Protein AF-A0A352SXF2-F1 (afdb_monomer)

Radius of gyration: 48.54 Å; Cα contacts (8 Å, |Δi|>4): 524; chains: 1; bounding box: 116×68×156 Å

Solvent-accessible surface area (backbone atoms only — not comparable to full-atom values): 29179 Å² total; per-residue (Å²): 134,82,90,84,85,91,86,83,92,72,89,80,88,73,87,83,85,85,90,85,81,84,90,82,83,92,83,89,79,81,90,88,77,80,80,84,78,94,83,81,92,79,73,88,71,74,83,72,77,58,69,39,80,35,42,57,67,54,44,23,53,52,17,61,78,56,34,67,68,57,56,54,47,53,50,51,40,52,51,31,47,52,48,26,52,50,28,47,50,53,24,49,54,39,41,51,51,52,49,53,53,52,53,51,53,50,53,48,51,54,50,52,50,53,50,52,56,52,50,52,52,52,52,53,34,52,53,35,45,75,72,44,21,30,65,44,75,43,74,47,81,38,93,96,79,46,75,45,78,42,50,56,74,38,46,46,50,62,53,36,41,74,72,68,38,56,68,87,52,23,59,61,49,39,53,53,52,53,50,53,54,48,52,58,50,46,56,53,48,52,54,48,53,53,51,49,52,53,48,54,55,48,50,55,50,48,52,55,52,52,51,54,48,50,52,52,36,41,55,50,32,51,59,49,21,64,74,66,79,42,81,68,89,56,73,52,55,47,66,57,46,23,50,52,47,27,50,49,27,45,40,51,31,51,45,48,53,53,43,49,60,52,50,52,38,53,51,35,51,51,32,38,48,32,43,52,50,22,53,47,28,44,52,50,24,52,50,30,46,51,49,24,57,52,26,45,56,47,19,52,52,30,40,54,32,30,77,70,70,75,43,56,69,64,51,23,49,52,24,42,54,51,22,55,51,28,50,54,50,24,56,54,28,48,52,50,22,54,52,28,47,50,53,28,28,58,63,28,64,44,65,86,83,54,47,74,45,80,72,72,78,75,61,82,70,79,77,93,77,57,69,68,59,34,48,57,34,23,73,66,54,29,61,70,52,48,49,42,51,40,50,34,52,50,28,49,50,51,39,50,57,40,63,71,41,73,83,46,53,72,40,61,65,48,57,49,48,32,50,50,52,30,50,49,38,54,50,50,44,54,50,49,49,50,53,49,50,52,52,32,50,53,29,42,53,49,22,52,53,29,34,55,52,35,68,71,42,74,57,52,51,62,55,30,51,50,49,32,51,51,33,45,51,23,33,60,62,43,66,43,85,81,42,64,62,37,62,72,67,73,40,63,90,61,46,36,46,66,67,55,34,51,52,32,48,53,49,31,54,49,43,51,50,48,48,53,48,35,27,48,48,24,52,50,26,48,52,48,26,36,56,58,9,39,55,67,84,79,125

Nearest PDB structures (foldseek):
  5bun-assembly1_B  TM=7.421E-01  e=6.789E-09  Salmonella enterica subsp. enterica serovar Typhi
  2wmz-assembly1_B  TM=7.246E-01  e=8.096E-09  Escherichia coli K-12
  7ng9-assembly1_A  TM=7.380E-01  e=1.239E-07  Klebsiella quasipneumoniae
  6zre-assembly2_B  TM=7.040E-01  e=5.068E-07  Pseudomonas aeruginosa PAO1
  7akz-assembly1_A  TM=6.656E-01  e=1.762E-07  Pseudomonas aeruginosa PAO1

Secondary structure (DSSP, 8-state):
---------------------------------PPPPP-------------EEE-HHHHHHHHHHT-HHHHHHHHHHHHHHHHHHHHHHHHHHHHHHHHHHHHHHHHHHHHHHHHHHHHHHHHHHHHHHHTTB-SS-EEEEETTTEEEEEPTTSBHHHHHHHTT--HHHHHHHHHHHHHHHHHHHHHHHHHHHHHHHHHHHHHHHHHHHHHHHHHHHHHHHHHHHHHTT--S-----HHHHHHHHHHHHHHHHHHHHHHHHHHHHHHHHHHHHHHHHHHHHHHHHHHHHHHHHHHHHHHHHHHHHHHTTSS-HHHHHHHHHHHHHHHHHHHHHHHHHHHHHHHHHHHTT--TT--EEE------SPPP--HHHHHHHHHHH-HHHHHHHHHHHHHHHHHHHHHHSHHHHT-HHHHHHHHHHHHHHHHHHHHHHHHHHHHHHHHHHHHHHHHHHHHHTTTHHHHHHHHHHHHHHHHHHT-STT-HHHHHTT-GGGS--HHHHHHHHHHHHHHHHHHHHHHHHHHHHHHHHHHHTT--S--

Mean predicted aligned error: 12.99 Å

pLDDT: mean 83.12, std 19.88, range [20.14, 98.25]

Sequence (539 aa):
MNIKKTAACVCTAAIILSSVSPAYGEDLPSAPYKLPSETSDKKDETKDTSHMVLTADAAVKFGLEHNKSIELLDNKIRLALVASQNASKNSEDLKDAKKLLNDASNQLFDKGKQLSEGQEQVDNAKDLLSKGIAPMALTVPIPGIGEIPVQPGANILDTLIAAGVPSAMADSVASKVVEEAREQLGLKQDSIDEGRTAIYEAEKTLELKQEQFKEVMKDTSEKVGTKIDFNTVISLDANDAGKLMVTMAGVNLDVTRYAKEIYKNQIAMLIQKNYYDALYAEKIYFLKKTAMERGLKQYDMAKLSYENGMKAKDDMLLGKMYYDGTVIALNLAEANYKNALYELKKNMNLDMNTEITLTDSMQRDVTAESLEEGLKSGLTNRIEIQQILGQLTIYQLNEELLNSRAEYRNNSRALTEARLLKKGAEIELERTKTNLKSEISQSYETMVAAGKMLESSGELINNAEEVVRIARLKYEQGFGAENALLKQLNLQESSGTMAELIAAQEKLAEVEAQVAQIRYSYTMARIKYKNDSGILINK

Foldseek 3Di:
DDDDDDDDDDDDPDDDDDDDDDDDDDDDDDDPDDDDDDDDDDDPPPPPLPAAEDELVRLLVLLLVPPVVLVVLVVVLVVLVVLLVVLLVLLVVLVVLVVVLVVLVVVLVVLVVVLVVLVVLLVVCVVCLVVQFHQAWFWQQDVPLGTQIRHHGDRQLVSCVVSPNPNVVSVVSSVVSSVVSVVVSVVSVVVSVVSVVVSVVSVVVSVVSVVVSQVVLQVLQCVLCVVLVHDPRDRARSNLSSVLSSLLSVLSSVLSVLVSLLVSLVLSLQLSLLLLQLVLLVLLLVLLVVLLVVLVVQLVVQVVCVVVVQDDPVLNVVSVVSNVVSVVSNVVSVVSSLVSVQSSCVSSVHDNSRHYDYDDDQDLADDDDDLVLLLVLLLPRPSQLSNLVSSLVSLVSQLVSLVVDPSSVVPPPSNVSSVVSNVVSVVSSVVVSVVLSVQLVVLVVQLVVLNVVSVVLVCLLVVLVVQLVQLVVLQVVLRDDVPVVCVVVVNPVSRHGSVSNSVSSVSSSVSSSVSSVSSSSNRSSVSSSCSSSNPRPDD

Structure (mmCIF, N/CA/C/O backbone):
data_AF-A0A352SXF2-F1
#
_entry.id   AF-A0A352SXF2-F1
#
loop_
_atom_site.group_PDB
_atom_site.id
_atom_site.type_symbol
_atom_site.label_atom_id
_atom_site.label_alt_id
_atom_site.label_comp_id
_atom_site.label_asym_id
_atom_site.label_entity_id
_atom_site.label_seq_id
_atom_site.pdbx_PDB_ins_code
_atom_site.Cartn_x
_atom_site.Cartn_y
_atom_site.Cartn_z
_atom_site.occupancy
_atom_site.B_iso_or_equiv
_atom_site.auth_seq_id
_atom_site.auth_comp_id
_atom_site.auth_asym_id
_atom_site.auth_atom_id
_atom_site.pdbx_PDB_model_num
ATOM 1 N N . MET A 1 1 ? -20.265 40.956 6.846 1.00 25.48 1 MET A N 1
ATOM 2 C CA . MET A 1 1 ? -21.159 40.554 5.740 1.00 25.48 1 MET A CA 1
ATOM 3 C C . MET A 1 1 ? -20.350 39.640 4.816 1.00 25.48 1 MET A C 1
ATOM 5 O O . MET A 1 1 ? -19.381 40.137 4.270 1.00 25.48 1 MET A O 1
ATOM 9 N N . ASN A 1 2 ? -20.695 38.335 4.773 1.00 24.45 2 ASN A N 1
ATOM 10 C CA . ASN A 1 2 ? -20.171 37.201 3.957 1.00 24.45 2 ASN A CA 1
ATOM 11 C C . ASN A 1 2 ? -18.635 37.007 3.906 1.00 24.45 2 ASN A C 1
ATOM 13 O O . ASN A 1 2 ? -17.952 37.814 3.302 1.00 24.45 2 ASN A O 1
ATOM 17 N N . ILE A 1 3 ? -17.955 35.995 4.470 1.00 25.45 3 ILE A N 1
ATOM 18 C CA . ILE A 1 3 ? -18.198 34.561 4.764 1.00 25.45 3 ILE A CA 1
ATOM 19 C C . ILE A 1 3 ? -18.712 33.748 3.566 1.00 25.45 3 ILE A C 1
ATOM 21 O O . ILE A 1 3 ? -19.920 33.662 3.363 1.00 25.45 3 ILE A O 1
ATOM 25 N N . LYS A 1 4 ? -17.790 33.067 2.858 1.00 26.06 4 LYS A N 1
ATOM 26 C CA . LYS A 1 4 ? -17.835 31.610 2.597 1.00 26.06 4 LYS A CA 1
ATOM 27 C C . LYS A 1 4 ? -16.539 31.079 1.938 1.00 26.06 4 LYS A C 1
ATOM 29 O O . LYS A 1 4 ? -16.287 31.312 0.766 1.00 26.06 4 LYS A O 1
ATOM 34 N N . LYS A 1 5 ? -15.826 30.272 2.739 1.00 24.95 5 LYS A N 1
ATOM 35 C CA . LYS A 1 5 ? -15.188 28.972 2.436 1.00 24.95 5 LYS A CA 1
ATOM 36 C C . LYS A 1 5 ? -13.951 28.901 1.522 1.00 24.95 5 LYS A C 1
ATOM 38 O O . LYS A 1 5 ? -14.024 28.501 0.368 1.00 24.95 5 LYS A O 1
ATOM 43 N N . THR A 1 6 ? -12.800 29.075 2.163 1.00 24.80 6 THR A N 1
ATOM 44 C CA . THR A 1 6 ? -11.560 28.308 1.967 1.00 24.80 6 THR A CA 1
ATOM 45 C C . THR A 1 6 ? -11.594 27.039 2.834 1.00 24.80 6 THR A C 1
ATOM 47 O O . THR A 1 6 ? -11.767 27.158 4.043 1.00 24.80 6 THR A O 1
ATOM 50 N N . ALA A 1 7 ? -11.477 25.851 2.220 1.00 20.14 7 ALA A N 1
ATOM 51 C CA . ALA A 1 7 ? -10.956 24.581 2.772 1.00 20.14 7 ALA A CA 1
ATOM 52 C C . ALA A 1 7 ? -11.472 23.383 1.949 1.00 20.14 7 ALA A C 1
ATOM 54 O O . ALA A 1 7 ? -12.675 23.136 1.948 1.00 20.14 7 ALA A O 1
ATOM 55 N N . ALA A 1 8 ? -10.563 22.654 1.286 1.00 20.72 8 ALA A N 1
ATOM 56 C CA . ALA A 1 8 ? -10.549 21.187 1.135 1.00 20.72 8 ALA A CA 1
ATOM 57 C C . ALA A 1 8 ? -9.532 20.793 0.049 1.00 20.72 8 ALA A C 1
ATOM 59 O O . ALA A 1 8 ? -9.859 20.653 -1.125 1.00 20.72 8 ALA A O 1
ATOM 60 N N . CYS A 1 9 ? -8.282 20.632 0.476 1.00 23.05 9 CYS A N 1
ATOM 61 C CA . CYS A 1 9 ? -7.264 19.878 -0.239 1.00 23.05 9 CYS A CA 1
ATOM 62 C C . CYS A 1 9 ? -7.484 18.406 0.143 1.00 23.05 9 CYS A C 1
ATOM 64 O O . CYS A 1 9 ? -7.232 18.042 1.291 1.00 23.05 9 CYS A O 1
ATOM 66 N N . VAL A 1 10 ? -8.037 17.591 -0.759 1.00 20.50 10 VAL A N 1
ATOM 67 C CA . VAL A 1 10 ? -8.177 16.139 -0.575 1.00 20.50 10 VAL A CA 1
ATOM 68 C C . VAL A 1 10 ? -7.806 15.442 -1.880 1.00 20.50 10 VAL A C 1
ATOM 70 O O . VAL A 1 10 ? -8.466 15.596 -2.902 1.00 20.50 10 VAL A O 1
ATOM 73 N N . CYS A 1 11 ? -6.705 14.705 -1.782 1.00 21.45 11 CYS A N 1
ATOM 74 C CA . CYS A 1 11 ? -6.195 13.623 -2.612 1.00 21.45 11 CYS A CA 1
ATOM 75 C C . CYS A 1 11 ? -7.121 13.096 -3.724 1.00 21.45 11 CYS A C 1
ATOM 77 O O . CYS A 1 11 ? -8.000 12.272 -3.482 1.00 21.45 11 CYS A O 1
ATOM 79 N N . THR A 1 12 ? -6.815 13.448 -4.971 1.00 21.56 12 THR A N 1
ATOM 80 C CA . THR A 1 12 ? -7.230 12.685 -6.155 1.00 21.56 12 THR A CA 1
ATOM 81 C C . THR A 1 12 ? -6.104 11.752 -6.582 1.00 21.56 12 THR A C 1
ATOM 83 O O . THR A 1 12 ? -5.233 12.118 -7.366 1.00 21.56 12 THR A O 1
ATOM 86 N N . ALA A 1 13 ? -6.141 10.522 -6.071 1.00 22.53 13 ALA A N 1
ATOM 87 C CA . ALA A 1 13 ? -5.485 9.389 -6.707 1.00 22.53 13 ALA A CA 1
ATOM 88 C C . ALA A 1 13 ? -6.327 8.978 -7.928 1.00 22.53 13 ALA A C 1
ATOM 90 O O . ALA A 1 13 ? -7.302 8.240 -7.800 1.00 22.53 13 ALA A O 1
ATOM 91 N N . ALA A 1 14 ? -5.974 9.492 -9.106 1.00 23.05 14 ALA A N 1
ATOM 92 C CA . ALA A 1 14 ? -6.518 9.048 -10.385 1.00 23.05 14 ALA A CA 1
ATOM 93 C C . ALA A 1 14 ? -5.433 8.272 -11.140 1.00 23.05 14 ALA A C 1
ATOM 95 O O . ALA A 1 14 ? -4.494 8.838 -11.691 1.00 23.05 14 ALA A O 1
ATOM 96 N N . ILE A 1 15 ? -5.575 6.948 -11.136 1.00 24.84 15 ILE A N 1
ATOM 97 C CA . ILE A 1 15 ? -4.860 6.029 -12.021 1.00 24.84 15 ILE A CA 1
ATOM 98 C C . ILE A 1 15 ? -5.372 6.297 -13.441 1.00 24.84 15 ILE A C 1
ATOM 100 O O . ILE A 1 15 ? -6.496 5.920 -13.767 1.00 24.84 15 ILE A O 1
ATOM 104 N N . ILE A 1 16 ? -4.563 6.942 -14.283 1.00 24.78 16 ILE A N 1
ATOM 105 C CA . ILE A 1 16 ? -4.819 7.030 -15.725 1.00 24.78 16 ILE A CA 1
ATOM 106 C C . ILE A 1 16 ? -4.062 5.886 -16.406 1.00 24.78 16 ILE A C 1
ATOM 108 O O . ILE A 1 16 ? -2.882 5.974 -16.732 1.00 24.78 16 ILE A O 1
ATOM 112 N N . LEU A 1 17 ? -4.782 4.780 -16.585 1.00 24.61 17 LEU A N 1
ATOM 113 C CA . LEU A 1 17 ? -4.554 3.798 -17.639 1.00 24.61 17 LEU A CA 1
ATOM 114 C C . LEU A 1 17 ? -5.271 4.313 -18.891 1.00 24.61 17 LEU A C 1
ATOM 116 O O . LEU A 1 17 ? -6.497 4.357 -18.900 1.00 24.61 17 LEU A O 1
ATOM 120 N N . SER A 1 18 ? -4.537 4.712 -19.930 1.00 24.06 18 SER A N 1
ATOM 121 C CA . SER A 1 18 ? -4.922 4.518 -21.343 1.00 24.06 18 SER A CA 1
ATOM 122 C C . SER A 1 18 ? -3.959 5.237 -22.290 1.00 24.06 18 SER A C 1
ATOM 124 O O . SER A 1 18 ? -3.870 6.458 -22.286 1.00 24.06 18 SER A O 1
ATOM 126 N N . SER A 1 19 ? -3.292 4.461 -23.146 1.00 23.02 19 SER A N 1
ATOM 127 C CA . SER A 1 19 ? -3.159 4.776 -24.577 1.00 23.02 19 SER A CA 1
ATOM 128 C C . SER A 1 19 ? -2.481 3.628 -25.328 1.00 23.02 19 SER A C 1
ATOM 130 O O . SER A 1 19 ? -1.319 3.702 -25.703 1.00 23.02 19 SER A O 1
ATOM 132 N N . VAL A 1 20 ? -3.241 2.562 -25.593 1.00 23.66 20 VAL A N 1
ATOM 133 C CA . VAL A 1 20 ? -3.149 1.859 -26.882 1.00 23.66 20 VAL A CA 1
ATOM 134 C C . VAL A 1 20 ? -4.564 1.422 -27.259 1.00 23.66 20 VAL A C 1
ATOM 136 O O . VAL A 1 20 ? -5.188 0.622 -26.567 1.00 23.66 20 VAL A O 1
ATOM 139 N N . SER A 1 21 ? -5.093 1.961 -28.350 1.00 24.67 21 SER A N 1
ATOM 140 C CA . SER A 1 21 ? -6.219 1.380 -29.082 1.00 24.67 21 SER A CA 1
ATOM 141 C C . SER A 1 21 ? -5.857 1.423 -30.564 1.00 24.67 21 SER A C 1
ATOM 143 O O . SER A 1 21 ? -5.373 2.463 -31.016 1.00 24.67 21 SER A O 1
ATOM 145 N N . PRO A 1 22 ? -6.042 0.331 -31.323 1.00 24.50 22 PRO A N 1
ATOM 146 C CA . PRO A 1 22 ? -5.978 0.376 -32.771 1.00 24.50 22 PRO A CA 1
ATOM 147 C C . PRO A 1 22 ? -7.319 0.857 -33.340 1.00 24.50 22 PRO A C 1
ATOM 149 O O . PRO A 1 22 ? -8.385 0.617 -32.773 1.00 24.50 22 PRO A O 1
ATOM 152 N N . ALA A 1 23 ? -7.235 1.541 -34.475 1.00 23.70 23 ALA A N 1
ATOM 153 C CA . ALA A 1 23 ? -8.362 1.996 -35.271 1.00 23.70 23 ALA A CA 1
ATOM 154 C C . ALA A 1 23 ? -9.169 0.822 -35.853 1.00 23.70 23 ALA A C 1
ATOM 156 O O . ALA A 1 23 ? -8.582 -0.105 -36.405 1.00 23.70 23 ALA A O 1
ATOM 157 N N . TYR A 1 24 ? -10.500 0.919 -35.806 1.00 26.19 24 TYR A N 1
ATOM 158 C CA . TYR A 1 24 ? -11.415 0.363 -36.808 1.00 26.19 24 TYR A CA 1
ATOM 159 C C . TYR A 1 24 ? -12.615 1.309 -36.957 1.00 26.19 24 TYR A C 1
ATOM 161 O O . TYR A 1 24 ? -13.091 1.870 -35.970 1.00 26.19 24 TYR A O 1
ATOM 169 N N . GLY A 1 25 ? -13.010 1.542 -38.210 1.00 23.00 25 GLY A N 1
ATOM 170 C CA . GLY A 1 25 ? -13.948 2.577 -38.640 1.00 23.00 25 GLY A CA 1
ATOM 171 C C . GLY A 1 25 ? -15.437 2.212 -38.603 1.00 23.00 25 GLY A C 1
ATOM 172 O O . GLY A 1 25 ? -15.815 1.058 -38.430 1.00 23.00 25 GLY A O 1
ATOM 173 N N . GLU A 1 26 ? -16.211 3.291 -38.747 1.00 26.50 26 GLU A N 1
ATOM 174 C CA . GLU A 1 26 ? -17.599 3.511 -39.204 1.00 26.50 26 GLU A CA 1
ATOM 175 C C . GLU A 1 26 ? -18.476 2.296 -39.587 1.00 26.50 26 GLU A C 1
ATOM 177 O O . GLU A 1 26 ? -18.184 1.585 -40.541 1.00 26.50 26 GLU A O 1
ATOM 182 N N . ASP A 1 27 ? -19.582 2.076 -38.854 1.00 25.16 27 ASP A N 1
ATOM 183 C CA . ASP A 1 27 ? -20.973 2.430 -39.238 1.00 25.16 27 ASP A CA 1
ATOM 184 C C . ASP A 1 27 ? -22.007 1.841 -38.232 1.00 25.16 27 ASP A C 1
ATOM 186 O O . ASP A 1 27 ? -21.900 0.702 -37.779 1.00 25.16 27 ASP A O 1
ATOM 190 N N . LEU A 1 28 ? -23.011 2.641 -37.844 1.00 33.41 28 LEU A N 1
ATOM 191 C CA . LEU A 1 28 ? -24.118 2.338 -36.899 1.00 33.41 28 LEU A CA 1
ATOM 192 C C . LEU A 1 28 ? -25.136 1.317 -37.479 1.00 33.41 28 LEU A C 1
ATOM 194 O O . LEU A 1 28 ? -25.370 1.354 -38.686 1.00 33.41 28 LEU A O 1
ATOM 198 N N . PRO A 1 29 ? -25.832 0.465 -36.673 1.00 26.75 29 PRO A N 1
ATOM 199 C CA . PRO A 1 29 ? -27.098 0.897 -36.044 1.00 26.75 29 PRO A CA 1
ATOM 200 C C . PRO A 1 29 ? -27.478 0.246 -34.683 1.00 26.75 29 PRO A C 1
ATOM 202 O O . PRO A 1 29 ? -26.960 -0.783 -34.267 1.00 26.75 29 PRO A O 1
ATOM 205 N N . SER A 1 30 ? -28.434 0.905 -34.011 1.00 30.42 30 SER A N 1
ATOM 206 C CA . SER A 1 30 ? -29.264 0.522 -32.845 1.00 30.42 30 SER A CA 1
ATOM 207 C C . SER A 1 30 ? -29.068 -0.857 -32.186 1.00 30.42 30 SER A C 1
ATOM 209 O O . SER A 1 30 ? -29.252 -1.899 -32.812 1.00 30.42 30 SER A O 1
ATOM 211 N N . ALA A 1 31 ? -28.855 -0.828 -30.865 1.00 29.47 31 ALA A N 1
ATOM 212 C CA . ALA A 1 31 ? -28.709 -1.978 -29.972 1.00 29.47 31 ALA A CA 1
ATOM 213 C C . ALA A 1 31 ? -29.785 -3.072 -30.162 1.00 29.47 31 ALA A C 1
ATOM 215 O O . ALA A 1 31 ? -30.968 -2.805 -29.930 1.00 29.47 31 ALA A O 1
ATOM 216 N N . PRO A 1 32 ? -29.389 -4.324 -30.464 1.00 29.91 32 PRO A N 1
ATOM 217 C CA . PRO A 1 32 ? -30.310 -5.443 -30.513 1.00 29.91 32 PRO A CA 1
ATOM 218 C C . PRO A 1 32 ? -29.948 -6.480 -29.444 1.00 29.91 32 PRO A C 1
ATOM 220 O O . PRO A 1 32 ? -29.536 -7.574 -29.794 1.00 29.91 32 PRO A O 1
ATOM 223 N N . TYR A 1 33 ? -30.088 -6.186 -28.146 1.00 25.70 33 TYR A N 1
ATOM 224 C CA . TYR A 1 33 ? -30.100 -7.267 -27.148 1.00 25.70 33 TYR A CA 1
ATOM 225 C C . TYR A 1 33 ? -31.064 -6.996 -25.989 1.00 25.70 33 TYR A C 1
ATOM 227 O O . TYR A 1 33 ? -30.869 -6.107 -25.164 1.00 25.70 33 TYR A O 1
ATOM 235 N N . LYS A 1 34 ? -32.129 -7.807 -25.965 1.00 28.39 34 LYS A N 1
ATOM 236 C CA . LYS A 1 34 ? -33.037 -8.013 -24.833 1.00 28.39 34 LYS A CA 1
ATOM 237 C C . LYS A 1 34 ? -32.323 -8.848 -23.769 1.00 28.39 34 LYS A C 1
ATOM 239 O O . LYS A 1 34 ? -31.640 -9.814 -24.106 1.00 28.39 34 LYS A O 1
ATOM 244 N N . LEU A 1 35 ? -32.526 -8.490 -22.501 1.00 29.38 35 LEU A N 1
ATOM 245 C CA . LEU A 1 35 ? -32.131 -9.306 -21.351 1.00 29.38 35 LEU A CA 1
ATOM 246 C C . LEU A 1 35 ? -32.783 -10.701 -21.450 1.00 29.38 35 LEU A C 1
ATOM 248 O O . LEU A 1 35 ? -33.961 -10.774 -21.819 1.00 29.38 35 LEU A O 1
ATOM 252 N N . PRO A 1 36 ? -32.065 -11.796 -21.138 1.00 28.64 36 PRO A N 1
ATOM 253 C CA . PRO A 1 36 ? -32.649 -13.131 -21.144 1.00 28.64 36 PRO A CA 1
ATOM 254 C C . PRO A 1 36 ? -33.739 -13.252 -20.076 1.00 28.64 36 PRO A C 1
ATOM 256 O O . PRO A 1 36 ? -33.578 -12.773 -18.955 1.00 28.64 36 PRO A O 1
ATOM 259 N N . SER A 1 37 ? -34.840 -13.905 -20.440 1.00 27.77 37 SER A N 1
ATOM 260 C CA . SER A 1 37 ? -35.952 -14.228 -19.552 1.00 27.77 37 SER A CA 1
ATOM 261 C C . SER A 1 37 ? -35.540 -15.225 -18.472 1.00 27.77 37 SER A C 1
ATOM 263 O O . SER A 1 37 ? -34.945 -16.262 -18.772 1.00 27.77 37 SER A O 1
ATOM 265 N N . GLU A 1 38 ? -35.944 -14.940 -17.235 1.00 36.91 38 GLU A N 1
ATOM 266 C CA . GLU A 1 38 ? -36.049 -15.921 -16.159 1.00 36.91 38 GLU A CA 1
ATOM 267 C C . GLU A 1 38 ? -36.889 -17.113 -16.627 1.00 36.91 38 GLU A C 1
ATOM 269 O O . GLU A 1 38 ? -38.048 -16.944 -17.002 1.00 36.91 38 GLU A O 1
ATOM 274 N N . THR A 1 39 ? -36.288 -18.304 -16.654 1.00 28.92 39 THR A N 1
ATOM 275 C CA . THR A 1 39 ? -36.849 -19.590 -16.189 1.00 28.92 39 THR A CA 1
ATOM 276 C C . THR A 1 39 ? -35.963 -20.746 -16.657 1.00 28.92 39 THR A C 1
ATOM 278 O O . THR A 1 39 ? -35.829 -21.020 -17.846 1.00 28.92 39 THR A O 1
ATOM 281 N N . SER A 1 40 ? -35.344 -21.448 -15.710 1.00 24.31 40 SER A N 1
ATOM 282 C CA . SER A 1 40 ? -35.544 -22.893 -15.503 1.00 24.31 40 SER A CA 1
ATOM 283 C C . SER A 1 40 ? -34.533 -23.434 -14.489 1.00 24.31 40 SER A C 1
ATOM 285 O O . SER A 1 40 ? -33.322 -23.428 -14.697 1.00 24.31 40 SER A O 1
ATOM 287 N N . ASP A 1 41 ? -35.094 -23.872 -13.365 1.00 34.34 41 ASP A N 1
ATOM 288 C CA . ASP A 1 41 ? -34.721 -25.051 -12.590 1.00 34.34 41 ASP A CA 1
ATOM 289 C C . ASP A 1 41 ? -33.235 -25.405 -12.475 1.00 34.34 41 ASP A C 1
ATOM 291 O O . ASP A 1 41 ? -32.696 -26.264 -13.177 1.00 34.34 41 ASP A O 1
ATOM 295 N N . LYS A 1 42 ? -32.625 -24.881 -11.411 1.00 31.28 42 LYS A N 1
ATOM 296 C CA . LYS A 1 42 ? -31.692 -25.670 -10.609 1.00 31.28 42 LYS A CA 1
ATOM 297 C C . LYS A 1 42 ? -32.161 -25.668 -9.160 1.00 31.28 42 LYS A C 1
ATOM 299 O O . LYS A 1 42 ? -32.109 -24.646 -8.494 1.00 31.28 42 LYS A O 1
ATOM 304 N N . LYS A 1 43 ? -32.671 -26.845 -8.783 1.00 27.75 43 LYS A N 1
ATOM 305 C CA . LYS A 1 43 ? -32.796 -27.456 -7.455 1.00 27.75 43 LYS A CA 1
ATOM 306 C C . LYS A 1 43 ? -32.534 -26.522 -6.274 1.00 27.75 43 LYS A C 1
ATOM 308 O O . LYS A 1 43 ? -31.409 -26.066 -6.108 1.00 27.75 43 LYS A O 1
ATOM 313 N N . ASP A 1 44 ? -33.557 -26.396 -5.428 1.00 34.88 44 ASP A N 1
ATOM 314 C CA . ASP A 1 44 ? -33.438 -26.128 -3.993 1.00 34.88 44 ASP A CA 1
ATOM 315 C C . ASP A 1 44 ? -32.227 -26.882 -3.418 1.00 34.88 44 ASP A C 1
ATOM 317 O O . ASP A 1 44 ? -32.299 -28.063 -3.066 1.00 34.88 44 ASP A O 1
ATOM 321 N N . GLU A 1 45 ? -31.092 -26.196 -3.344 1.00 33.03 45 GLU A N 1
ATOM 322 C CA . GLU A 1 45 ? -30.121 -26.448 -2.300 1.00 33.03 45 GLU A CA 1
ATOM 323 C C . GLU A 1 45 ? -30.771 -25.895 -1.043 1.00 33.03 45 GLU A C 1
ATOM 325 O O . GLU A 1 45 ? -30.955 -24.688 -0.882 1.00 33.03 45 GLU A O 1
ATOM 330 N N . THR A 1 46 ? -31.215 -26.824 -0.201 1.00 31.78 46 THR A N 1
ATOM 331 C CA . THR A 1 46 ? -31.472 -26.621 1.220 1.00 31.78 46 THR A CA 1
ATOM 332 C C . THR A 1 46 ? -30.690 -25.414 1.726 1.00 31.78 46 THR A C 1
ATOM 334 O O . THR A 1 46 ? -29.460 -25.463 1.762 1.00 31.78 46 THR A O 1
ATOM 337 N N . LYS A 1 47 ? -31.404 -24.337 2.091 1.00 39.22 47 LYS A N 1
ATOM 338 C CA . LYS A 1 47 ? -30.882 -23.271 2.950 1.00 39.22 47 LYS A CA 1
ATOM 339 C C . LYS A 1 47 ? -30.433 -23.938 4.241 1.00 39.22 47 LYS A C 1
ATOM 341 O O . LYS A 1 47 ? -31.200 -24.048 5.193 1.00 39.22 47 LYS A O 1
ATOM 346 N N . ASP A 1 48 ? -29.209 -24.439 4.229 1.00 37.97 48 ASP A N 1
ATOM 347 C CA . ASP A 1 48 ? -28.487 -24.807 5.420 1.00 37.97 48 ASP A CA 1
ATOM 348 C C . ASP A 1 48 ? -28.272 -23.479 6.138 1.00 37.97 48 ASP A C 1
ATOM 350 O O . ASP A 1 48 ? -27.422 -22.667 5.767 1.00 37.97 48 ASP A O 1
ATOM 354 N N . THR A 1 49 ? -29.162 -23.171 7.080 1.00 45.47 49 THR A N 1
ATOM 355 C CA . THR A 1 49 ? -28.968 -22.102 8.055 1.00 45.47 49 THR A CA 1
ATOM 356 C C . THR A 1 49 ? -27.787 -22.525 8.916 1.00 45.47 49 THR A C 1
ATOM 358 O O . THR A 1 49 ? -27.953 -23.008 10.033 1.00 45.47 49 THR A O 1
ATOM 361 N N . SER A 1 50 ? -26.588 -22.419 8.341 1.00 63.00 50 SER A N 1
ATOM 362 C CA . SER A 1 50 ? -25.319 -22.741 8.968 1.00 63.00 50 SER A CA 1
ATOM 363 C C . SER A 1 50 ? -25.109 -21.736 10.089 1.00 63.00 50 SER A C 1
ATOM 365 O O . SER A 1 50 ? -24.577 -20.646 9.879 1.00 63.00 50 SER A O 1
ATOM 367 N N . HIS A 1 51 ? -25.569 -22.094 11.281 1.00 81.06 51 HIS A N 1
ATOM 368 C CA . HIS A 1 51 ? -25.290 -21.360 12.499 1.00 81.06 51 HIS A CA 1
ATOM 369 C C . HIS A 1 51 ? -23.777 -21.373 12.750 1.00 81.06 51 HIS A C 1
ATOM 371 O O . HIS A 1 51 ? -23.180 -22.429 12.977 1.00 81.06 51 HIS A O 1
ATOM 377 N N . MET A 1 52 ? -23.147 -20.202 12.691 1.00 87.88 52 MET A N 1
ATOM 378 C CA . MET A 1 52 ? -21.698 -20.068 12.787 1.00 87.88 52 MET A CA 1
ATOM 379 C C . MET A 1 52 ? -21.294 -19.586 14.181 1.00 87.88 52 MET A C 1
ATOM 381 O O . MET A 1 52 ? -21.722 -18.531 14.646 1.00 87.88 52 MET A O 1
ATOM 385 N N . VAL A 1 53 ? -20.436 -20.352 14.849 1.00 88.94 53 VAL A N 1
ATOM 386 C CA . VAL A 1 53 ? -19.828 -19.962 16.125 1.00 88.94 53 VAL A CA 1
ATOM 387 C C . VAL A 1 53 ? -18.480 -19.311 15.826 1.00 88.94 53 VAL A C 1
ATOM 389 O O . VAL A 1 53 ? -17.632 -19.926 15.181 1.00 88.94 53 VAL A O 1
ATOM 392 N N . LEU A 1 54 ? -18.295 -18.061 16.250 1.00 90.31 54 LEU A N 1
ATOM 393 C CA . LEU A 1 54 ? -17.159 -17.230 15.856 1.00 90.31 54 LEU A CA 1
ATOM 394 C C . LEU A 1 54 ? -16.375 -16.718 17.066 1.00 90.31 54 LEU A C 1
ATOM 396 O O . LEU A 1 54 ? -16.938 -16.123 17.983 1.00 90.31 54 LEU A O 1
ATOM 400 N N . THR A 1 55 ? -15.054 -16.880 16.994 1.00 93.81 55 THR A N 1
ATOM 401 C CA . THR A 1 55 ? -14.078 -16.063 17.726 1.00 93.81 55 THR A CA 1
ATOM 402 C C . THR A 1 55 ? -13.629 -14.884 16.856 1.00 93.81 55 THR A C 1
ATOM 404 O O . THR A 1 55 ? -13.839 -14.886 15.639 1.00 93.81 55 THR A O 1
ATOM 407 N N . ALA A 1 56 ? -12.961 -13.892 17.445 1.00 90.81 56 ALA A N 1
ATOM 408 C CA . ALA A 1 56 ? -12.383 -12.750 16.745 1.00 90.81 56 ALA A CA 1
ATOM 409 C C . ALA A 1 56 ? -11.394 -13.214 15.666 1.00 90.81 56 ALA A C 1
ATOM 411 O O . ALA A 1 56 ? -11.460 -12.753 14.528 1.00 90.81 56 ALA A O 1
ATOM 412 N N . ASP A 1 57 ? -10.534 -14.181 15.994 1.00 90.69 57 ASP A N 1
ATOM 413 C CA . ASP A 1 57 ? -9.547 -14.729 15.061 1.00 90.69 57 ASP A CA 1
ATOM 414 C C . ASP A 1 57 ? -10.216 -15.500 13.915 1.00 90.69 57 ASP A C 1
ATOM 416 O O . ASP A 1 57 ? -9.824 -15.359 12.755 1.00 90.69 57 ASP A O 1
ATOM 420 N N . ALA A 1 58 ? -11.269 -16.275 14.206 1.00 92.06 58 ALA A N 1
ATOM 421 C CA . ALA A 1 58 ? -12.038 -16.975 13.178 1.00 92.06 58 ALA A CA 1
ATOM 422 C C . ALA A 1 58 ? -12.765 -15.992 12.246 1.00 92.06 58 ALA A C 1
ATOM 424 O O . ALA A 1 58 ? -12.763 -16.183 11.028 1.00 92.06 58 ALA A O 1
ATOM 425 N N . ALA A 1 59 ? -13.333 -14.917 12.801 1.00 93.44 59 ALA A N 1
ATOM 426 C CA . ALA A 1 59 ? -13.981 -13.860 12.034 1.00 93.44 59 ALA A CA 1
ATOM 427 C C . ALA A 1 59 ? -12.987 -13.146 11.105 1.00 93.44 59 ALA A C 1
ATOM 429 O O . ALA A 1 59 ? -13.268 -12.962 9.919 1.00 93.44 59 ALA A O 1
ATOM 430 N N . VAL A 1 60 ? -11.804 -12.797 11.622 1.00 93.06 60 VAL A N 1
ATOM 431 C CA . VAL A 1 60 ? -10.711 -12.201 10.841 1.00 93.06 60 VAL A CA 1
ATOM 432 C C . VAL A 1 60 ? -10.273 -13.136 9.722 1.00 93.06 60 VAL A C 1
ATOM 434 O O . VAL A 1 60 ? -10.220 -12.712 8.568 1.00 93.06 60 VAL A O 1
ATOM 437 N N . LYS A 1 61 ? -9.994 -14.405 10.036 1.00 93.19 61 LYS A N 1
ATOM 438 C CA . LYS A 1 61 ? -9.559 -15.394 9.045 1.00 93.19 61 LYS A CA 1
ATOM 439 C C . LYS A 1 61 ? -10.576 -15.524 7.911 1.00 93.19 61 LYS A C 1
ATOM 441 O O . LYS A 1 61 ? -10.213 -15.356 6.749 1.00 93.19 61 LYS A O 1
ATOM 446 N N . PHE A 1 62 ? -11.847 -15.736 8.253 1.00 93.12 62 PHE A N 1
ATOM 447 C CA . PHE A 1 62 ? -12.920 -15.859 7.270 1.00 93.12 62 PHE A CA 1
ATOM 448 C C . PHE A 1 62 ? -13.042 -14.601 6.401 1.00 93.12 62 PHE A C 1
ATOM 450 O O . PHE A 1 62 ? -13.089 -14.692 5.172 1.00 93.12 62 PHE A O 1
ATOM 457 N N . GLY A 1 63 ? -13.060 -13.422 7.029 1.00 92.75 63 GLY A N 1
ATOM 458 C CA . GLY A 1 63 ? -13.234 -12.164 6.313 1.00 92.75 63 GLY A CA 1
ATOM 459 C C . GLY A 1 63 ? -12.050 -11.798 5.419 1.00 92.75 63 GLY A C 1
ATOM 460 O O . GLY A 1 63 ? -12.263 -11.132 4.411 1.00 92.75 63 GLY A O 1
ATOM 461 N N . LEU A 1 64 ? -10.830 -12.254 5.728 1.00 92.44 64 LEU A N 1
ATOM 462 C CA . LEU A 1 64 ? -9.668 -12.116 4.844 1.00 92.44 64 LEU A CA 1
ATOM 463 C C . LEU A 1 64 ? -9.725 -13.068 3.646 1.00 92.44 64 LEU A C 1
ATOM 465 O O . LEU A 1 64 ? -9.418 -12.648 2.533 1.00 92.44 64 LEU A O 1
ATOM 469 N N . GLU A 1 65 ? -10.129 -14.323 3.853 1.00 91.25 65 GLU A N 1
ATOM 470 C CA . GLU A 1 65 ? -10.242 -15.325 2.781 1.00 91.25 65 GLU A CA 1
ATOM 471 C C . GLU A 1 65 ? -11.285 -14.930 1.723 1.00 91.25 65 GLU A C 1
ATOM 473 O O . GLU A 1 65 ? -11.099 -15.204 0.539 1.00 91.25 65 GLU A O 1
ATOM 478 N N . HIS A 1 66 ? -12.340 -14.216 2.127 1.00 90.69 66 HIS A N 1
ATOM 479 C CA . HIS A 1 66 ? -13.456 -13.832 1.258 1.00 90.69 66 HIS A CA 1
ATOM 480 C C . HIS A 1 66 ? -13.468 -12.332 0.908 1.00 90.69 66 HIS A C 1
ATOM 482 O O . HIS A 1 66 ? -14.479 -11.799 0.434 1.00 90.69 66 HIS A O 1
ATOM 488 N N . ASN A 1 67 ? -12.369 -11.600 1.141 1.00 90.44 67 ASN A N 1
ATOM 489 C CA . ASN A 1 67 ? -12.347 -10.162 0.879 1.00 90.44 67 ASN A CA 1
ATOM 490 C C . ASN A 1 67 ? -12.098 -9.816 -0.597 1.00 90.44 67 ASN A C 1
ATOM 492 O O . ASN A 1 67 ? -10.971 -9.893 -1.087 1.00 90.44 67 ASN A O 1
ATOM 496 N N . LYS A 1 68 ? -13.116 -9.281 -1.281 1.00 88.56 68 LYS A N 1
ATOM 497 C CA . LYS A 1 68 ? -12.986 -8.792 -2.669 1.00 88.56 68 LYS A CA 1
ATOM 498 C C . LYS A 1 68 ? -11.958 -7.662 -2.838 1.00 88.56 68 LYS A C 1
ATOM 500 O O . LYS A 1 68 ? -11.400 -7.499 -3.920 1.00 88.56 68 LYS A O 1
ATOM 505 N N . SER A 1 69 ? -11.666 -6.888 -1.788 1.00 87.56 69 SER A N 1
ATOM 506 C CA . SER A 1 69 ? -10.639 -5.836 -1.851 1.00 87.56 69 SER A CA 1
ATOM 507 C C . SER A 1 69 ? -9.225 -6.416 -1.935 1.00 87.56 69 SER A C 1
ATOM 509 O O . SER A 1 69 ? -8.361 -5.815 -2.573 1.00 87.56 69 SER A O 1
ATOM 511 N N . ILE A 1 70 ? -8.989 -7.593 -1.338 1.00 89.88 70 ILE A N 1
ATOM 512 C CA . ILE A 1 70 ? -7.708 -8.309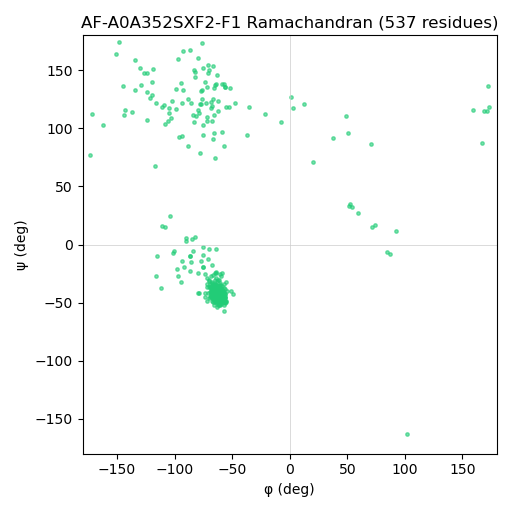 -1.448 1.00 89.88 70 ILE A CA 1
ATOM 513 C C . ILE A 1 70 ? -7.545 -8.863 -2.867 1.00 89.88 70 ILE A C 1
ATOM 515 O O . ILE A 1 70 ? -6.481 -8.701 -3.458 1.00 89.88 70 ILE A O 1
ATOM 519 N N . GLU A 1 71 ? -8.608 -9.421 -3.452 1.00 89.19 71 GLU A N 1
ATOM 520 C CA . GLU A 1 71 ? -8.606 -9.890 -4.845 1.00 89.19 71 GLU A CA 1
ATOM 521 C C . GLU A 1 71 ? -8.328 -8.746 -5.840 1.00 89.19 71 GLU A C 1
ATOM 523 O O . GLU A 1 71 ? -7.503 -8.877 -6.750 1.00 89.19 71 GLU A O 1
ATOM 528 N N . LEU A 1 72 ? -8.948 -7.577 -5.634 1.00 89.25 72 LEU A N 1
ATOM 529 C CA . LEU A 1 72 ? -8.668 -6.377 -6.428 1.00 89.25 72 LEU A CA 1
ATOM 530 C C . LEU A 1 72 ? -7.192 -5.964 -6.334 1.00 89.25 72 LEU A C 1
ATOM 532 O O . LEU A 1 72 ? -6.595 -5.531 -7.323 1.00 89.25 72 LEU A O 1
ATOM 536 N N . LEU A 1 73 ? -6.593 -6.087 -5.151 1.00 89.81 73 LEU A N 1
ATOM 537 C CA . LEU A 1 73 ? -5.190 -5.761 -4.942 1.00 89.81 73 LEU A CA 1
ATOM 538 C C . LEU A 1 73 ? -4.253 -6.788 -5.585 1.00 89.81 73 LEU A C 1
ATOM 540 O O . LEU A 1 73 ? -3.231 -6.399 -6.145 1.00 89.81 73 LEU A O 1
ATOM 544 N N . ASP A 1 74 ? -4.631 -8.065 -5.610 1.00 92.31 74 ASP A N 1
ATOM 545 C CA . ASP A 1 74 ? -3.918 -9.091 -6.373 1.00 92.31 74 ASP A CA 1
ATOM 546 C C . ASP A 1 74 ? -3.918 -8.801 -7.871 1.00 92.31 74 ASP A C 1
ATOM 548 O O . ASP A 1 74 ? -2.883 -8.934 -8.532 1.00 92.31 74 ASP A O 1
ATOM 552 N N . ASN A 1 75 ? -5.038 -8.317 -8.408 1.00 92.88 75 ASN A N 1
ATOM 553 C CA . ASN A 1 75 ? -5.088 -7.833 -9.783 1.00 92.88 75 ASN A CA 1
ATOM 554 C C . ASN A 1 75 ? -4.134 -6.638 -9.994 1.00 92.88 75 ASN A C 1
ATOM 556 O O . ASN A 1 75 ? -3.323 -6.647 -10.920 1.00 92.88 75 ASN A O 1
ATOM 560 N N . LYS A 1 76 ? -4.123 -5.655 -9.082 1.00 91.56 76 LYS A N 1
ATOM 561 C CA . LYS A 1 76 ? -3.174 -4.525 -9.141 1.00 91.56 76 LYS A CA 1
ATOM 562 C C . LYS A 1 76 ? -1.708 -4.969 -9.084 1.00 91.56 76 LYS A C 1
ATOM 564 O O . LYS A 1 76 ? -0.894 -4.418 -9.820 1.00 91.56 76 LYS A O 1
ATOM 569 N N . ILE A 1 77 ? -1.364 -5.976 -8.277 1.00 93.50 77 ILE A N 1
ATOM 570 C CA . ILE A 1 77 ? -0.008 -6.552 -8.240 1.00 93.50 77 ILE A CA 1
ATOM 571 C C . ILE A 1 77 ? 0.341 -7.194 -9.584 1.00 93.50 77 ILE A C 1
ATOM 573 O O . ILE A 1 77 ? 1.444 -6.986 -10.085 1.00 93.50 77 ILE A O 1
ATOM 577 N N . ARG A 1 78 ? -0.585 -7.945 -10.196 1.00 95.12 78 ARG A N 1
ATOM 578 C CA . ARG A 1 78 ? -0.373 -8.532 -11.531 1.00 95.12 78 ARG A CA 1
ATOM 579 C C . ARG A 1 78 ? -0.154 -7.451 -12.589 1.00 95.12 78 ARG A C 1
ATOM 581 O O . ARG A 1 78 ? 0.767 -7.575 -13.389 1.00 95.12 78 ARG A O 1
ATOM 588 N N . LEU A 1 79 ? -0.932 -6.369 -12.558 1.00 93.06 79 LEU A N 1
ATOM 589 C CA . LEU A 1 79 ? -0.736 -5.221 -13.449 1.00 93.06 79 LEU A CA 1
ATOM 590 C C . LEU A 1 79 ? 0.624 -4.543 -13.226 1.00 93.06 79 LEU A C 1
ATOM 592 O O . LEU A 1 79 ? 1.322 -4.246 -14.193 1.00 93.06 79 LEU A O 1
ATOM 596 N N . ALA A 1 80 ? 1.034 -4.340 -11.971 1.00 92.38 80 ALA A N 1
ATOM 597 C CA . ALA A 1 80 ? 2.345 -3.780 -11.644 1.00 92.38 80 ALA A CA 1
ATOM 598 C C . ALA A 1 80 ? 3.497 -4.697 -12.095 1.00 92.38 80 ALA A C 1
ATOM 600 O O . ALA A 1 80 ? 4.522 -4.209 -12.568 1.00 92.38 80 ALA A O 1
ATOM 601 N N . LEU A 1 81 ? 3.315 -6.020 -12.015 1.00 94.62 81 LEU A N 1
ATOM 602 C CA . LEU A 1 81 ? 4.282 -7.002 -12.504 1.00 94.62 81 LEU A CA 1
ATOM 603 C C . LEU A 1 81 ? 4.435 -6.923 -14.026 1.00 94.62 81 LEU A C 1
ATOM 605 O O . LEU A 1 81 ? 5.559 -6.856 -14.514 1.00 94.62 81 LEU A O 1
ATOM 609 N N . VAL A 1 82 ? 3.324 -6.873 -14.766 1.00 94.69 82 VAL A N 1
ATOM 610 C CA . VAL A 1 82 ? 3.345 -6.693 -16.228 1.00 94.69 82 VAL A CA 1
ATOM 611 C C . VAL A 1 82 ? 4.014 -5.367 -16.596 1.00 94.69 82 VAL A C 1
ATOM 613 O O . VAL A 1 82 ? 4.847 -5.327 -17.497 1.00 94.69 82 VAL A O 1
ATOM 616 N N . ALA A 1 83 ? 3.721 -4.283 -15.873 1.00 91.38 83 ALA A N 1
ATOM 617 C CA . ALA A 1 83 ? 4.376 -2.994 -16.088 1.00 91.38 83 ALA A CA 1
ATOM 618 C C . ALA A 1 83 ? 5.896 -3.057 -15.842 1.00 91.38 83 ALA A C 1
ATOM 620 O O . ALA A 1 83 ? 6.660 -2.479 -16.612 1.00 91.38 83 ALA A O 1
ATOM 621 N N . SER A 1 84 ? 6.339 -3.784 -14.811 1.00 92.44 84 SER A N 1
ATOM 622 C CA . SER A 1 84 ? 7.760 -4.018 -14.526 1.00 92.44 84 SER A CA 1
ATOM 623 C C . SER A 1 84 ? 8.444 -4.851 -15.613 1.00 92.44 84 SER A C 1
ATOM 625 O O . SER A 1 84 ? 9.509 -4.462 -16.084 1.00 92.44 84 SER A O 1
ATOM 627 N N . GLN A 1 85 ? 7.808 -5.923 -16.088 1.00 93.44 85 GLN A N 1
ATOM 628 C CA . GLN A 1 85 ? 8.321 -6.735 -17.198 1.00 93.44 85 GLN A CA 1
ATOM 629 C C . GLN A 1 85 ? 8.429 -5.928 -18.496 1.00 93.44 85 GLN A C 1
ATOM 631 O O . GLN A 1 85 ? 9.448 -5.994 -19.181 1.00 93.44 85 GLN A O 1
ATOM 636 N N . ASN A 1 86 ? 7.414 -5.118 -18.806 1.00 91.25 86 ASN A N 1
ATOM 637 C CA . ASN A 1 86 ? 7.437 -4.228 -19.964 1.00 91.25 86 ASN A CA 1
ATOM 638 C C . ASN A 1 86 ? 8.544 -3.173 -19.845 1.00 91.25 86 ASN A C 1
ATOM 640 O O . ASN A 1 86 ? 9.215 -2.892 -20.829 1.00 91.25 86 ASN A O 1
ATOM 644 N N . ALA A 1 87 ? 8.781 -2.616 -18.653 1.00 91.50 87 ALA A N 1
ATOM 645 C CA . ALA A 1 87 ? 9.889 -1.690 -18.425 1.00 91.50 87 ALA A CA 1
ATOM 646 C C . ALA A 1 87 ? 11.256 -2.356 -18.663 1.00 91.50 87 ALA A C 1
ATOM 648 O O . ALA A 1 87 ? 12.119 -1.766 -19.310 1.00 91.50 87 ALA A O 1
ATOM 649 N N . SER A 1 88 ? 11.451 -3.590 -18.190 1.00 92.12 88 SER A N 1
ATOM 650 C CA . SER A 1 88 ? 12.676 -4.355 -18.451 1.00 92.12 88 SER A CA 1
ATOM 651 C C . SER A 1 88 ? 12.874 -4.626 -19.938 1.00 92.12 88 SER A C 1
ATOM 653 O O . SER A 1 88 ? 13.939 -4.323 -20.465 1.00 92.12 88 SER A O 1
ATOM 655 N N . LYS A 1 89 ? 11.834 -5.103 -20.628 1.00 91.88 89 LYS A N 1
ATOM 656 C CA . LYS A 1 89 ? 11.898 -5.365 -22.067 1.00 91.88 89 LYS A CA 1
ATOM 657 C C . LYS A 1 89 ? 12.173 -4.094 -22.871 1.00 91.88 89 LYS A C 1
ATOM 659 O O . LYS A 1 89 ? 13.087 -4.071 -23.680 1.00 91.88 89 LYS A O 1
ATOM 664 N N . ASN A 1 90 ? 11.453 -3.008 -22.595 1.00 88.56 90 ASN A N 1
ATOM 665 C CA . ASN A 1 90 ? 11.686 -1.733 -23.272 1.00 88.56 90 ASN A CA 1
ATOM 666 C C . ASN A 1 90 ? 13.114 -1.212 -23.019 1.00 88.56 90 ASN A C 1
ATOM 668 O O . ASN A 1 90 ? 13.715 -0.613 -23.901 1.00 88.56 90 ASN A O 1
ATOM 672 N N . SER A 1 91 ? 13.677 -1.438 -21.825 1.00 91.75 91 SER A N 1
ATOM 673 C CA . SER A 1 91 ? 15.076 -1.104 -21.521 1.00 91.75 91 SER A CA 1
ATOM 674 C C . SER A 1 91 ? 16.059 -1.901 -22.388 1.00 91.75 91 SER A C 1
ATOM 676 O O . SER A 1 91 ? 17.040 -1.334 -22.862 1.00 91.75 91 SER A O 1
ATOM 678 N N . GLU A 1 92 ? 15.799 -3.187 -22.630 1.00 92.06 92 GLU A N 1
ATOM 679 C CA . GLU A 1 92 ? 16.586 -4.023 -23.550 1.00 92.06 92 GLU A CA 1
ATOM 680 C C . GLU A 1 92 ? 16.432 -3.557 -25.003 1.00 92.06 92 GLU A C 1
ATOM 682 O O . GLU A 1 92 ? 17.436 -3.269 -25.652 1.00 92.06 92 GLU A O 1
ATOM 687 N N . ASP A 1 93 ? 15.198 -3.348 -25.467 1.00 90.12 93 ASP A N 1
ATOM 688 C CA . ASP A 1 93 ? 14.904 -2.893 -26.831 1.00 90.12 93 ASP A CA 1
ATOM 689 C C . ASP A 1 93 ? 15.593 -1.547 -27.144 1.00 90.12 93 ASP A C 1
ATOM 691 O O . ASP A 1 93 ? 16.152 -1.358 -28.227 1.00 90.12 93 ASP A O 1
ATOM 695 N N . LEU A 1 94 ? 15.624 -0.611 -26.184 1.00 89.94 94 LEU A N 1
ATOM 696 C CA . LEU A 1 94 ? 16.332 0.668 -26.330 1.00 89.94 94 LEU A CA 1
ATOM 697 C C . LEU A 1 94 ? 17.853 0.491 -26.445 1.00 89.94 94 LEU A C 1
ATOM 699 O O . LEU A 1 94 ? 18.507 1.200 -27.218 1.00 89.94 94 LEU A O 1
ATOM 703 N N . LYS A 1 95 ? 18.433 -0.442 -25.682 1.00 91.00 95 LYS A N 1
ATOM 704 C CA . LYS A 1 95 ? 19.871 -0.748 -25.735 1.00 91.00 95 LYS A CA 1
ATOM 705 C C . LYS A 1 95 ? 20.254 -1.392 -27.056 1.00 91.00 95 LYS A C 1
ATOM 707 O O . LYS A 1 95 ? 21.248 -0.984 -27.660 1.00 91.00 95 LYS A O 1
ATOM 712 N N . ASP A 1 96 ? 19.453 -2.346 -27.510 1.00 89.94 96 ASP A N 1
ATOM 713 C CA . ASP A 1 96 ? 19.671 -3.051 -28.767 1.00 89.94 96 ASP A CA 1
ATOM 714 C C . ASP A 1 96 ? 19.520 -2.104 -29.957 1.00 89.94 96 ASP A C 1
ATOM 716 O O . ASP A 1 96 ? 20.388 -2.074 -30.829 1.00 89.94 96 ASP A O 1
ATOM 720 N N . ALA A 1 97 ? 18.499 -1.242 -29.953 1.00 90.25 97 ALA A N 1
ATOM 721 C CA . ALA A 1 97 ? 18.330 -0.211 -30.973 1.00 90.25 97 ALA A CA 1
ATOM 722 C C . ALA A 1 97 ? 19.538 0.739 -31.035 1.00 90.25 97 ALA A C 1
ATOM 724 O O . ALA A 1 97 ? 20.064 1.003 -32.119 1.00 90.25 97 ALA A O 1
ATOM 725 N N . LYS A 1 98 ? 20.039 1.202 -29.881 1.00 92.25 98 LYS A N 1
ATOM 726 C CA . LYS A 1 98 ? 21.250 2.033 -29.829 1.00 92.25 98 LYS A CA 1
ATOM 727 C C . LYS A 1 98 ? 22.473 1.296 -30.379 1.00 92.25 98 LYS A C 1
ATOM 729 O O . LYS A 1 98 ? 23.260 1.880 -31.123 1.00 92.25 98 LYS A O 1
ATOM 734 N N . LYS A 1 99 ? 22.648 0.026 -30.010 1.00 91.88 99 LYS A N 1
ATOM 735 C CA . LYS A 1 99 ? 23.760 -0.801 -30.488 1.00 91.88 99 LYS A CA 1
ATOM 736 C C . LYS A 1 99 ? 23.710 -0.966 -32.007 1.00 91.88 99 LYS A C 1
ATOM 738 O O . LYS A 1 99 ? 24.714 -0.719 -32.661 1.00 91.88 99 LYS A O 1
ATOM 743 N N . LEU A 1 100 ? 22.542 -1.287 -32.564 1.00 90.69 100 LEU A N 1
ATOM 744 C CA . LEU A 1 100 ? 22.348 -1.428 -34.008 1.00 90.69 100 LEU A CA 1
ATOM 745 C C . LEU A 1 100 ? 22.677 -0.138 -34.771 1.00 90.69 100 LEU A C 1
ATOM 747 O O . LEU A 1 100 ? 23.300 -0.202 -35.827 1.00 90.69 100 LEU A O 1
ATOM 751 N N . LEU A 1 101 ? 22.306 1.029 -34.234 1.00 92.25 101 LEU A N 1
ATOM 752 C CA . LEU A 1 101 ? 22.667 2.320 -34.833 1.00 92.25 101 LEU A CA 1
ATOM 753 C C . LEU A 1 101 ? 24.181 2.557 -34.833 1.00 92.25 101 LEU A C 1
ATOM 755 O O . LEU A 1 101 ? 24.726 3.019 -35.834 1.00 92.25 101 LEU A O 1
ATOM 759 N N . ASN A 1 102 ? 24.862 2.224 -33.736 1.00 91.94 102 ASN A N 1
ATOM 760 C CA . ASN A 1 102 ? 26.318 2.338 -33.652 1.00 91.94 102 ASN A CA 1
ATOM 761 C C . ASN A 1 102 ? 27.016 1.368 -34.615 1.00 91.94 102 ASN A C 1
ATOM 763 O O . ASN A 1 102 ? 27.937 1.768 -35.324 1.00 91.94 102 ASN A O 1
ATOM 767 N N . ASP A 1 103 ? 26.558 0.116 -34.677 1.00 91.50 103 ASP A N 1
ATOM 768 C CA . ASP A 1 103 ? 27.107 -0.906 -35.571 1.00 91.50 103 ASP A CA 1
ATOM 769 C C . ASP A 1 103 ? 26.928 -0.495 -37.043 1.00 91.50 103 ASP A C 1
ATOM 771 O O . ASP A 1 103 ? 27.875 -0.579 -37.826 1.00 91.50 103 ASP A O 1
ATOM 775 N N . ALA A 1 104 ? 25.755 0.033 -37.412 1.00 90.56 104 ALA A N 1
ATOM 776 C CA . ALA A 1 104 ? 25.496 0.565 -38.751 1.00 90.56 104 ALA A CA 1
ATOM 777 C C . ALA A 1 104 ? 26.395 1.768 -39.085 1.00 90.56 104 ALA A C 1
ATOM 779 O O . ALA A 1 104 ? 26.949 1.839 -40.181 1.00 90.56 104 ALA A O 1
ATOM 780 N N . SER A 1 105 ? 26.586 2.688 -38.133 1.00 93.88 105 SER A N 1
ATOM 781 C CA . SER A 1 105 ? 27.484 3.837 -38.302 1.00 93.88 105 SER A CA 1
ATOM 782 C C . SER A 1 105 ? 28.934 3.404 -38.533 1.00 93.88 105 SER A C 1
ATOM 784 O O . SER A 1 105 ? 29.598 3.945 -39.415 1.00 93.88 105 SER A O 1
ATOM 786 N N . ASN A 1 106 ? 29.421 2.417 -37.777 1.00 92.56 106 ASN A N 1
ATOM 787 C CA . ASN A 1 106 ? 30.781 1.894 -37.923 1.00 92.56 106 ASN A CA 1
ATOM 788 C C . ASN A 1 106 ? 30.968 1.188 -39.272 1.00 92.56 106 ASN A C 1
ATOM 790 O O . ASN A 1 106 ? 31.956 1.425 -39.960 1.00 92.56 106 ASN A O 1
ATOM 794 N N . GLN A 1 107 ? 29.991 0.381 -39.697 1.00 91.75 107 GLN A N 1
ATOM 795 C CA . GLN A 1 107 ? 30.037 -0.281 -41.003 1.00 91.75 107 GLN A CA 1
ATOM 796 C C . GLN A 1 107 ? 30.062 0.715 -42.166 1.00 91.75 107 GLN A C 1
ATOM 798 O O . GLN A 1 107 ? 30.760 0.479 -43.152 1.00 91.75 107 GLN A O 1
ATOM 803 N N . LEU A 1 108 ? 29.312 1.819 -42.074 1.00 92.62 108 LEU A N 1
ATOM 804 C CA . LEU A 1 108 ? 29.354 2.868 -43.094 1.00 92.62 108 LEU A CA 1
ATOM 805 C C . LEU A 1 108 ? 30.699 3.580 -43.125 1.00 92.62 108 LEU A C 1
ATOM 807 O O . LEU A 1 108 ? 31.237 3.794 -44.209 1.00 92.62 108 LEU A O 1
ATOM 811 N N . PHE A 1 109 ? 31.272 3.871 -41.959 1.00 93.00 109 PHE A N 1
ATOM 812 C CA . PHE A 1 109 ? 32.613 4.437 -41.869 1.00 93.00 109 PHE A CA 1
ATOM 813 C C . PHE A 1 109 ? 33.663 3.524 -42.524 1.00 93.00 109 PHE A C 1
ATOM 815 O O . PHE A 1 109 ? 34.444 3.983 -43.360 1.00 93.00 109 PHE A O 1
ATOM 822 N N . ASP A 1 110 ? 33.638 2.224 -42.220 1.00 92.31 110 ASP A N 1
ATOM 823 C CA . ASP A 1 110 ? 34.567 1.244 -42.793 1.00 92.31 110 ASP A CA 1
ATOM 824 C C . ASP A 1 110 ? 34.405 1.117 -44.316 1.00 92.31 110 ASP A C 1
ATOM 826 O O . ASP A 1 110 ? 35.397 1.098 -45.049 1.00 92.31 110 ASP A O 1
ATOM 830 N N . LYS A 1 111 ? 33.162 1.087 -44.816 1.00 92.69 111 LYS A N 1
ATOM 831 C CA . LYS A 1 111 ? 32.881 1.076 -46.261 1.00 92.69 111 LYS A CA 1
ATOM 832 C C . LYS A 1 111 ? 33.337 2.361 -46.948 1.00 92.69 111 LYS A C 1
ATOM 834 O O . LYS A 1 111 ? 33.917 2.290 -48.027 1.00 92.69 111 LYS A O 1
ATOM 839 N N . GLY A 1 112 ? 33.118 3.519 -46.325 1.00 91.44 112 GLY A N 1
ATOM 840 C CA . GLY A 1 112 ? 33.592 4.808 -46.831 1.00 91.44 112 GLY A CA 1
ATOM 841 C C . GLY A 1 112 ? 35.113 4.844 -46.954 1.00 91.44 112 GLY A C 1
ATOM 842 O O . GLY A 1 112 ? 35.645 5.275 -47.977 1.00 91.44 112 GLY A O 1
ATOM 843 N N . LYS A 1 113 ? 35.818 4.297 -45.958 1.00 93.69 113 LYS A N 1
ATOM 844 C CA . LYS A 1 113 ? 37.275 4.153 -45.994 1.00 93.69 113 LYS A CA 1
ATOM 845 C C . LYS A 1 113 ? 37.735 3.255 -47.147 1.00 93.69 113 LYS A C 1
ATOM 847 O O . LYS A 1 113 ? 38.592 3.671 -47.921 1.00 93.69 113 LYS A O 1
ATOM 852 N N . GLN A 1 114 ? 37.136 2.071 -47.303 1.00 91.81 114 GLN A N 1
ATOM 853 C CA . GLN A 1 114 ? 37.452 1.149 -48.405 1.00 91.81 114 GLN A CA 1
ATOM 854 C C . GLN A 1 114 ? 37.225 1.792 -49.778 1.00 91.81 114 GLN A C 1
ATOM 856 O O . GLN A 1 114 ? 38.028 1.612 -50.691 1.00 91.81 114 GLN A O 1
ATOM 861 N N . LEU A 1 115 ? 36.147 2.567 -49.922 1.00 92.50 115 LEU A N 1
ATOM 862 C CA . LEU A 1 115 ? 35.831 3.260 -51.166 1.00 92.50 115 LEU A CA 1
ATOM 863 C C . LEU A 1 115 ? 36.858 4.353 -51.490 1.00 92.50 115 LEU A C 1
ATOM 865 O O . LEU A 1 115 ? 37.273 4.489 -52.638 1.00 92.50 115 LEU A O 1
ATOM 869 N N . SER A 1 116 ? 37.294 5.107 -50.476 1.00 92.12 116 SER A N 1
ATOM 870 C CA . SER A 1 116 ? 38.342 6.121 -50.621 1.00 92.12 116 SER A CA 1
ATOM 871 C C . SER A 1 116 ? 39.681 5.499 -51.026 1.00 92.12 116 SER A C 1
ATOM 873 O O . SER A 1 116 ? 40.335 6.010 -51.931 1.00 92.12 116 SER A O 1
ATOM 875 N N . GLU A 1 117 ? 40.070 4.387 -50.395 1.00 92.88 117 GLU A N 1
ATOM 876 C CA . GLU A 1 117 ? 41.280 3.633 -50.754 1.00 92.88 117 GLU A CA 1
ATOM 877 C C . GLU A 1 117 ? 41.186 3.086 -52.192 1.00 92.88 117 GLU A C 1
ATOM 879 O O . GLU A 1 117 ? 42.149 3.160 -52.954 1.00 92.88 117 GLU A O 1
ATOM 884 N N . GLY A 1 118 ? 40.013 2.585 -52.596 1.00 91.31 118 GLY A N 1
ATOM 885 C CA . GLY A 1 118 ? 39.755 2.132 -53.965 1.00 91.31 118 GLY A CA 1
ATOM 886 C C . GLY A 1 118 ? 39.850 3.256 -55.002 1.00 91.31 118 GLY A C 1
ATOM 887 O O . GLY A 1 118 ? 40.451 3.063 -56.060 1.00 91.31 118 GLY A O 1
ATOM 888 N N . GLN A 1 119 ? 39.313 4.442 -54.696 1.00 92.69 119 GLN A N 1
ATOM 889 C CA . GLN A 1 119 ? 39.407 5.614 -55.572 1.00 92.69 119 GLN A CA 1
ATOM 890 C C . GLN A 1 119 ? 40.859 6.062 -55.754 1.00 92.69 119 GLN A C 1
ATOM 892 O O . GLN A 1 119 ? 41.290 6.272 -56.885 1.00 92.69 119 GLN A O 1
ATOM 897 N N . GLU A 1 120 ? 41.636 6.128 -54.671 1.00 92.56 120 GLU A N 1
ATOM 898 C CA . GLU A 1 120 ? 43.056 6.487 -54.731 1.00 92.56 120 GLU A CA 1
ATOM 899 C C . GLU A 1 120 ? 43.851 5.508 -55.612 1.00 92.56 120 GLU A C 1
ATOM 901 O O . GLU A 1 120 ? 44.694 5.918 -56.412 1.00 92.56 120 GLU A O 1
ATOM 906 N N . GLN A 1 121 ? 43.552 4.207 -55.534 1.00 91.38 121 GLN A N 1
ATOM 907 C CA . GLN A 1 121 ? 44.171 3.201 -56.403 1.00 91.38 121 GLN A CA 1
ATOM 908 C C . GLN A 1 121 ? 43.831 3.416 -57.883 1.00 91.38 121 GLN A C 1
ATOM 910 O O . GLN A 1 121 ? 44.717 3.293 -58.733 1.00 91.38 121 GLN A O 1
ATOM 915 N N . VAL A 1 122 ? 42.574 3.736 -58.206 1.00 91.12 122 VAL A N 1
ATOM 916 C CA . VAL A 1 122 ? 42.154 4.017 -59.588 1.00 91.12 122 VAL A CA 1
ATOM 917 C C . VAL A 1 122 ? 42.787 5.308 -60.107 1.00 91.12 122 VAL A C 1
ATOM 919 O O . VAL A 1 122 ? 43.252 5.332 -61.247 1.00 91.12 122 VAL A O 1
ATOM 922 N N . ASP A 1 123 ? 42.869 6.351 -59.285 1.00 91.75 123 ASP A N 1
ATOM 923 C CA . ASP A 1 123 ? 43.478 7.629 -59.661 1.00 91.75 123 ASP A CA 1
ATOM 924 C C . ASP A 1 123 ? 44.984 7.478 -59.912 1.00 91.75 123 ASP A C 1
ATOM 926 O O . ASP A 1 123 ? 45.487 7.910 -60.953 1.00 91.75 123 ASP A O 1
ATOM 930 N N . ASN A 1 124 ? 45.690 6.762 -59.031 1.00 91.75 124 ASN A N 1
ATOM 931 C CA . ASN A 1 124 ? 47.098 6.413 -59.222 1.00 91.75 124 ASN A CA 1
ATOM 932 C C . ASN A 1 124 ? 47.309 5.575 -60.495 1.00 91.75 124 ASN A C 1
ATOM 934 O O . ASN A 1 124 ? 48.250 5.811 -61.254 1.00 91.75 124 ASN A O 1
ATOM 938 N N . ALA A 1 125 ? 46.419 4.617 -60.772 1.00 90.19 125 ALA A N 1
ATOM 939 C CA . ALA A 1 125 ? 46.487 3.805 -61.983 1.00 90.19 125 ALA A CA 1
ATOM 940 C C . ALA A 1 125 ? 46.258 4.631 -63.263 1.00 90.19 125 ALA A C 1
ATOM 942 O O . ALA A 1 125 ? 46.954 4.423 -64.259 1.00 90.19 125 ALA A O 1
ATOM 943 N N . LYS A 1 126 ? 45.323 5.591 -63.237 1.00 90.19 126 LYS A N 1
ATOM 944 C CA . LYS A 1 126 ? 45.079 6.534 -64.341 1.00 90.19 126 LYS A CA 1
ATOM 945 C C . LYS A 1 126 ? 46.285 7.448 -64.579 1.00 90.19 126 LYS A C 1
ATOM 947 O O . LYS A 1 126 ? 46.658 7.655 -65.735 1.00 90.19 126 LYS A O 1
ATOM 952 N N . ASP A 1 127 ? 46.920 7.950 -63.518 1.00 92.00 127 ASP A N 1
ATOM 953 C CA . ASP A 1 127 ? 48.135 8.771 -63.612 1.00 92.00 127 ASP A CA 1
ATOM 954 C C . ASP A 1 127 ? 49.308 7.990 -64.229 1.00 92.00 127 ASP A C 1
ATOM 956 O O . ASP A 1 127 ? 49.922 8.465 -65.188 1.00 92.00 127 ASP A O 1
ATOM 960 N N . LEU A 1 128 ? 49.572 6.761 -63.766 1.00 90.50 128 LEU A N 1
ATOM 961 C CA . LEU A 1 128 ? 50.603 5.888 -64.348 1.00 90.50 128 LEU A CA 1
ATOM 962 C C . LEU A 1 128 ? 50.355 5.632 -65.838 1.00 90.50 128 LEU A C 1
ATOM 964 O O . LEU A 1 128 ? 51.259 5.800 -66.661 1.00 90.50 128 LEU A O 1
ATOM 968 N N . LEU A 1 129 ? 49.113 5.309 -66.199 1.00 88.12 129 LEU A N 1
ATOM 969 C CA . LEU A 1 129 ? 48.742 5.038 -67.582 1.00 88.12 129 LEU A CA 1
ATOM 970 C C . LEU A 1 129 ? 48.888 6.282 -68.475 1.00 88.12 129 LEU A C 1
ATOM 972 O O . LEU A 1 129 ? 49.303 6.166 -69.627 1.00 88.12 129 LEU A O 1
ATOM 976 N N . SER A 1 130 ? 48.630 7.484 -67.942 1.00 87.12 130 SER A N 1
ATOM 977 C CA . SER A 1 130 ? 48.845 8.755 -68.657 1.00 87.12 130 SER A CA 1
ATOM 978 C C . SER A 1 130 ? 50.319 9.028 -68.990 1.00 87.12 130 SER A C 1
ATOM 980 O O . SER A 1 130 ? 50.614 9.711 -69.969 1.00 87.12 130 SER A O 1
ATOM 982 N N . LYS A 1 131 ? 51.242 8.439 -68.219 1.00 89.56 131 LYS A N 1
ATOM 983 C CA . LYS A 1 131 ? 52.698 8.504 -68.422 1.00 89.56 131 LYS A CA 1
ATOM 984 C C . LYS A 1 131 ? 53.228 7.369 -69.310 1.00 89.56 131 LYS A C 1
ATOM 986 O O . LYS A 1 131 ? 54.439 7.240 -69.465 1.00 89.56 131 LYS A O 1
ATOM 991 N N . GLY A 1 132 ? 52.344 6.540 -69.877 1.00 84.31 132 GLY A N 1
ATOM 992 C CA . GLY A 1 132 ? 52.715 5.371 -70.681 1.00 84.31 132 GLY A CA 1
ATOM 993 C C . GLY A 1 132 ? 53.246 4.196 -69.855 1.00 84.31 132 GLY A C 1
ATOM 994 O O . GLY A 1 132 ? 53.879 3.297 -70.407 1.00 84.31 132 GLY A O 1
ATOM 995 N N . ILE A 1 133 ? 53.013 4.200 -68.540 1.00 88.94 133 ILE A N 1
ATOM 996 C CA . ILE A 1 133 ? 53.450 3.158 -67.611 1.00 88.94 133 ILE A CA 1
ATOM 997 C C . ILE A 1 133 ? 52.278 2.215 -67.338 1.00 88.94 133 ILE A C 1
ATOM 999 O O . ILE A 1 133 ? 51.168 2.666 -67.063 1.00 88.94 133 ILE A O 1
ATOM 1003 N N . ALA A 1 134 ? 52.512 0.904 -67.382 1.00 86.31 134 ALA A N 1
ATOM 1004 C CA . ALA A 1 134 ? 51.479 -0.082 -67.087 1.00 86.31 134 ALA A CA 1
ATOM 1005 C C . ALA A 1 134 ? 51.097 -0.042 -65.590 1.00 86.31 134 ALA A C 1
ATOM 1007 O O . ALA A 1 134 ? 51.945 -0.326 -64.742 1.00 86.31 134 ALA A O 1
ATOM 1008 N N . PRO A 1 135 ? 49.842 0.280 -65.221 1.00 85.38 135 PRO A N 1
ATOM 1009 C CA . PRO A 1 135 ? 49.422 0.335 -63.816 1.00 85.38 135 PRO A CA 1
ATOM 1010 C C . PRO A 1 135 ? 49.180 -1.052 -63.198 1.00 85.38 135 PRO A C 1
ATOM 1012 O O . PRO A 1 135 ? 49.062 -1.187 -61.984 1.00 85.38 135 PRO A O 1
ATOM 1015 N N . MET A 1 136 ? 49.090 -2.088 -64.029 1.00 82.75 136 MET A N 1
ATOM 1016 C CA . MET A 1 136 ? 48.917 -3.485 -63.645 1.00 82.75 136 MET A CA 1
ATOM 1017 C C . MET A 1 136 ? 49.613 -4.381 -64.671 1.00 82.75 136 MET A C 1
ATOM 1019 O O . MET A 1 136 ? 50.119 -3.885 -65.676 1.00 82.75 136 MET A O 1
ATOM 1023 N N . ALA A 1 137 ? 49.656 -5.688 -64.420 1.00 83.56 137 ALA A N 1
ATOM 1024 C CA . ALA A 1 137 ? 50.179 -6.628 -65.400 1.00 83.56 137 ALA A CA 1
ATOM 1025 C C . ALA A 1 137 ? 49.244 -6.645 -66.615 1.00 83.56 137 ALA A C 1
ATOM 1027 O O . ALA A 1 137 ? 48.043 -6.866 -66.465 1.00 83.56 137 ALA A O 1
ATOM 1028 N N . LEU A 1 138 ? 49.797 -6.396 -67.797 1.00 83.44 138 LEU A N 1
ATOM 1029 C CA . LEU A 1 138 ? 49.068 -6.401 -69.061 1.00 83.44 138 LEU A CA 1
ATOM 1030 C C . LEU A 1 138 ? 49.685 -7.459 -69.970 1.00 83.44 138 LEU A C 1
ATOM 1032 O O . LEU A 1 138 ? 50.907 -7.587 -70.030 1.00 83.44 138 LEU A O 1
ATOM 1036 N N . THR A 1 139 ? 48.856 -8.195 -70.699 1.00 80.88 139 THR A N 1
ATOM 1037 C CA . THR A 1 139 ? 49.327 -9.147 -71.707 1.00 80.88 139 THR A CA 1
ATOM 1038 C C . THR A 1 139 ? 48.951 -8.607 -73.071 1.00 80.88 139 THR A C 1
ATOM 1040 O O . THR A 1 139 ? 47.775 -8.416 -73.359 1.00 80.88 139 THR A O 1
ATOM 1043 N N . VAL A 1 140 ? 49.953 -8.330 -73.902 1.00 81.62 140 VAL A N 1
ATOM 1044 C CA . VAL A 1 140 ? 49.758 -7.691 -75.204 1.00 81.62 140 VAL A CA 1
ATOM 1045 C C . VAL A 1 140 ? 49.869 -8.737 -76.311 1.00 81.62 140 VAL A C 1
ATOM 1047 O O . VAL A 1 140 ? 50.976 -9.212 -76.574 1.00 81.62 140 VAL A O 1
ATOM 1050 N N . PRO A 1 141 ? 48.767 -9.117 -76.979 1.00 76.81 141 PRO A N 1
ATOM 1051 C CA . PRO A 1 141 ? 48.820 -10.053 -78.093 1.00 76.81 141 PRO A CA 1
ATOM 1052 C C . PRO A 1 141 ? 49.320 -9.350 -79.359 1.00 76.81 141 PRO A C 1
ATOM 1054 O O . PRO A 1 141 ? 48.696 -8.405 -79.849 1.00 76.81 141 PRO A O 1
ATOM 1057 N N . ILE A 1 142 ? 50.431 -9.828 -79.927 1.00 77.62 142 ILE A N 1
ATOM 1058 C CA . ILE A 1 142 ? 50.994 -9.281 -81.167 1.00 77.62 142 ILE A CA 1
ATOM 1059 C C . ILE A 1 142 ? 50.962 -10.320 -82.289 1.00 77.62 142 ILE A C 1
ATOM 1061 O O . ILE A 1 142 ? 51.584 -11.384 -82.167 1.00 77.62 142 ILE A O 1
ATOM 1065 N N . PRO A 1 143 ? 50.289 -10.018 -83.418 1.00 71.06 143 PRO A N 1
ATOM 1066 C CA . PRO A 1 143 ? 50.244 -10.906 -84.573 1.00 71.06 143 PRO A CA 1
ATOM 1067 C C . PRO A 1 143 ? 51.652 -11.281 -85.061 1.00 71.06 143 PRO A C 1
ATOM 1069 O O . PRO A 1 143 ? 52.427 -10.419 -85.463 1.00 71.06 143 PRO A O 1
ATOM 1072 N N . GLY A 1 144 ? 51.982 -12.575 -85.026 1.00 69.38 144 GLY A N 1
ATOM 1073 C CA . GLY A 1 144 ? 53.267 -13.113 -85.494 1.00 69.38 144 GLY A CA 1
ATOM 1074 C C . GLY A 1 144 ? 54.418 -13.121 -84.476 1.00 69.38 144 GLY A C 1
ATOM 1075 O O . GLY A 1 144 ? 55.442 -13.729 -84.772 1.00 69.38 144 GLY A O 1
ATOM 1076 N N . ILE A 1 145 ? 54.258 -12.508 -83.293 1.00 68.12 145 ILE A N 1
ATOM 1077 C CA . ILE A 1 145 ? 55.281 -12.461 -82.222 1.00 68.12 145 ILE A CA 1
ATOM 1078 C C . ILE A 1 145 ? 54.810 -13.198 -80.950 1.00 68.12 145 ILE A C 1
ATOM 1080 O O . ILE A 1 145 ? 55.632 -13.763 -80.233 1.00 68.12 145 ILE A O 1
ATOM 1084 N N . GLY A 1 146 ? 53.496 -13.279 -80.711 1.00 77.94 146 GLY A N 1
ATOM 1085 C CA . GLY A 1 146 ? 52.911 -13.931 -79.533 1.00 77.94 146 GLY A CA 1
ATOM 1086 C C . GLY A 1 146 ? 52.456 -12.928 -78.470 1.00 77.94 146 GLY A C 1
ATOM 1087 O O . GLY A 1 146 ? 52.261 -11.749 -78.763 1.00 77.94 146 GLY A O 1
ATOM 1088 N N . GLU A 1 147 ? 52.241 -13.401 -77.245 1.00 83.62 147 GLU A N 1
ATOM 1089 C CA . GLU A 1 147 ? 51.825 -12.575 -76.107 1.00 83.62 147 GLU A CA 1
ATOM 1090 C C . GLU A 1 147 ? 53.040 -11.992 -75.377 1.00 83.62 147 GLU A C 1
ATOM 1092 O O . GLU A 1 147 ? 53.924 -12.730 -74.939 1.00 83.62 147 GLU A O 1
ATOM 1097 N N . ILE A 1 148 ? 53.077 -10.668 -75.221 1.00 82.06 148 ILE A N 1
ATOM 1098 C CA . ILE A 1 148 ? 54.146 -9.967 -74.503 1.00 82.06 148 ILE A CA 1
ATOM 1099 C C . ILE A 1 148 ? 53.613 -9.516 -73.140 1.00 82.06 148 ILE A C 1
ATOM 1101 O O . ILE A 1 148 ? 52.694 -8.694 -73.093 1.00 82.06 148 ILE A O 1
ATOM 1105 N N . PRO A 1 149 ? 54.173 -10.014 -72.024 1.00 83.88 149 PRO A N 1
ATOM 1106 C CA . PRO A 1 149 ? 53.793 -9.557 -70.697 1.00 83.88 149 PRO A CA 1
ATOM 1107 C C . PRO A 1 149 ? 54.458 -8.212 -70.384 1.00 83.88 149 PRO A C 1
ATOM 1109 O O . PRO A 1 149 ? 55.684 -8.104 -70.336 1.00 83.88 149 PRO A O 1
ATOM 1112 N N . VAL A 1 150 ? 53.652 -7.192 -70.107 1.00 83.56 150 VAL A N 1
ATOM 1113 C CA . VAL A 1 150 ? 54.097 -5.906 -69.565 1.00 83.56 150 VAL A CA 1
ATOM 1114 C C . VAL A 1 150 ? 53.845 -5.919 -68.062 1.00 83.56 150 VAL A C 1
ATOM 1116 O O . VAL A 1 150 ? 52.709 -6.040 -67.605 1.00 83.56 150 VAL A O 1
ATOM 1119 N N . GLN A 1 151 ? 54.921 -5.839 -67.283 1.00 84.31 151 GLN A N 1
ATOM 1120 C CA . GLN A 1 151 ? 54.837 -5.860 -65.825 1.00 84.31 151 GLN A CA 1
ATOM 1121 C C . GLN A 1 151 ? 54.327 -4.515 -65.279 1.00 84.31 151 GLN A C 1
ATOM 1123 O O . GLN A 1 151 ? 54.584 -3.476 -65.897 1.00 84.31 151 GLN A O 1
ATOM 1128 N N . PRO A 1 152 ? 53.664 -4.500 -64.107 1.00 85.69 152 PRO A N 1
ATOM 1129 C CA . PRO A 1 152 ? 53.305 -3.255 -63.435 1.00 85.69 152 PRO A CA 1
ATOM 1130 C C . PRO A 1 152 ? 54.530 -2.341 -63.272 1.00 85.69 152 PRO A C 1
ATOM 1132 O O . PRO A 1 152 ? 55.599 -2.796 -62.866 1.00 85.69 152 PRO A O 1
ATOM 1135 N N . GLY A 1 153 ? 54.385 -1.054 -63.578 1.00 83.31 153 GLY A N 1
ATOM 1136 C CA . GLY A 1 153 ? 55.456 -0.059 -63.473 1.00 83.31 153 GLY A CA 1
ATOM 1137 C C . GLY A 1 153 ? 56.400 0.025 -64.680 1.00 83.31 153 GLY A C 1
ATOM 1138 O O . GLY A 1 153 ? 57.221 0.939 -64.727 1.00 83.31 153 GLY A O 1
ATOM 1139 N N . ALA A 1 154 ? 56.285 -0.865 -65.672 1.00 87.38 154 ALA A N 1
ATOM 1140 C CA . ALA A 1 154 ? 57.081 -0.795 -66.896 1.00 87.38 154 ALA A CA 1
ATOM 1141 C C . ALA A 1 154 ? 56.486 0.198 -67.909 1.00 87.38 154 ALA A C 1
ATOM 1143 O O . ALA A 1 154 ? 55.264 0.302 -68.046 1.00 87.38 154 ALA A O 1
ATOM 1144 N N . ASN A 1 155 ? 57.343 0.905 -68.654 1.00 90.75 155 ASN A N 1
ATOM 1145 C CA . ASN A 1 155 ? 56.901 1.695 -69.801 1.00 90.75 155 ASN A CA 1
ATOM 1146 C C . ASN A 1 155 ? 56.424 0.740 -70.906 1.00 90.75 155 ASN A C 1
ATOM 1148 O O . ASN A 1 155 ? 57.163 -0.150 -71.336 1.00 90.75 155 ASN A O 1
ATOM 1152 N N . ILE A 1 156 ? 55.172 0.903 -71.330 1.00 86.88 156 ILE A N 1
ATOM 1153 C CA . ILE A 1 156 ? 54.499 -0.001 -72.267 1.00 86.88 156 ILE A CA 1
ATOM 1154 C C . ILE A 1 156 ? 55.228 0.011 -73.613 1.00 86.88 156 ILE A C 1
ATOM 1156 O O . ILE A 1 156 ? 55.531 -1.049 -74.153 1.00 86.88 156 ILE A O 1
ATOM 1160 N N . LEU A 1 157 ? 55.567 1.193 -74.129 1.00 86.62 157 LEU A N 1
ATOM 1161 C CA . LEU A 1 157 ? 56.232 1.341 -75.420 1.00 86.62 157 LEU A CA 1
ATOM 1162 C C . LEU A 1 157 ? 57.646 0.748 -75.394 1.00 86.62 157 LEU A C 1
ATOM 1164 O O . LEU A 1 157 ? 57.995 -0.041 -76.273 1.00 86.62 157 LEU A O 1
ATOM 1168 N N . ASP A 1 158 ? 58.427 1.061 -74.358 1.00 87.06 158 ASP A N 1
ATOM 1169 C CA . ASP A 1 158 ? 59.796 0.554 -74.217 1.00 87.06 158 ASP A CA 1
ATOM 1170 C C . ASP A 1 158 ? 59.819 -0.974 -74.085 1.00 87.06 158 ASP A C 1
ATOM 1172 O O . ASP A 1 158 ? 60.676 -1.638 -74.668 1.00 87.06 158 ASP A O 1
ATOM 1176 N N . THR A 1 159 ? 58.846 -1.548 -73.369 1.00 85.31 159 THR A N 1
ATOM 1177 C CA . THR A 1 159 ? 58.717 -3.005 -73.203 1.00 85.31 159 THR A CA 1
ATOM 1178 C C . THR A 1 159 ? 58.395 -3.690 -74.532 1.00 85.31 159 THR A C 1
ATOM 1180 O O . THR A 1 159 ? 58.964 -4.736 -74.842 1.00 85.31 159 THR A O 1
ATOM 1183 N N . LEU A 1 160 ? 57.529 -3.086 -75.351 1.00 84.12 160 LEU A N 1
ATOM 1184 C CA . LEU A 1 160 ? 57.193 -3.596 -76.681 1.00 84.12 160 LEU A CA 1
ATOM 1185 C C . LEU A 1 160 ? 58.390 -3.523 -77.640 1.00 84.12 160 LEU A C 1
ATOM 1187 O O . LEU A 1 160 ? 58.677 -4.494 -78.341 1.00 84.12 160 LEU A O 1
ATOM 1191 N N . ILE A 1 161 ? 59.129 -2.411 -77.636 1.00 84.56 161 ILE A N 1
ATOM 1192 C CA . ILE A 1 161 ? 60.340 -2.249 -78.454 1.00 84.56 161 ILE A CA 1
ATOM 1193 C C . ILE A 1 161 ? 61.423 -3.251 -78.020 1.00 84.56 161 ILE A C 1
ATOM 1195 O O . ILE A 1 161 ? 62.021 -3.917 -78.867 1.00 84.56 161 ILE A O 1
ATOM 1199 N N . ALA A 1 162 ? 61.644 -3.415 -76.710 1.00 84.31 162 ALA A N 1
ATOM 1200 C CA . ALA A 1 162 ? 62.621 -4.358 -76.158 1.00 84.31 162 ALA A CA 1
ATOM 1201 C C . ALA A 1 162 ? 62.288 -5.827 -76.472 1.00 84.31 162 ALA A C 1
ATOM 1203 O O . ALA A 1 162 ? 63.191 -6.651 -76.614 1.00 84.31 162 ALA A O 1
ATOM 1204 N N . ALA A 1 163 ? 61.004 -6.150 -76.631 1.00 82.00 163 ALA A N 1
ATOM 1205 C CA . ALA A 1 163 ? 60.523 -7.470 -77.024 1.00 82.00 163 ALA A CA 1
ATOM 1206 C C . ALA A 1 163 ? 60.564 -7.725 -78.550 1.00 82.00 163 ALA A C 1
ATOM 1208 O O . ALA A 1 163 ? 60.097 -8.765 -79.014 1.00 82.00 163 ALA A O 1
ATOM 1209 N N . GLY A 1 164 ? 61.147 -6.811 -79.337 1.00 79.25 164 GLY A N 1
ATOM 1210 C CA . GLY A 1 164 ? 61.394 -6.998 -80.771 1.00 79.25 164 GLY A CA 1
ATOM 1211 C C . GLY A 1 164 ? 60.288 -6.481 -81.695 1.00 79.25 164 GLY A C 1
ATOM 1212 O O . GLY A 1 164 ? 60.315 -6.773 -82.892 1.00 79.25 164 GLY A O 1
ATOM 1213 N N . VAL A 1 165 ? 59.328 -5.706 -81.178 1.00 82.19 165 VAL A N 1
ATOM 1214 C CA . VAL A 1 165 ? 58.281 -5.074 -81.992 1.00 82.19 165 VAL A CA 1
ATOM 1215 C C . VAL A 1 165 ? 58.875 -3.871 -82.738 1.00 82.19 165 VAL A C 1
ATOM 1217 O O . VAL A 1 165 ? 59.425 -2.973 -82.097 1.00 82.19 165 VAL A O 1
ATOM 1220 N N . PRO A 1 166 ? 58.765 -3.791 -84.080 1.00 84.38 166 PRO A N 1
ATOM 1221 C CA . PRO A 1 166 ? 59.239 -2.630 -84.830 1.00 84.38 166 PRO A CA 1
ATOM 1222 C C . PRO A 1 166 ? 58.590 -1.336 -84.324 1.00 84.38 166 PRO A C 1
ATOM 1224 O O . PRO A 1 166 ? 57.375 -1.292 -84.151 1.00 84.38 166 PRO A O 1
ATOM 1227 N N . SER A 1 167 ? 59.375 -0.270 -84.141 1.00 76.50 167 SER A N 1
ATOM 1228 C CA . SER A 1 167 ? 58.919 1.000 -83.541 1.00 76.50 167 SER A CA 1
ATOM 1229 C C . SER A 1 167 ? 57.642 1.569 -84.184 1.00 76.50 167 SER A C 1
ATOM 1231 O O . SER A 1 167 ? 56.728 1.956 -83.465 1.00 76.50 167 SER A O 1
ATOM 1233 N N . ALA A 1 168 ? 57.505 1.496 -85.515 1.00 76.75 168 ALA A N 1
ATOM 1234 C CA . ALA A 1 168 ? 56.303 1.947 -86.230 1.00 76.75 168 ALA A CA 1
ATOM 1235 C C . ALA A 1 168 ? 55.024 1.144 -85.895 1.00 76.75 168 ALA A C 1
ATOM 1237 O O . ALA A 1 168 ? 53.914 1.637 -86.078 1.00 76.75 168 ALA A O 1
ATOM 1238 N N . MET A 1 169 ? 55.168 -0.100 -85.426 1.00 79.44 169 MET A N 1
ATOM 1239 C CA . MET A 1 169 ? 54.068 -0.959 -84.978 1.00 79.44 169 MET A CA 1
ATOM 1240 C C . MET A 1 169 ? 53.860 -0.863 -83.458 1.00 79.44 169 MET A C 1
ATOM 1242 O O . MET A 1 169 ? 52.721 -0.932 -82.999 1.00 79.44 169 MET A O 1
ATOM 1246 N N . ALA A 1 170 ? 54.934 -0.653 -82.690 1.00 79.75 170 ALA A N 1
ATOM 1247 C CA . ALA A 1 170 ? 54.902 -0.551 -81.233 1.00 79.75 170 ALA A CA 1
ATOM 1248 C C . ALA A 1 170 ? 54.018 0.610 -80.743 1.00 79.75 170 ALA A C 1
ATOM 1250 O O . ALA A 1 170 ? 53.231 0.401 -79.827 1.00 79.75 170 ALA A O 1
ATOM 1251 N N . ASP A 1 171 ? 54.044 1.774 -81.402 1.00 79.94 171 ASP A N 1
ATOM 1252 C CA . ASP A 1 171 ? 53.186 2.920 -81.046 1.00 79.94 171 ASP A CA 1
ATOM 1253 C C . ASP A 1 171 ? 51.687 2.618 -81.218 1.00 79.94 171 ASP A C 1
ATOM 1255 O O . ASP A 1 171 ? 50.858 2.929 -80.354 1.00 79.94 171 ASP A O 1
ATOM 1259 N N . SER A 1 172 ? 51.319 1.966 -82.327 1.00 80.56 172 SER A N 1
ATOM 1260 C CA . SER A 1 172 ? 49.924 1.600 -82.602 1.00 80.56 172 SER A CA 1
ATOM 1261 C C . SER A 1 172 ? 49.417 0.518 -81.647 1.00 80.56 172 SER A C 1
ATOM 1263 O O . SER A 1 172 ? 48.251 0.555 -81.251 1.00 80.56 172 SER A O 1
ATOM 1265 N N . VAL A 1 173 ? 50.275 -0.436 -81.280 1.00 81.75 173 VAL A N 1
ATOM 1266 C CA . VAL A 1 173 ? 49.939 -1.511 -80.339 1.00 81.75 173 VAL A CA 1
ATOM 1267 C C . VAL A 1 173 ? 49.869 -0.973 -78.908 1.00 81.75 173 VAL A C 1
ATOM 1269 O O . VAL A 1 173 ? 48.882 -1.236 -78.226 1.00 81.75 173 VAL A O 1
ATOM 1272 N N . ALA A 1 174 ? 50.832 -0.151 -78.478 1.00 82.44 174 ALA A N 1
ATOM 1273 C CA . ALA A 1 174 ? 50.816 0.517 -77.176 1.00 82.44 174 ALA A CA 1
ATOM 1274 C C . ALA A 1 174 ? 49.539 1.343 -76.987 1.00 82.44 174 ALA A C 1
ATOM 1276 O O . ALA A 1 174 ? 48.908 1.263 -75.938 1.00 82.44 174 ALA A O 1
ATOM 1277 N N . SER A 1 175 ? 49.108 2.066 -78.025 1.00 82.75 175 SER A N 1
ATOM 1278 C CA . SER A 1 175 ? 47.866 2.847 -77.988 1.00 82.75 175 SER A CA 1
ATOM 1279 C C . SER A 1 175 ? 46.634 1.972 -77.730 1.00 82.75 175 SER A C 1
ATOM 1281 O O . SER A 1 175 ? 45.807 2.320 -76.896 1.00 82.75 175 SER A O 1
ATOM 1283 N N . LYS A 1 176 ? 46.520 0.807 -78.384 1.00 83.38 176 LYS A N 1
ATOM 1284 C CA . LYS A 1 176 ? 45.397 -0.126 -78.161 1.00 83.38 176 LYS A CA 1
ATOM 1285 C C . LYS A 1 176 ? 45.405 -0.734 -76.759 1.00 83.38 176 LYS A C 1
ATOM 1287 O O . LYS A 1 176 ? 44.354 -0.850 -76.146 1.00 83.38 176 LYS A O 1
ATOM 1292 N N . VAL A 1 177 ? 46.585 -1.078 -76.248 1.00 82.69 177 VAL A N 1
ATOM 1293 C CA . VAL A 1 177 ? 46.765 -1.626 -74.893 1.00 82.69 177 VAL A CA 1
ATOM 1294 C C . VAL A 1 177 ? 46.427 -0.586 -73.828 1.00 82.69 177 VAL A C 1
ATOM 1296 O O . VAL A 1 177 ? 45.811 -0.909 -72.816 1.00 82.69 177 VAL A O 1
ATOM 1299 N N . VAL A 1 178 ? 46.800 0.674 -74.059 1.00 85.00 178 VAL A N 1
ATOM 1300 C CA . VAL A 1 178 ? 46.415 1.793 -73.194 1.00 85.00 178 VAL A CA 1
ATOM 1301 C C . VAL A 1 178 ? 44.898 1.986 -73.194 1.00 85.00 178 VAL A C 1
ATOM 1303 O O . VAL A 1 178 ? 44.331 2.193 -72.126 1.00 85.00 178 VAL A O 1
ATOM 1306 N N . GLU A 1 179 ? 44.230 1.881 -74.345 1.00 84.00 179 GLU A N 1
ATOM 1307 C CA . GLU A 1 179 ? 42.764 1.957 -74.420 1.00 84.00 179 GLU A CA 1
ATOM 1308 C C . GLU A 1 179 ? 42.072 0.793 -73.692 1.00 84.00 179 GLU A C 1
ATOM 1310 O O . GLU A 1 179 ? 41.151 1.025 -72.914 1.00 84.00 179 GLU A O 1
ATOM 1315 N N . GLU A 1 180 ? 42.557 -0.441 -73.836 1.00 83.88 180 GLU A N 1
ATOM 1316 C CA . GLU A 1 180 ? 42.008 -1.600 -73.115 1.00 83.88 180 GLU A CA 1
ATOM 1317 C C . GLU A 1 180 ? 42.215 -1.484 -71.591 1.00 83.88 180 GLU A C 1
ATOM 1319 O O . GLU A 1 180 ? 41.305 -1.739 -70.798 1.00 83.88 180 GLU A O 1
ATOM 1324 N N . ALA A 1 181 ? 43.387 -1.012 -71.154 1.00 84.19 181 ALA A N 1
ATOM 1325 C CA . ALA A 1 181 ? 43.649 -0.727 -69.744 1.00 84.19 181 ALA A CA 1
ATOM 1326 C C . ALA A 1 181 ? 42.772 0.423 -69.207 1.00 84.19 181 ALA A C 1
ATOM 1328 O O . ALA A 1 181 ? 42.354 0.385 -68.046 1.00 84.19 181 ALA A O 1
ATOM 1329 N N . ARG A 1 182 ? 42.456 1.432 -70.035 1.00 87.44 182 ARG A N 1
ATOM 1330 C CA . ARG A 1 182 ? 41.497 2.498 -69.691 1.00 87.44 182 ARG A CA 1
ATOM 1331 C C . ARG A 1 182 ? 40.091 1.947 -69.508 1.00 87.44 182 ARG A C 1
ATOM 1333 O O . ARG A 1 182 ? 39.438 2.339 -68.547 1.00 87.44 182 ARG A O 1
ATOM 1340 N N . GLU A 1 183 ? 39.647 1.041 -70.371 1.00 87.06 183 GLU A N 1
ATOM 1341 C CA . GLU A 1 183 ? 38.327 0.410 -70.270 1.00 87.06 183 GLU A CA 1
ATOM 1342 C C . GLU A 1 183 ? 38.194 -0.397 -68.968 1.00 87.06 183 GLU A C 1
ATOM 1344 O O . GLU A 1 183 ? 37.230 -0.221 -68.223 1.00 87.06 183 GLU A O 1
ATOM 1349 N N . GLN A 1 184 ? 39.215 -1.183 -68.604 1.00 85.81 184 GLN A N 1
ATOM 1350 C CA . GLN A 1 184 ? 39.234 -1.919 -67.331 1.00 85.81 184 GLN A CA 1
ATOM 1351 C C . GLN A 1 184 ? 39.243 -0.999 -66.099 1.00 85.81 184 GLN A C 1
ATOM 1353 O O . GLN A 1 184 ? 38.610 -1.307 -65.085 1.00 85.81 184 GLN A O 1
ATOM 1358 N N . LEU A 1 185 ? 39.949 0.136 -66.159 1.00 88.06 185 LEU A N 1
ATOM 1359 C CA . LEU A 1 185 ? 39.892 1.157 -65.107 1.00 88.06 185 LEU A CA 1
ATOM 1360 C C . LEU A 1 185 ? 38.544 1.889 -65.080 1.00 88.06 185 LEU A C 1
ATOM 1362 O O . LEU A 1 185 ? 38.114 2.292 -64.002 1.00 88.06 185 LEU A O 1
ATOM 1366 N N . GLY A 1 186 ? 37.875 2.029 -66.228 1.00 88.81 186 GLY A N 1
ATOM 1367 C CA . GLY A 1 186 ? 36.506 2.529 -66.350 1.00 88.81 186 GLY A CA 1
ATOM 1368 C C . GLY A 1 186 ? 35.521 1.646 -65.592 1.00 88.81 186 GLY A C 1
ATOM 1369 O O . GLY A 1 186 ? 34.838 2.138 -64.706 1.00 88.81 186 GLY A O 1
ATOM 1370 N N . LEU A 1 187 ? 35.565 0.328 -65.803 1.00 88.25 187 LEU A N 1
ATOM 1371 C CA . LEU A 1 187 ? 34.724 -0.626 -65.065 1.00 88.25 187 LEU A CA 1
ATOM 1372 C C . LEU A 1 187 ? 34.966 -0.587 -63.545 1.00 88.25 187 LEU A C 1
ATOM 1374 O O . LEU A 1 187 ? 34.032 -0.695 -62.751 1.00 88.25 187 LEU A O 1
ATOM 1378 N N . LYS A 1 188 ? 36.225 -0.421 -63.113 1.00 89.19 188 LYS A N 1
ATOM 1379 C CA . LYS A 1 188 ? 36.546 -0.234 -61.686 1.00 89.19 188 LYS A CA 1
ATOM 1380 C C . LYS A 1 188 ? 36.024 1.098 -61.147 1.00 89.19 188 LYS A C 1
ATOM 1382 O O . LYS A 1 188 ? 35.570 1.135 -60.008 1.00 89.19 188 LYS A O 1
ATOM 1387 N N . GLN A 1 189 ? 36.085 2.167 -61.942 1.00 91.81 189 GLN A N 1
ATOM 1388 C CA . GLN A 1 189 ? 35.504 3.461 -61.586 1.00 91.81 189 GLN A CA 1
ATOM 1389 C C . GLN A 1 189 ? 33.981 3.360 -61.456 1.00 91.81 189 GLN A C 1
ATOM 1391 O O . GLN A 1 189 ? 33.450 3.816 -60.451 1.00 91.81 189 GLN A O 1
ATOM 1396 N N . ASP A 1 190 ? 33.304 2.696 -62.393 1.00 91.06 190 ASP A N 1
ATOM 1397 C CA . ASP A 1 190 ? 31.854 2.484 -62.348 1.00 91.06 190 ASP A CA 1
ATOM 1398 C C . ASP A 1 190 ? 31.453 1.723 -61.073 1.00 91.06 190 ASP A C 1
ATOM 1400 O O . ASP A 1 190 ? 30.536 2.129 -60.365 1.00 91.06 190 ASP A O 1
ATOM 1404 N N . SER A 1 191 ? 32.205 0.680 -60.700 1.00 90.94 191 SER A N 1
ATOM 1405 C CA . SER A 1 191 ? 31.980 -0.056 -59.447 1.00 90.94 191 SER A CA 1
ATOM 1406 C C . SER A 1 191 ? 32.191 0.806 -58.190 1.00 90.94 191 SER A C 1
ATOM 1408 O O . SER A 1 191 ? 31.469 0.648 -57.201 1.00 90.94 191 SER A O 1
ATOM 1410 N N . ILE A 1 192 ? 33.153 1.736 -58.210 1.00 91.50 192 ILE A N 1
ATOM 1411 C CA . ILE A 1 192 ? 33.361 2.711 -57.127 1.00 91.50 192 ILE A CA 1
ATOM 1412 C C . ILE A 1 192 ? 32.207 3.718 -57.073 1.00 91.50 192 ILE A C 1
ATOM 1414 O O . ILE A 1 192 ? 31.742 4.059 -55.985 1.00 91.50 192 ILE A O 1
ATOM 1418 N N . ASP A 1 193 ? 31.721 4.181 -58.220 1.00 90.38 193 ASP A N 1
ATOM 1419 C CA . ASP A 1 193 ? 30.621 5.139 -58.297 1.00 90.38 193 ASP A CA 1
ATOM 1420 C C . ASP A 1 193 ? 29.299 4.501 -57.830 1.00 90.38 193 ASP A C 1
ATOM 1422 O O . ASP A 1 193 ? 28.568 5.103 -57.039 1.00 90.38 193 ASP A O 1
ATOM 1426 N N . GLU A 1 194 ? 29.039 3.241 -58.196 1.00 90.94 194 GLU A N 1
ATOM 1427 C CA . GLU A 1 194 ? 27.944 2.431 -57.644 1.00 90.94 194 GLU A CA 1
ATOM 1428 C C . GLU A 1 194 ? 28.062 2.278 -56.120 1.00 90.94 194 GLU A C 1
ATOM 1430 O O . GLU A 1 194 ? 27.093 2.501 -55.385 1.00 90.94 194 GLU A O 1
ATOM 1435 N N . GLY A 1 195 ? 29.262 1.956 -55.623 1.00 90.75 195 GLY A N 1
ATOM 1436 C CA . GLY A 1 195 ? 29.538 1.867 -54.190 1.00 90.75 195 GLY A CA 1
ATOM 1437 C C . GLY A 1 195 ? 29.294 3.190 -53.457 1.00 90.75 195 GLY A C 1
ATOM 1438 O O . GLY A 1 195 ? 28.751 3.191 -52.349 1.00 90.75 195 GLY A O 1
ATOM 1439 N N . ARG A 1 196 ? 29.628 4.326 -54.083 1.00 92.12 196 ARG A N 1
ATOM 1440 C CA . ARG A 1 196 ? 29.389 5.670 -53.537 1.00 92.12 196 ARG A CA 1
ATOM 1441 C C . ARG A 1 196 ? 27.898 5.964 -53.411 1.00 92.12 196 ARG A C 1
ATOM 1443 O O . ARG A 1 196 ? 27.468 6.447 -52.364 1.00 92.12 196 ARG A O 1
ATOM 1450 N N . THR A 1 197 ? 27.109 5.637 -54.434 1.00 91.50 197 THR A N 1
ATOM 1451 C CA . THR A 1 197 ? 25.646 5.786 -54.387 1.00 91.50 197 THR A CA 1
ATOM 1452 C C . THR A 1 197 ? 25.038 4.909 -53.289 1.00 91.50 197 THR A C 1
ATOM 1454 O O . THR A 1 197 ? 24.220 5.394 -52.510 1.00 91.50 197 THR A O 1
ATOM 1457 N N . ALA A 1 198 ? 25.486 3.657 -53.144 1.00 90.06 198 ALA A N 1
ATOM 1458 C CA . ALA A 1 198 ? 25.000 2.765 -52.088 1.00 90.06 198 ALA A CA 1
ATOM 1459 C C . ALA A 1 198 ? 25.330 3.273 -50.669 1.00 90.06 198 ALA A C 1
ATOM 1461 O O . ALA A 1 198 ? 24.498 3.165 -49.766 1.00 90.06 198 ALA A O 1
ATOM 1462 N N . ILE A 1 199 ? 26.525 3.843 -50.459 1.00 92.50 199 ILE A N 1
ATOM 1463 C CA . ILE A 1 199 ? 26.892 4.481 -49.182 1.00 92.50 199 ILE A CA 1
ATOM 1464 C C . ILE A 1 199 ? 25.995 5.692 -48.919 1.00 92.50 199 ILE A C 1
ATOM 1466 O O . ILE A 1 199 ? 25.435 5.788 -47.831 1.00 92.50 199 ILE A O 1
ATOM 1470 N N . TYR A 1 200 ? 25.792 6.559 -49.913 1.00 92.00 200 TYR A N 1
ATOM 1471 C CA . TYR A 1 200 ? 24.942 7.744 -49.780 1.00 92.00 200 TYR A CA 1
ATOM 1472 C C . TYR A 1 200 ? 23.496 7.395 -49.377 1.00 92.00 200 TYR A C 1
ATOM 1474 O O . TYR A 1 200 ? 22.917 8.007 -48.475 1.00 92.00 200 TYR A O 1
ATOM 1482 N N . GLU A 1 201 ? 22.900 6.374 -49.998 1.00 90.62 201 GLU A N 1
ATOM 1483 C CA . GLU A 1 201 ? 21.557 5.902 -49.635 1.00 90.62 201 GLU A CA 1
ATOM 1484 C C . GLU A 1 201 ? 21.501 5.321 -48.214 1.00 90.62 201 GLU A C 1
ATOM 1486 O O . GLU A 1 201 ? 20.531 5.534 -47.470 1.00 90.62 201 GLU A O 1
ATOM 1491 N N . ALA A 1 202 ? 22.550 4.604 -47.814 1.00 90.00 202 ALA A N 1
ATOM 1492 C CA . ALA A 1 202 ? 22.648 4.021 -46.487 1.00 90.00 202 ALA A CA 1
ATOM 1493 C C . ALA A 1 202 ? 22.892 5.081 -45.396 1.00 90.00 202 ALA A C 1
ATOM 1495 O O . ALA A 1 202 ? 22.296 4.976 -44.324 1.00 90.00 202 ALA A O 1
ATOM 1496 N N . GLU A 1 203 ? 23.669 6.133 -45.670 1.00 90.56 203 GLU A N 1
ATOM 1497 C CA . GLU A 1 203 ? 23.842 7.298 -44.789 1.00 90.56 203 GLU A CA 1
ATOM 1498 C C . GLU A 1 203 ? 22.514 8.016 -44.549 1.00 90.56 203 GLU A C 1
ATOM 1500 O O . GLU A 1 203 ? 22.125 8.230 -43.400 1.00 90.56 203 GLU A O 1
ATOM 1505 N N . LYS A 1 204 ? 21.755 8.294 -45.617 1.00 92.69 204 LYS A N 1
ATOM 1506 C CA . LYS A 1 204 ? 20.418 8.894 -45.508 1.00 92.69 204 LYS A CA 1
ATOM 1507 C C . LYS A 1 204 ? 19.470 8.027 -44.676 1.0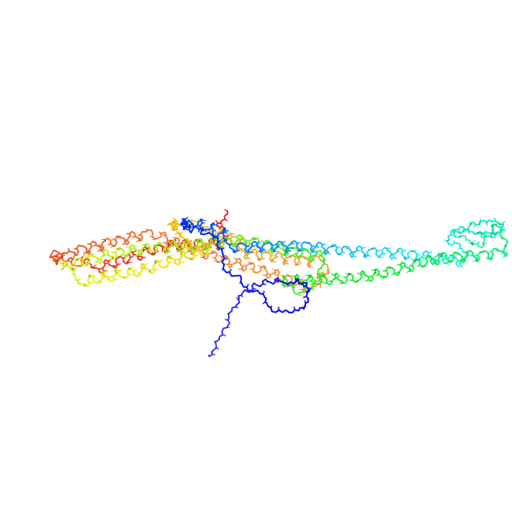0 92.69 204 LYS A C 1
ATOM 1509 O O . LYS A 1 204 ? 18.681 8.531 -43.877 1.00 92.69 204 LYS A O 1
ATOM 1514 N N . THR A 1 205 ? 19.537 6.710 -44.854 1.00 90.31 205 THR A N 1
ATOM 1515 C CA . THR A 1 205 ? 18.733 5.767 -44.066 1.00 90.31 205 THR A CA 1
ATOM 1516 C C . THR A 1 205 ? 19.148 5.771 -42.596 1.00 90.31 205 THR A C 1
ATOM 1518 O O . THR A 1 205 ? 18.281 5.783 -41.720 1.00 90.31 205 THR A O 1
ATOM 1521 N N . LEU A 1 206 ? 20.453 5.792 -42.309 1.00 90.19 206 LEU A N 1
ATOM 1522 C CA . LEU A 1 206 ? 20.974 5.872 -40.948 1.00 90.19 206 LEU A CA 1
ATOM 1523 C C . LEU A 1 206 ? 20.533 7.170 -40.264 1.00 90.19 206 LEU A C 1
ATOM 1525 O O . LEU A 1 206 ? 20.050 7.109 -39.137 1.00 90.19 206 LEU A O 1
ATOM 1529 N N . GLU A 1 207 ? 20.625 8.313 -40.943 1.00 91.44 207 GLU A N 1
ATOM 1530 C CA . GLU A 1 207 ? 20.185 9.613 -40.423 1.00 91.44 207 GLU A CA 1
ATOM 1531 C C . GLU A 1 207 ? 18.696 9.591 -40.043 1.00 91.44 207 GLU A C 1
ATOM 1533 O O . GLU A 1 207 ? 18.327 9.947 -38.922 1.00 91.44 207 GLU A O 1
ATOM 1538 N N . LEU A 1 208 ? 17.836 9.069 -40.928 1.00 91.06 208 LEU A N 1
ATOM 1539 C CA . LEU A 1 208 ? 16.407 8.901 -40.643 1.00 91.06 208 LEU A CA 1
ATOM 1540 C C . LEU A 1 208 ? 16.165 8.015 -39.413 1.00 91.06 208 LEU A C 1
ATOM 1542 O O . LEU A 1 208 ? 15.301 8.317 -38.588 1.00 91.06 208 LEU A O 1
ATOM 1546 N N . LYS A 1 209 ? 16.915 6.917 -39.271 1.00 90.19 209 LYS A N 1
ATOM 1547 C CA . LYS A 1 209 ? 16.792 6.006 -38.124 1.00 90.19 209 LYS A CA 1
ATOM 1548 C C . LYS A 1 209 ? 17.312 6.619 -36.828 1.00 90.19 209 LYS A C 1
ATOM 1550 O O . LYS A 1 209 ? 16.701 6.407 -35.782 1.00 90.19 209 LYS A O 1
ATOM 1555 N N . GLN A 1 210 ? 18.384 7.402 -36.889 1.00 90.12 210 GLN A N 1
ATOM 1556 C CA . GLN A 1 210 ? 18.884 8.164 -35.750 1.00 90.12 210 GLN A CA 1
ATOM 1557 C C . GLN A 1 210 ? 17.857 9.199 -35.286 1.00 90.12 210 GLN A C 1
ATOM 1559 O O . GLN A 1 210 ? 17.637 9.329 -34.085 1.00 90.12 210 GLN A O 1
ATOM 1564 N N . GLU A 1 211 ? 17.186 9.891 -36.207 1.00 89.94 211 GLU A N 1
ATOM 1565 C CA . GLU A 1 211 ? 16.163 10.876 -35.851 1.00 89.94 211 GLU A CA 1
ATOM 1566 C C . GLU A 1 211 ? 14.918 10.222 -35.240 1.00 89.94 211 GLU A C 1
ATOM 1568 O O . GLU A 1 211 ? 14.453 10.635 -34.179 1.00 89.94 211 GLU A O 1
ATOM 1573 N N . GLN A 1 212 ? 14.443 9.118 -35.830 1.00 88.25 212 GLN A N 1
ATOM 1574 C CA . GLN A 1 212 ? 13.369 8.307 -35.244 1.00 88.25 212 GLN A CA 1
ATOM 1575 C C . GLN A 1 212 ? 13.719 7.843 -33.825 1.00 88.25 212 GLN A C 1
ATOM 1577 O O . GLN A 1 212 ? 12.881 7.895 -32.926 1.00 88.25 212 GLN A O 1
ATOM 1582 N N . PHE A 1 213 ? 14.962 7.414 -33.608 1.00 90.75 213 PHE A N 1
ATOM 1583 C CA . PHE A 1 213 ? 15.427 6.992 -32.294 1.00 90.75 213 PHE A CA 1
ATOM 1584 C C . PHE A 1 213 ? 15.477 8.150 -31.288 1.00 90.75 213 PHE A C 1
ATOM 1586 O O . PHE A 1 213 ? 15.047 7.979 -30.149 1.00 90.75 213 PHE A O 1
ATOM 1593 N N . LYS A 1 214 ? 15.933 9.343 -31.694 1.00 88.69 214 LYS A N 1
ATOM 1594 C CA . LYS A 1 214 ? 15.907 10.537 -30.831 1.00 88.69 214 LYS A CA 1
ATOM 1595 C C . LYS A 1 214 ? 14.489 10.908 -30.403 1.00 88.69 214 LYS A C 1
ATOM 1597 O O . LYS A 1 214 ? 14.291 11.208 -29.229 1.00 88.69 214 LYS A O 1
ATOM 1602 N N . GLU A 1 215 ? 13.516 10.855 -31.312 1.00 87.25 215 GLU A N 1
ATOM 1603 C CA . GLU A 1 215 ? 12.110 11.131 -30.986 1.00 87.25 215 GLU A CA 1
ATOM 1604 C C . GLU A 1 215 ? 11.545 10.107 -29.992 1.00 87.25 215 GLU A C 1
ATOM 1606 O O . GLU A 1 215 ? 10.915 10.489 -29.007 1.00 87.25 215 GLU A O 1
ATOM 1611 N N . VAL A 1 216 ? 11.857 8.815 -30.159 1.00 88.00 216 VAL A N 1
ATOM 1612 C CA . VAL A 1 216 ? 11.496 7.777 -29.173 1.00 88.00 216 VAL A CA 1
ATOM 1613 C C . VAL A 1 216 ? 12.133 8.056 -27.808 1.00 88.00 216 VAL A C 1
ATOM 1615 O O . VAL A 1 216 ? 11.469 7.931 -26.776 1.00 88.00 216 VAL A O 1
ATOM 1618 N N . MET A 1 217 ? 13.405 8.464 -27.774 1.00 88.62 217 MET A N 1
ATOM 1619 C CA . MET A 1 217 ? 14.097 8.806 -26.526 1.00 88.62 217 MET A CA 1
ATOM 1620 C C . MET A 1 217 ? 13.513 10.052 -25.856 1.00 88.62 217 MET A C 1
ATOM 1622 O O . MET A 1 217 ? 13.409 10.095 -24.627 1.00 88.62 217 MET A O 1
ATOM 1626 N N . LYS A 1 218 ? 13.090 11.042 -26.643 1.00 86.81 218 LYS A N 1
ATOM 1627 C CA . LYS A 1 218 ? 12.417 12.246 -26.155 1.00 86.81 218 LYS A CA 1
ATOM 1628 C C . LYS A 1 218 ? 11.049 11.916 -25.556 1.00 86.81 218 LYS A C 1
ATOM 1630 O O . LYS A 1 218 ? 10.829 12.242 -24.394 1.00 86.81 218 LYS A O 1
ATOM 1635 N N . ASP A 1 219 ? 10.191 11.200 -26.282 1.00 86.19 219 ASP A N 1
ATOM 1636 C CA . ASP A 1 219 ? 8.881 10.744 -25.786 1.00 86.19 219 ASP A CA 1
ATOM 1637 C C . ASP A 1 219 ? 9.026 9.889 -24.515 1.00 86.19 219 ASP A C 1
ATOM 1639 O O . ASP A 1 219 ? 8.311 10.082 -23.529 1.00 86.19 219 ASP A O 1
ATOM 1643 N N . THR A 1 220 ? 10.017 8.992 -24.487 1.00 85.31 220 THR A N 1
ATOM 1644 C CA . THR A 1 220 ? 10.336 8.197 -23.293 1.00 85.31 220 THR A CA 1
ATOM 1645 C C . THR A 1 220 ? 10.726 9.095 -22.120 1.00 85.31 220 THR A C 1
ATOM 1647 O O . THR A 1 220 ? 10.219 8.916 -21.012 1.00 85.31 220 THR A O 1
ATOM 1650 N N . SER A 1 221 ? 11.594 10.080 -22.353 1.00 82.94 221 SER A N 1
ATOM 1651 C CA . SER A 1 221 ? 12.055 11.006 -21.315 1.00 82.94 221 SER A CA 1
ATOM 1652 C C . SER A 1 221 ? 10.925 11.899 -20.793 1.00 82.94 221 SER A C 1
ATOM 1654 O O . SER A 1 221 ? 10.849 12.129 -19.591 1.00 82.94 221 SER A O 1
ATOM 1656 N N . GLU A 1 222 ? 10.000 12.341 -21.648 1.00 84.06 222 GLU A N 1
ATOM 1657 C CA . GLU A 1 222 ? 8.810 13.112 -21.254 1.00 84.06 222 GLU A CA 1
ATOM 1658 C C . GLU A 1 222 ? 7.830 12.265 -20.423 1.00 84.06 222 GLU A C 1
ATOM 1660 O O . GLU A 1 222 ? 7.358 12.693 -19.364 1.00 84.06 222 GLU A O 1
ATOM 1665 N N . LYS A 1 223 ? 7.565 11.019 -20.838 1.00 85.94 223 LYS A N 1
ATOM 1666 C CA . LYS A 1 223 ? 6.722 10.070 -20.084 1.00 85.94 223 LYS A CA 1
ATOM 1667 C C . LYS A 1 223 ? 7.325 9.681 -18.736 1.00 85.94 223 LYS A C 1
ATOM 1669 O O . LYS A 1 223 ? 6.593 9.443 -17.777 1.00 85.94 223 LYS A O 1
ATOM 1674 N N . VAL A 1 224 ? 8.649 9.576 -18.656 1.00 85.69 224 VAL A N 1
ATOM 1675 C CA . VAL A 1 224 ? 9.356 9.344 -17.392 1.00 85.69 224 VAL A CA 1
ATOM 1676 C C . VAL A 1 224 ? 9.306 10.599 -16.527 1.00 85.69 224 VAL A C 1
ATOM 1678 O O . VAL A 1 224 ? 8.899 10.496 -15.374 1.00 85.69 224 VAL A O 1
ATOM 1681 N N . GLY A 1 225 ? 9.627 11.767 -17.091 1.00 80.75 225 GLY A N 1
ATOM 1682 C CA . GLY A 1 225 ? 9.619 13.058 -16.401 1.00 80.75 225 GLY A CA 1
ATOM 1683 C C . GLY A 1 225 ? 8.271 13.369 -15.757 1.00 80.75 225 GLY A C 1
ATOM 1684 O O . GLY A 1 225 ? 8.204 13.607 -14.555 1.00 80.75 225 GLY A O 1
ATOM 1685 N N . THR A 1 226 ? 7.179 13.227 -16.510 1.00 85.19 226 THR A N 1
ATOM 1686 C CA . THR 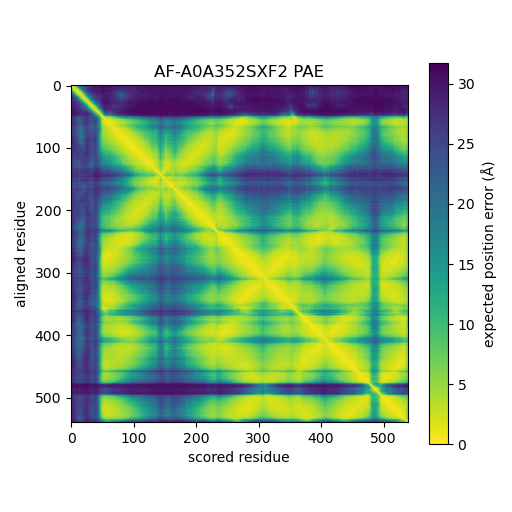A 1 226 ? 5.807 13.404 -15.995 1.00 85.19 226 THR A CA 1
ATOM 1687 C C . THR A 1 226 ? 5.462 12.471 -14.835 1.00 85.19 226 THR A C 1
ATOM 1689 O O . THR A 1 226 ? 4.763 12.876 -13.915 1.00 85.19 226 THR A O 1
ATOM 1692 N N . LYS A 1 227 ? 5.958 11.229 -14.831 1.00 84.88 227 LYS A N 1
ATOM 1693 C CA . LYS A 1 227 ? 5.716 10.270 -13.739 1.00 84.88 227 LYS A CA 1
ATOM 1694 C C . LYS A 1 227 ? 6.526 10.549 -12.472 1.00 84.88 227 LYS A C 1
ATOM 1696 O O . LYS A 1 227 ? 6.184 10.010 -11.423 1.00 84.88 227 LYS A O 1
ATOM 1701 N N . ILE A 1 228 ? 7.608 11.317 -12.572 1.00 85.50 228 ILE A N 1
ATOM 1702 C CA . ILE A 1 228 ? 8.457 11.697 -11.435 1.00 85.50 228 ILE A CA 1
ATOM 1703 C C . ILE A 1 228 ? 8.344 13.194 -11.115 1.00 85.50 228 ILE A C 1
ATOM 1705 O O . ILE A 1 228 ? 9.222 13.732 -10.451 1.00 85.50 228 ILE A O 1
ATOM 1709 N N . ASP A 1 229 ? 7.314 13.879 -11.620 1.00 84.88 229 ASP A N 1
ATOM 1710 C CA . ASP A 1 229 ? 7.122 15.328 -11.464 1.00 84.88 229 ASP A CA 1
ATOM 1711 C C . ASP A 1 229 ? 8.358 16.170 -11.854 1.00 84.88 229 ASP A C 1
ATOM 1713 O O . ASP A 1 229 ? 8.630 17.225 -11.281 1.00 84.88 229 ASP A O 1
ATOM 1717 N N . PHE A 1 230 ? 9.121 15.696 -12.842 1.00 85.06 230 PHE A N 1
ATOM 1718 C CA . PHE A 1 230 ? 10.311 16.349 -13.379 1.00 85.06 230 PHE A CA 1
ATOM 1719 C C . PHE A 1 230 ? 9.992 16.978 -14.735 1.00 85.06 230 PHE A C 1
ATOM 1721 O O . PHE A 1 230 ? 9.716 16.281 -15.713 1.00 85.06 230 PHE A O 1
ATOM 1728 N N . ASN A 1 231 ? 10.024 18.308 -14.788 1.00 81.38 231 ASN A N 1
ATOM 1729 C CA . ASN A 1 231 ? 9.531 19.096 -15.916 1.00 81.38 231 ASN A CA 1
ATOM 1730 C C . ASN A 1 231 ? 10.635 19.526 -16.884 1.00 81.38 231 ASN A C 1
ATOM 1732 O O . ASN A 1 231 ? 10.348 19.856 -18.037 1.00 81.38 231 ASN A O 1
ATOM 1736 N N . THR A 1 232 ? 11.899 19.557 -16.451 1.00 80.31 232 THR A N 1
ATOM 1737 C CA . THR A 1 232 ? 12.998 19.894 -17.357 1.00 80.31 232 THR A CA 1
ATOM 1738 C C . THR A 1 232 ? 13.246 18.744 -18.329 1.00 80.31 232 THR A C 1
ATOM 1740 O O . THR A 1 232 ? 13.788 17.708 -17.960 1.00 80.31 232 THR A O 1
ATOM 1743 N N . VAL A 1 233 ? 12.905 18.939 -19.604 1.00 73.31 233 VAL A N 1
ATOM 1744 C CA . VAL A 1 233 ? 13.149 17.929 -20.642 1.00 73.31 233 VAL A CA 1
ATOM 1745 C C . VAL A 1 233 ? 14.656 17.735 -20.834 1.00 73.31 233 VAL A C 1
ATOM 1747 O O . VAL A 1 233 ? 15.360 18.612 -21.340 1.00 73.31 233 VAL A O 1
ATOM 1750 N N . ILE A 1 234 ? 15.148 16.564 -20.434 1.00 77.12 234 ILE A N 1
ATOM 1751 C CA . ILE A 1 234 ? 16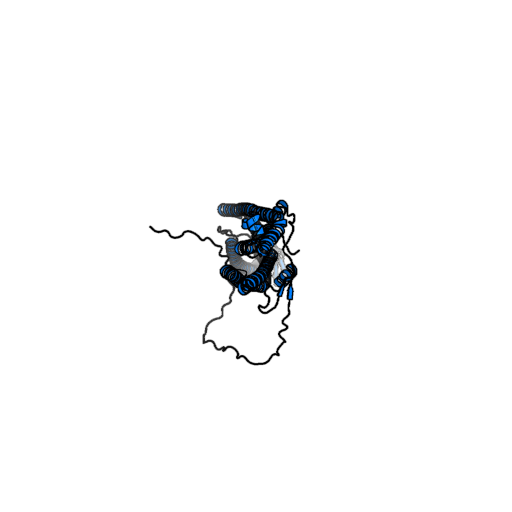.465 16.043 -20.795 1.00 77.12 234 ILE A CA 1
ATOM 1752 C C . ILE A 1 234 ? 16.254 14.720 -21.502 1.00 77.12 234 ILE A C 1
ATOM 1754 O O . ILE A 1 234 ? 15.641 13.817 -20.943 1.00 77.12 234 ILE A O 1
ATOM 1758 N N . SER A 1 235 ? 16.816 14.596 -22.703 1.00 82.25 235 SER A N 1
ATOM 1759 C CA . SER A 1 235 ? 16.920 13.305 -23.374 1.00 82.25 235 SER A CA 1
ATOM 1760 C C . SER A 1 235 ? 18.038 12.501 -22.714 1.00 82.25 235 SER A C 1
ATOM 1762 O O . SER A 1 235 ? 19.224 12.794 -22.893 1.00 82.25 235 SER A O 1
ATOM 1764 N N . LEU A 1 236 ? 17.655 11.540 -21.874 1.00 85.12 236 LEU A N 1
ATOM 1765 C CA . LEU A 1 236 ? 18.597 10.592 -21.286 1.00 85.12 236 LEU A CA 1
ATOM 1766 C C . LEU A 1 236 ? 19.095 9.625 -22.364 1.00 85.12 236 LEU A C 1
ATOM 1768 O O . LEU A 1 236 ? 18.417 9.363 -23.351 1.00 85.12 236 LEU A O 1
ATOM 1772 N N . ASP A 1 237 ? 20.284 9.062 -22.168 1.00 89.88 237 ASP A N 1
ATOM 1773 C CA . ASP A 1 237 ? 20.770 7.968 -23.005 1.00 89.88 237 ASP A CA 1
ATOM 1774 C C . ASP A 1 237 ? 19.912 6.715 -22.792 1.00 89.88 237 ASP A C 1
ATOM 1776 O O . ASP A 1 237 ? 19.381 6.505 -21.702 1.00 89.88 237 ASP A O 1
ATOM 1780 N N . ALA A 1 238 ? 19.841 5.836 -23.794 1.00 88.81 238 ALA A N 1
ATOM 1781 C CA . ALA A 1 238 ? 19.052 4.601 -23.750 1.00 88.81 238 ALA A CA 1
ATOM 1782 C C . ALA A 1 238 ? 19.290 3.761 -22.488 1.00 88.81 238 ALA A C 1
ATOM 1784 O O . ALA A 1 238 ? 18.344 3.281 -21.866 1.00 88.81 238 ALA A O 1
ATOM 1785 N N . ASN A 1 239 ? 20.554 3.629 -22.073 1.00 91.31 239 ASN A N 1
ATOM 1786 C CA . ASN A 1 239 ? 20.917 2.898 -20.860 1.00 91.31 239 ASN A CA 1
ATOM 1787 C C . ASN A 1 239 ? 20.343 3.540 -19.591 1.00 91.31 239 ASN A C 1
ATOM 1789 O O . ASN A 1 239 ? 19.831 2.837 -18.721 1.00 91.31 239 ASN A O 1
ATOM 1793 N N . ASP A 1 240 ? 20.435 4.864 -19.491 1.00 91.88 240 ASP A N 1
ATOM 1794 C CA . ASP A 1 240 ? 20.094 5.618 -18.286 1.00 91.88 240 ASP A CA 1
ATOM 1795 C C . ASP A 1 240 ? 18.574 5.785 -18.171 1.00 91.88 240 ASP A C 1
ATOM 1797 O O . ASP A 1 240 ? 18.005 5.538 -17.106 1.00 91.88 240 ASP A O 1
ATOM 1801 N N . ALA A 1 241 ? 17.901 6.078 -19.290 1.00 89.69 241 ALA A N 1
ATOM 1802 C CA . ALA A 1 241 ? 16.443 6.059 -19.398 1.00 89.69 241 ALA A CA 1
ATOM 1803 C C . ALA A 1 241 ? 15.878 4.674 -19.044 1.00 89.69 241 ALA A C 1
ATOM 1805 O O . ALA A 1 241 ? 14.945 4.559 -18.247 1.00 89.69 241 ALA A O 1
ATOM 1806 N N . GLY A 1 242 ? 16.486 3.614 -19.589 1.00 90.06 242 GLY A N 1
ATOM 1807 C CA . GLY A 1 242 ? 16.117 2.234 -19.299 1.00 90.06 242 GLY A CA 1
ATOM 1808 C C . GLY A 1 242 ? 16.297 1.873 -17.822 1.00 90.06 242 GLY A C 1
ATOM 1809 O O . GLY A 1 242 ? 15.403 1.269 -17.230 1.00 90.06 242 GLY A O 1
ATOM 1810 N N . LYS A 1 243 ? 17.416 2.273 -17.197 1.00 93.81 243 LYS A N 1
ATOM 1811 C CA . LYS A 1 243 ? 17.669 2.063 -15.758 1.00 93.81 243 LYS A CA 1
ATOM 1812 C C . LYS A 1 243 ? 16.606 2.765 -14.908 1.00 93.81 243 LYS A C 1
ATOM 1814 O O . LYS A 1 243 ? 16.015 2.125 -14.042 1.00 93.81 243 LYS A O 1
ATOM 1819 N N . LEU A 1 244 ? 16.321 4.039 -15.186 1.00 92.50 244 LEU A N 1
ATOM 1820 C CA . LEU A 1 244 ? 15.326 4.817 -14.446 1.00 92.50 244 LEU A CA 1
ATOM 1821 C C . LEU A 1 244 ? 13.917 4.218 -14.574 1.00 92.50 244 LEU A C 1
ATOM 1823 O O . LEU A 1 244 ? 13.242 4.017 -13.565 1.00 92.50 244 LEU A O 1
ATOM 1827 N N . MET A 1 245 ? 13.498 3.850 -15.787 1.00 92.19 245 MET A N 1
ATOM 1828 C CA . MET A 1 245 ? 12.188 3.244 -16.040 1.00 92.19 245 MET A CA 1
ATOM 1829 C C . MET A 1 245 ? 12.013 1.902 -15.312 1.00 92.19 245 MET A C 1
ATOM 1831 O O . MET A 1 245 ? 10.966 1.664 -14.704 1.00 92.19 245 MET A O 1
ATOM 1835 N N . VAL A 1 246 ? 13.038 1.040 -15.335 1.00 94.44 246 VAL A N 1
ATOM 1836 C CA . VAL A 1 246 ? 13.032 -0.237 -14.602 1.00 94.44 246 VAL A CA 1
ATOM 1837 C C . VAL A 1 246 ? 12.938 0.001 -13.098 1.00 94.44 246 VAL A C 1
ATOM 1839 O O . VAL A 1 246 ? 12.112 -0.631 -12.439 1.00 94.44 246 VAL A O 1
ATOM 1842 N N . THR A 1 247 ? 13.719 0.937 -12.552 1.00 95.06 247 THR A N 1
ATOM 1843 C CA . THR A 1 247 ? 13.662 1.273 -11.123 1.00 95.06 247 THR A CA 1
ATOM 1844 C C . THR A 1 247 ? 12.287 1.793 -10.719 1.00 95.06 247 THR A C 1
ATOM 1846 O O . THR A 1 247 ? 11.741 1.324 -9.726 1.00 95.06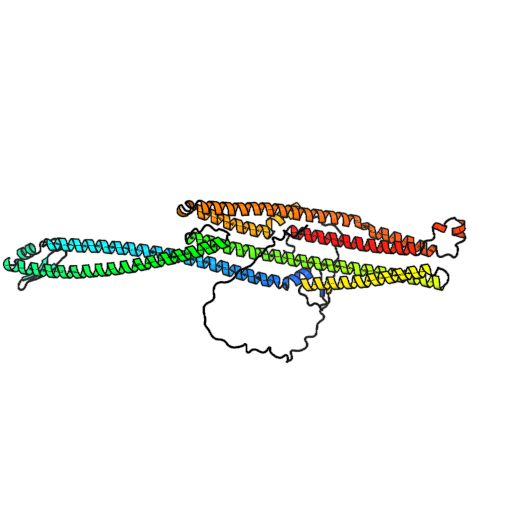 247 THR A O 1
ATOM 1849 N N . MET A 1 248 ? 11.681 2.696 -11.493 1.00 92.25 248 MET A N 1
ATOM 1850 C CA . MET A 1 248 ? 10.340 3.212 -11.196 1.00 92.25 248 MET A CA 1
ATOM 1851 C C . MET A 1 248 ? 9.282 2.108 -11.186 1.00 92.25 248 MET A C 1
ATOM 1853 O O . MET A 1 248 ? 8.448 2.046 -10.282 1.00 92.25 248 MET A O 1
ATOM 1857 N N . ALA A 1 249 ? 9.311 1.221 -12.184 1.00 92.50 249 ALA A N 1
ATOM 1858 C CA . ALA A 1 249 ? 8.356 0.125 -12.263 1.00 92.50 249 ALA A CA 1
ATOM 1859 C C . ALA A 1 249 ? 8.569 -0.905 -11.138 1.00 92.50 249 ALA A C 1
ATOM 1861 O O . ALA A 1 249 ? 7.590 -1.396 -10.575 1.00 92.50 249 ALA A O 1
ATOM 1862 N N . GLY A 1 250 ? 9.828 -1.184 -10.779 1.00 94.12 250 GLY A N 1
ATOM 1863 C CA . GLY A 1 250 ? 10.195 -2.044 -9.652 1.00 94.12 250 GLY A CA 1
ATOM 1864 C C . GLY A 1 250 ? 9.730 -1.479 -8.310 1.00 94.12 250 GLY A C 1
ATOM 1865 O O . GLY A 1 250 ? 9.011 -2.156 -7.583 1.00 94.12 250 GLY A O 1
ATOM 1866 N N . VAL A 1 251 ? 10.026 -0.206 -8.031 1.00 93.25 251 VAL A N 1
ATOM 1867 C CA . VAL A 1 251 ? 9.555 0.494 -6.824 1.00 93.25 251 VAL A CA 1
ATOM 1868 C C . VAL A 1 251 ? 8.030 0.457 -6.725 1.00 93.25 251 VAL A C 1
ATOM 1870 O O . VAL A 1 251 ? 7.488 0.143 -5.667 1.00 93.25 251 VAL A O 1
ATOM 1873 N N . ASN A 1 252 ? 7.315 0.725 -7.821 1.00 91.00 252 ASN A N 1
ATOM 1874 C CA . ASN A 1 252 ? 5.855 0.662 -7.824 1.00 91.00 252 ASN A CA 1
ATOM 1875 C C . ASN A 1 252 ? 5.330 -0.756 -7.529 1.00 91.00 252 ASN A C 1
ATOM 1877 O O . ASN A 1 252 ? 4.360 -0.914 -6.782 1.00 91.00 252 ASN A O 1
ATOM 1881 N N . LEU A 1 253 ? 5.964 -1.795 -8.083 1.00 93.25 253 LEU A N 1
ATOM 1882 C CA . LEU A 1 253 ? 5.627 -3.188 -7.786 1.00 93.25 253 LEU A CA 1
ATOM 1883 C C . LEU A 1 253 ? 5.861 -3.519 -6.306 1.00 93.25 253 LEU A C 1
ATOM 1885 O O . LEU A 1 253 ? 4.985 -4.115 -5.676 1.00 93.25 253 LEU A O 1
ATOM 1889 N N . ASP A 1 254 ? 6.995 -3.108 -5.747 1.00 91.69 254 ASP A N 1
ATOM 1890 C CA . ASP A 1 254 ? 7.354 -3.377 -4.355 1.00 91.69 254 ASP A CA 1
ATOM 1891 C C . ASP A 1 254 ? 6.417 -2.660 -3.381 1.00 91.69 254 ASP A C 1
ATOM 1893 O O . ASP A 1 254 ? 5.869 -3.296 -2.481 1.00 91.69 254 ASP A O 1
ATOM 1897 N N . VAL A 1 255 ? 6.118 -1.379 -3.618 1.00 90.38 255 VAL A N 1
ATOM 1898 C CA . VAL A 1 255 ? 5.122 -0.621 -2.843 1.00 90.38 255 VAL A CA 1
ATOM 1899 C C . VAL A 1 255 ? 3.740 -1.271 -2.941 1.00 90.38 255 VAL A C 1
ATOM 1901 O O . VAL A 1 255 ? 3.045 -1.384 -1.933 1.00 90.38 255 VAL A O 1
ATOM 1904 N N . THR A 1 256 ? 3.334 -1.747 -4.122 1.00 90.62 256 THR A N 1
ATOM 1905 C CA . THR A 1 256 ? 2.027 -2.404 -4.304 1.00 90.62 256 THR A CA 1
ATOM 1906 C C . THR A 1 256 ? 1.958 -3.746 -3.569 1.00 90.62 256 THR A C 1
ATOM 1908 O O . THR A 1 256 ? 0.940 -4.060 -2.948 1.00 90.62 256 THR A O 1
ATOM 1911 N N . ARG A 1 257 ? 3.038 -4.538 -3.592 1.00 90.50 257 ARG A N 1
ATOM 1912 C CA . ARG A 1 257 ? 3.145 -5.785 -2.816 1.00 90.50 257 ARG A CA 1
ATOM 1913 C C . ARG A 1 257 ? 3.104 -5.510 -1.322 1.00 90.50 257 ARG A C 1
ATOM 1915 O O . ARG A 1 257 ? 2.358 -6.169 -0.606 1.00 90.50 257 ARG A O 1
ATOM 1922 N N . TYR A 1 258 ? 3.858 -4.515 -0.871 1.00 87.94 258 TYR A N 1
ATOM 1923 C CA . TYR A 1 258 ? 3.880 -4.109 0.525 1.00 87.94 258 TYR A CA 1
ATOM 1924 C C . TYR A 1 258 ? 2.501 -3.636 0.998 1.00 87.94 258 TYR A C 1
ATOM 1926 O O . TYR A 1 258 ? 2.017 -4.049 2.053 1.00 87.94 258 TYR A O 1
ATOM 1934 N N . ALA A 1 259 ? 1.810 -2.846 0.169 1.00 86.88 259 ALA A N 1
ATOM 1935 C CA . ALA A 1 259 ? 0.455 -2.389 0.441 1.00 86.88 259 ALA A CA 1
ATOM 1936 C C . ALA A 1 259 ? -0.508 -3.556 0.701 1.00 86.88 259 ALA A C 1
ATOM 1938 O O . ALA A 1 259 ? -1.404 -3.407 1.524 1.00 86.88 259 ALA A O 1
ATOM 1939 N N . LYS A 1 260 ? -0.322 -4.728 0.075 1.00 89.19 260 LYS A N 1
ATOM 1940 C CA . LYS A 1 260 ? -1.183 -5.900 0.308 1.00 89.19 260 LYS A CA 1
A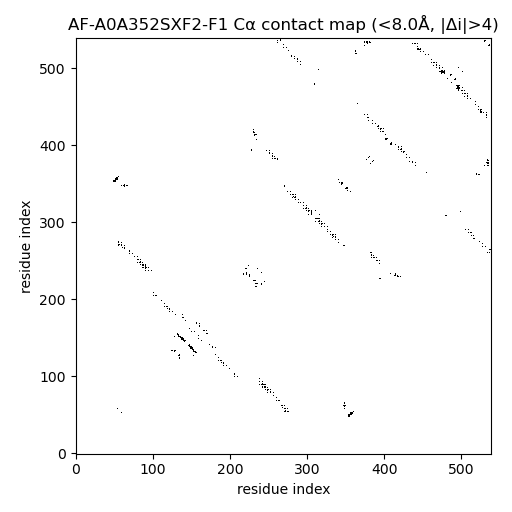TOM 1941 C C . LYS A 1 260 ? -1.190 -6.383 1.740 1.00 89.19 260 LYS A C 1
ATOM 1943 O O . LYS A 1 260 ? -2.270 -6.616 2.281 1.00 89.19 260 LYS A O 1
ATOM 1948 N N . GLU A 1 261 ? -0.028 -6.502 2.360 1.00 84.94 261 GLU A N 1
ATOM 1949 C CA . GLU A 1 261 ? 0.039 -6.956 3.748 1.00 84.94 261 GLU A CA 1
ATOM 1950 C C . GLU A 1 261 ? -0.532 -5.900 4.705 1.00 84.94 261 GLU A C 1
ATOM 1952 O O . GLU A 1 261 ? -1.244 -6.239 5.650 1.00 84.94 261 GLU A O 1
ATOM 1957 N N . ILE A 1 262 ? -0.357 -4.613 4.392 1.00 84.75 262 ILE A N 1
ATOM 1958 C CA . ILE A 1 262 ? -0.975 -3.518 5.152 1.00 84.75 262 ILE A CA 1
ATOM 1959 C C . ILE A 1 262 ? -2.499 -3.509 5.010 1.00 84.75 262 ILE A C 1
ATOM 1961 O O . ILE A 1 262 ? -3.199 -3.414 6.015 1.00 84.75 262 ILE A O 1
ATOM 1965 N N . TYR A 1 263 ? -3.035 -3.665 3.798 1.00 86.19 263 TYR A N 1
ATOM 1966 C CA . TYR A 1 263 ? -4.481 -3.729 3.574 1.00 86.19 263 TYR A CA 1
ATOM 1967 C C . TYR A 1 263 ? -5.107 -4.952 4.241 1.00 86.19 263 TYR A C 1
ATOM 1969 O O . TYR A 1 263 ? -6.165 -4.829 4.853 1.00 86.19 263 TYR A O 1
ATOM 1977 N N . LYS A 1 264 ? -4.449 -6.119 4.189 1.00 89.69 264 LYS A N 1
ATOM 1978 C CA . LYS A 1 264 ? -4.875 -7.294 4.961 1.00 89.69 264 LYS A CA 1
ATOM 1979 C C . LYS A 1 264 ? -4.943 -6.976 6.447 1.00 89.69 264 LYS A C 1
ATOM 1981 O O . LYS A 1 264 ? -5.940 -7.297 7.084 1.00 89.69 264 LYS A O 1
ATOM 1986 N N . ASN A 1 265 ? -3.919 -6.322 6.993 1.00 87.00 265 ASN A N 1
ATOM 1987 C CA . ASN A 1 265 ? -3.926 -5.937 8.397 1.00 87.00 265 ASN A CA 1
ATOM 1988 C C . ASN A 1 265 ? -5.076 -4.966 8.700 1.00 87.00 265 ASN A C 1
ATOM 1990 O O . ASN A 1 265 ? -5.854 -5.222 9.603 1.00 87.00 265 ASN A O 1
ATOM 1994 N N . GLN A 1 266 ? -5.274 -3.915 7.902 1.00 87.12 266 GLN A N 1
ATOM 1995 C CA . GLN A 1 266 ? -6.381 -2.966 8.089 1.00 87.12 266 GLN A CA 1
ATOM 1996 C C . GLN A 1 266 ? -7.760 -3.640 8.033 1.00 87.12 266 GLN A C 1
ATOM 1998 O O . GLN A 1 266 ? -8.625 -3.338 8.854 1.00 87.12 266 GLN A O 1
ATOM 2003 N N . ILE A 1 267 ? -7.962 -4.582 7.105 1.00 91.19 267 ILE A N 1
ATOM 2004 C CA . ILE A 1 267 ? -9.192 -5.380 7.014 1.00 91.19 267 ILE A CA 1
ATOM 2005 C C . ILE A 1 267 ? -9.359 -6.244 8.268 1.00 91.19 267 ILE A C 1
ATOM 2007 O O . ILE A 1 267 ? -10.431 -6.235 8.870 1.00 91.19 267 ILE A O 1
ATOM 2011 N N . ALA A 1 268 ? -8.303 -6.943 8.695 1.00 91.62 268 ALA A N 1
ATOM 2012 C CA . ALA A 1 268 ? -8.312 -7.743 9.917 1.00 91.62 268 ALA A CA 1
ATOM 2013 C C . ALA A 1 268 ? -8.695 -6.896 11.136 1.00 91.62 268 ALA A C 1
ATOM 2015 O O . ALA A 1 268 ? -9.559 -7.277 11.919 1.00 91.62 268 ALA A O 1
ATOM 2016 N N . MET A 1 269 ? -8.116 -5.706 11.258 1.00 89.94 269 MET A N 1
ATOM 2017 C CA . MET A 1 269 ? -8.384 -4.787 12.358 1.00 89.94 269 MET A CA 1
ATOM 2018 C C . MET A 1 269 ? -9.801 -4.229 12.335 1.00 89.94 269 MET A C 1
ATOM 2020 O O . MET A 1 269 ? -10.421 -4.103 13.388 1.00 89.94 269 MET A O 1
ATOM 2024 N N . LEU A 1 270 ? -10.338 -3.929 11.151 1.00 91.81 270 LEU A N 1
ATOM 2025 C CA . LEU A 1 270 ? -11.726 -3.511 10.999 1.00 91.81 270 LEU A CA 1
ATOM 2026 C C . LEU A 1 270 ? -12.690 -4.632 11.405 1.00 91.81 270 LEU A C 1
ATOM 2028 O O . LEU A 1 270 ? -13.633 -4.381 12.152 1.00 91.81 270 LEU A O 1
ATOM 2032 N N . ILE A 1 271 ? -12.448 -5.866 10.955 1.00 94.25 271 ILE A N 1
ATOM 2033 C CA . ILE A 1 271 ? -13.260 -7.027 11.344 1.00 94.25 271 ILE A CA 1
ATOM 2034 C C . ILE A 1 271 ? -13.177 -7.246 12.855 1.00 94.25 271 ILE A C 1
ATOM 2036 O O . ILE A 1 271 ? -14.211 -7.363 13.507 1.00 94.25 271 ILE A O 1
ATOM 2040 N N . GLN A 1 272 ? -11.970 -7.228 13.424 1.00 93.25 272 GLN A N 1
ATOM 2041 C CA . GLN A 1 272 ? -11.753 -7.388 14.860 1.00 93.25 272 GLN A CA 1
ATOM 2042 C C . GLN A 1 272 ? -12.454 -6.287 15.666 1.00 93.25 272 GLN A C 1
ATOM 2044 O O . GLN A 1 272 ? -13.100 -6.577 16.670 1.00 93.25 272 GLN A O 1
ATOM 2049 N N . LYS A 1 273 ? -12.385 -5.032 15.207 1.00 93.75 273 LYS A N 1
ATOM 2050 C CA . LYS A 1 273 ? -13.139 -3.919 15.789 1.00 93.75 273 LYS A CA 1
ATOM 2051 C C . LYS A 1 273 ? -14.637 -4.222 15.783 1.00 93.75 273 LYS A C 1
ATOM 2053 O O . LYS A 1 273 ? -15.243 -4.248 16.843 1.00 93.75 273 LYS A O 1
ATOM 2058 N N . ASN A 1 274 ? -15.224 -4.504 14.620 1.00 95.50 274 ASN A N 1
ATOM 2059 C CA . ASN A 1 274 ? -16.668 -4.751 14.513 1.00 95.50 274 ASN A CA 1
ATOM 2060 C C . ASN A 1 274 ? -17.117 -5.978 15.317 1.00 95.50 274 ASN A C 1
ATOM 2062 O O . ASN A 1 274 ? -18.236 -6.010 15.821 1.00 95.50 274 ASN A O 1
ATOM 2066 N N . TYR A 1 275 ? -16.241 -6.972 15.464 1.00 96.62 275 TYR A N 1
ATOM 2067 C CA . TYR A 1 275 ? -16.485 -8.126 16.316 1.00 96.62 275 TYR A CA 1
ATOM 2068 C C . TYR A 1 275 ? -16.628 -7.707 17.783 1.00 96.62 275 TYR A C 1
ATOM 2070 O O . TYR A 1 275 ? -17.608 -8.061 18.436 1.00 96.62 275 TYR A O 1
ATOM 2078 N N . TYR A 1 276 ? -15.704 -6.895 18.299 1.00 95.81 276 TYR A N 1
ATOM 2079 C CA . TYR A 1 276 ? -15.802 -6.387 19.668 1.00 95.81 276 TYR A CA 1
ATOM 2080 C C . TYR A 1 276 ? -16.901 -5.331 19.851 1.00 95.81 276 TYR A C 1
ATOM 2082 O O . TYR A 1 276 ? -17.474 -5.265 20.937 1.00 95.81 276 TYR A O 1
ATOM 2090 N N . ASP A 1 277 ? -17.245 -4.555 18.818 1.00 96.50 277 ASP A N 1
ATOM 2091 C CA . ASP A 1 277 ? -18.421 -3.674 18.822 1.00 96.50 277 ASP A CA 1
ATOM 2092 C C . ASP A 1 277 ? -19.702 -4.505 19.017 1.00 96.50 277 ASP A C 1
ATOM 2094 O O . ASP A 1 277 ? -20.548 -4.166 19.848 1.00 96.50 277 ASP A O 1
ATOM 2098 N N . ALA A 1 278 ? -19.824 -5.627 18.299 1.00 97.06 278 ALA A N 1
ATOM 2099 C CA . ALA A 1 278 ? -20.945 -6.551 18.433 1.00 97.06 278 ALA A CA 1
ATOM 2100 C C . ALA A 1 278 ? -20.960 -7.257 19.795 1.00 97.06 278 ALA A C 1
ATOM 2102 O O . ALA A 1 278 ? -22.015 -7.322 20.424 1.00 97.06 278 ALA A O 1
ATOM 2103 N N . LEU A 1 279 ? -19.802 -7.694 20.298 1.00 96.19 279 LEU A N 1
ATOM 2104 C CA . LEU A 1 279 ? -19.675 -8.298 21.628 1.00 96.19 279 LEU A CA 1
ATOM 2105 C C . LEU A 1 279 ? -20.029 -7.306 22.751 1.00 96.19 279 LEU A C 1
ATOM 2107 O O . LEU A 1 279 ? -20.654 -7.661 23.753 1.00 96.19 279 LEU A O 1
ATOM 2111 N N . TYR A 1 280 ? -19.658 -6.034 22.594 1.00 96.69 280 TYR A N 1
ATOM 2112 C CA . TYR A 1 280 ? -20.062 -4.976 23.513 1.00 96.69 280 TYR A CA 1
ATOM 2113 C C . TYR A 1 280 ? -21.574 -4.733 23.454 1.00 96.69 280 TYR A C 1
ATOM 2115 O O . TYR A 1 280 ? -22.226 -4.692 24.500 1.00 96.69 280 TYR A O 1
ATOM 2123 N N . ALA A 1 281 ? -22.152 -4.626 22.255 1.00 97.62 281 ALA A N 1
ATOM 2124 C CA . ALA A 1 281 ? -23.591 -4.443 22.084 1.00 97.62 281 ALA A CA 1
ATOM 2125 C C . ALA A 1 281 ? -24.399 -5.622 22.656 1.00 97.62 281 ALA A C 1
ATOM 2127 O O . ALA A 1 281 ? -25.407 -5.401 23.328 1.00 97.62 281 ALA A O 1
ATOM 2128 N N . GLU A 1 282 ? -23.916 -6.855 22.482 1.00 96.75 282 GLU A N 1
ATOM 2129 C CA . GLU A 1 282 ? -24.467 -8.059 23.110 1.00 96.75 282 GLU A CA 1
ATOM 2130 C C . GLU A 1 282 ? -24.451 -7.953 24.635 1.00 96.75 282 GLU A C 1
ATOM 2132 O O . GLU A 1 282 ? -25.460 -8.197 25.305 1.00 96.75 282 GLU A O 1
ATOM 2137 N N . LYS A 1 283 ? -23.314 -7.528 25.202 1.00 96.19 283 LYS A N 1
ATOM 2138 C CA . LYS A 1 283 ? -23.187 -7.351 26.647 1.00 96.19 283 LYS A CA 1
ATOM 2139 C C . LYS A 1 283 ? -24.171 -6.306 27.166 1.00 96.19 283 LYS A C 1
ATOM 2141 O O . LYS A 1 283 ? -24.802 -6.540 28.196 1.00 96.19 283 LYS A O 1
ATOM 2146 N N . ILE A 1 284 ? -24.333 -5.182 26.469 1.00 97.50 284 ILE A N 1
ATOM 2147 C CA . ILE A 1 284 ? -25.314 -4.153 26.834 1.00 97.50 284 ILE A CA 1
ATOM 2148 C C . ILE A 1 284 ? -26.743 -4.693 26.732 1.00 97.50 284 ILE A C 1
ATOM 2150 O O . ILE A 1 284 ? -27.522 -4.483 27.660 1.00 97.50 284 ILE A O 1
ATOM 2154 N N . TYR A 1 285 ? -27.081 -5.431 25.674 1.00 97.56 285 TYR A N 1
ATOM 2155 C CA . TYR A 1 285 ? -28.378 -6.099 25.542 1.00 97.56 285 TYR A CA 1
ATOM 2156 C C . TYR A 1 285 ? -28.665 -7.024 26.733 1.00 97.56 285 TYR A C 1
ATOM 2158 O O . TYR A 1 285 ? -29.710 -6.895 27.376 1.00 97.56 285 TYR A O 1
ATOM 2166 N N . PHE A 1 286 ? -27.709 -7.876 27.111 1.00 96.56 286 PHE A N 1
ATOM 2167 C CA . PHE A 1 286 ? -27.845 -8.756 28.273 1.00 96.56 286 PHE A CA 1
ATOM 2168 C C . PHE A 1 286 ? -28.032 -7.983 29.589 1.00 96.56 286 PHE A C 1
ATOM 2170 O O . PHE A 1 286 ? -28.876 -8.342 30.414 1.00 96.56 286 PHE A O 1
ATOM 2177 N N . LEU A 1 287 ? -27.278 -6.898 29.794 1.00 95.69 287 LEU A N 1
ATOM 2178 C CA . LEU A 1 287 ? -27.421 -6.051 30.981 1.00 95.69 287 LEU A CA 1
ATOM 2179 C C . LEU A 1 287 ? -28.794 -5.366 31.025 1.00 95.69 287 LEU A C 1
ATOM 2181 O O . LEU A 1 287 ? -29.434 -5.346 32.075 1.00 95.69 287 LEU A O 1
ATOM 2185 N N . LYS A 1 288 ? -29.299 -4.861 29.891 1.00 97.56 288 LYS A N 1
ATOM 2186 C CA . LYS A 1 288 ? -30.645 -4.267 29.814 1.00 97.56 288 LYS A CA 1
ATOM 2187 C C . LYS A 1 288 ? -31.747 -5.300 30.026 1.00 97.56 288 LYS A C 1
ATOM 2189 O O . LYS A 1 288 ? -32.733 -4.989 30.689 1.00 97.56 288 LYS A O 1
ATOM 2194 N N . LYS A 1 289 ? -31.555 -6.536 29.560 1.00 98.06 289 LYS A N 1
ATOM 2195 C CA . LYS A 1 289 ? -32.463 -7.651 29.851 1.00 98.06 289 LYS A CA 1
ATOM 2196 C C . LYS A 1 289 ? -32.504 -7.946 31.350 1.00 98.06 289 LYS A C 1
ATOM 2198 O O . LYS A 1 289 ? -33.581 -8.012 31.931 1.00 98.06 289 LYS A O 1
ATOM 2203 N N . THR A 1 290 ? -31.336 -8.021 31.985 1.00 96.12 290 THR A N 1
ATOM 2204 C CA . THR A 1 290 ? -31.214 -8.231 33.435 1.00 96.12 290 THR A CA 1
ATOM 2205 C C . THR A 1 290 ? -31.873 -7.093 34.226 1.00 96.12 290 THR A C 1
ATOM 2207 O O . THR A 1 290 ? -32.594 -7.345 35.189 1.00 96.12 290 THR A O 1
ATOM 2210 N N . ALA A 1 291 ? -31.685 -5.835 33.812 1.00 94.25 291 ALA A N 1
ATOM 2211 C CA . ALA A 1 291 ? -32.350 -4.683 34.421 1.00 94.25 291 ALA A CA 1
ATOM 2212 C C . ALA A 1 291 ? -33.880 -4.746 34.272 1.00 94.25 291 ALA A C 1
ATOM 2214 O O . ALA A 1 291 ? -34.592 -4.450 35.227 1.00 94.25 291 ALA A O 1
ATOM 2215 N N . MET A 1 292 ? -34.385 -5.193 33.118 1.00 97.25 292 MET A N 1
ATOM 2216 C CA . MET A 1 292 ? -35.819 -5.401 32.896 1.00 97.25 292 MET A CA 1
ATOM 2217 C C . MET A 1 292 ? -36.395 -6.491 33.798 1.00 97.25 292 MET A C 1
ATOM 2219 O O . MET A 1 292 ? -37.418 -6.276 34.446 1.00 97.25 292 MET A O 1
ATOM 2223 N N . GLU A 1 293 ? -35.705 -7.625 33.927 1.00 97.06 293 GLU A N 1
ATOM 2224 C CA . GLU A 1 293 ? -36.105 -8.701 34.839 1.00 97.06 293 GLU A CA 1
ATOM 2225 C C . GLU A 1 293 ? -36.093 -8.244 36.307 1.00 97.06 293 GLU A C 1
ATOM 2227 O O . GLU A 1 293 ? -36.979 -8.608 37.084 1.00 97.06 293 GLU A O 1
ATOM 2232 N N . ARG A 1 294 ? -35.108 -7.420 36.698 1.00 92.06 294 ARG A N 1
ATOM 2233 C CA . ARG A 1 294 ? -35.068 -6.772 38.019 1.00 92.06 294 ARG A CA 1
ATOM 2234 C C . ARG A 1 294 ? -36.268 -5.829 38.183 1.00 92.06 294 ARG A C 1
ATOM 2236 O O . ARG A 1 294 ? -36.968 -5.945 39.184 1.00 92.06 294 ARG A O 1
ATOM 2243 N N . GLY A 1 295 ? -36.551 -4.966 37.207 1.00 93.56 295 GLY A N 1
ATOM 2244 C CA . GLY A 1 295 ? -37.683 -4.033 37.223 1.00 93.56 295 GLY A CA 1
ATOM 2245 C C . GLY A 1 295 ? -39.047 -4.715 37.313 1.00 93.56 295 GLY A C 1
ATOM 2246 O O . GLY A 1 295 ? -39.890 -4.275 38.093 1.00 93.56 295 GLY A O 1
ATOM 2247 N N . LEU A 1 296 ? -39.237 -5.836 36.611 1.00 96.38 296 LEU A N 1
ATOM 2248 C CA . LEU A 1 296 ? -40.459 -6.639 36.689 1.00 96.38 296 LEU A CA 1
ATOM 2249 C C . LEU A 1 296 ? -40.701 -7.151 38.111 1.00 96.38 296 LEU A C 1
ATOM 2251 O O . LEU A 1 296 ? -41.772 -6.936 38.670 1.00 96.38 296 LEU A O 1
ATOM 2255 N N . LYS A 1 297 ? -39.677 -7.749 38.736 1.00 93.38 297 LYS A N 1
ATOM 2256 C CA . LYS A 1 297 ? -39.770 -8.239 40.123 1.00 93.38 297 LYS A CA 1
ATOM 2257 C C . LYS A 1 297 ? -40.154 -7.127 41.101 1.00 93.38 297 LYS A C 1
ATOM 2259 O O . LYS A 1 297 ? -40.912 -7.371 42.036 1.00 93.38 297 LYS A O 1
ATOM 2264 N N . GLN A 1 298 ? -39.639 -5.915 40.889 1.00 87.38 298 GLN A N 1
ATOM 2265 C CA . GLN A 1 298 ? -39.970 -4.760 41.725 1.00 87.38 298 GLN A CA 1
ATOM 2266 C C . GLN A 1 298 ? -41.416 -4.304 41.530 1.00 87.38 298 GLN A C 1
ATOM 2268 O O . GLN A 1 298 ? -42.123 -4.062 42.508 1.00 87.38 298 GLN A O 1
ATOM 2273 N N . TYR A 1 299 ? -41.871 -4.221 40.280 1.00 94.62 299 TYR A N 1
ATOM 2274 C CA . TYR A 1 299 ? -43.260 -3.902 39.977 1.00 94.62 299 TYR A CA 1
ATOM 2275 C C . TYR A 1 299 ? -44.220 -4.930 40.586 1.00 94.62 299 TYR A C 1
ATOM 2277 O O . TYR A 1 299 ? -45.177 -4.535 41.248 1.00 94.62 299 TYR A O 1
ATOM 2285 N N . ASP A 1 300 ? -43.936 -6.224 40.434 1.00 94.00 300 ASP A N 1
ATOM 2286 C CA . ASP A 1 300 ? -44.777 -7.298 40.967 1.00 94.00 300 ASP A CA 1
ATOM 2287 C C . ASP A 1 300 ? -44.875 -7.236 42.497 1.00 94.00 300 ASP A C 1
ATOM 2289 O O . ASP A 1 300 ? -45.967 -7.350 43.057 1.00 94.00 300 ASP A O 1
ATOM 2293 N N . MET A 1 301 ? -43.758 -6.978 43.185 1.00 88.56 301 MET A N 1
ATOM 2294 C CA . MET A 1 301 ? -43.747 -6.791 44.638 1.00 88.56 301 MET A CA 1
ATOM 2295 C C . MET A 1 301 ? -44.566 -5.563 45.066 1.00 88.56 301 MET A C 1
ATOM 2297 O O . MET A 1 301 ? -45.376 -5.653 45.994 1.00 88.56 301 MET A O 1
ATOM 2301 N N . ALA A 1 302 ? -44.378 -4.417 44.404 1.00 88.62 302 ALA A N 1
ATOM 2302 C CA . ALA A 1 302 ? -45.099 -3.186 44.724 1.00 88.62 302 ALA A CA 1
ATOM 2303 C C . ALA A 1 302 ? -46.605 -3.321 44.440 1.00 88.62 302 ALA A C 1
ATOM 2305 O O . ALA A 1 302 ? -47.433 -2.888 45.242 1.00 88.62 302 ALA A O 1
ATOM 2306 N N . LYS A 1 303 ? -46.966 -3.984 43.336 1.00 93.81 303 LYS A N 1
ATOM 2307 C CA . LYS A 1 303 ? -48.346 -4.297 42.957 1.00 93.81 303 LYS A CA 1
ATOM 2308 C C . LYS A 1 303 ? -49.022 -5.194 43.986 1.00 93.81 303 LYS A C 1
ATOM 2310 O O . LYS A 1 303 ? -50.076 -4.819 44.487 1.00 93.81 303 LYS A O 1
ATOM 2315 N N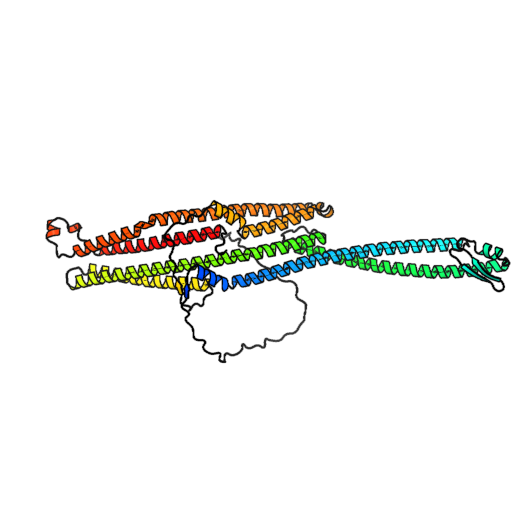 . LEU A 1 304 ? -48.403 -6.316 44.351 1.00 91.69 304 LEU A N 1
ATOM 2316 C CA . LEU A 1 304 ? -48.951 -7.228 45.357 1.00 91.69 304 LEU A CA 1
ATOM 2317 C C . LEU A 1 304 ? -49.136 -6.522 46.709 1.00 91.69 304 LEU A C 1
ATOM 2319 O O . LEU A 1 304 ? -50.144 -6.705 47.389 1.00 91.69 304 LEU A O 1
ATOM 2323 N N . SER A 1 305 ? -48.177 -5.677 47.091 1.00 85.56 305 SER A N 1
ATOM 2324 C CA . SER A 1 305 ? -48.250 -4.905 48.334 1.00 85.56 305 SER A CA 1
ATOM 2325 C C . SER A 1 305 ? -49.381 -3.874 48.309 1.00 85.56 305 SER A C 1
ATOM 2327 O O . SER A 1 305 ? -50.065 -3.697 49.313 1.00 85.56 305 SER A O 1
ATOM 2329 N N . TYR A 1 306 ? -49.607 -3.213 47.174 1.00 89.06 306 TYR A N 1
ATOM 2330 C CA . TYR A 1 306 ? -50.728 -2.292 46.986 1.00 89.06 306 TYR A CA 1
ATOM 2331 C C . TYR A 1 306 ? -52.083 -3.014 46.997 1.00 89.06 306 TYR A C 1
ATOM 2333 O O . TYR A 1 306 ? -53.003 -2.572 47.682 1.00 89.06 306 TYR A O 1
ATOM 2341 N N . GLU A 1 307 ? -52.199 -4.142 46.291 1.00 90.81 307 GLU A N 1
ATOM 2342 C CA . GLU A 1 307 ? -53.423 -4.954 46.233 1.00 90.81 307 GLU A CA 1
ATOM 2343 C C . GLU A 1 307 ? -53.831 -5.482 47.617 1.00 90.81 307 GLU A C 1
ATOM 2345 O O . GLU A 1 307 ? -55.018 -5.537 47.932 1.00 90.81 307 GLU A O 1
ATOM 2350 N N . ASN A 1 308 ? -52.852 -5.772 48.479 1.00 89.56 308 ASN A N 1
ATOM 2351 C CA . ASN A 1 308 ? -53.070 -6.154 49.877 1.00 89.56 308 ASN A CA 1
ATOM 2352 C C . ASN A 1 308 ? -53.227 -4.953 50.835 1.00 89.56 308 ASN A C 1
ATOM 2354 O O . ASN A 1 308 ? -53.297 -5.141 52.049 1.00 89.56 308 ASN A O 1
ATOM 2358 N N . GLY A 1 309 ? -53.250 -3.716 50.324 1.00 84.56 309 GLY A N 1
ATOM 2359 C CA . GLY A 1 309 ? -53.405 -2.490 51.119 1.00 84.56 309 GLY A CA 1
ATOM 2360 C C . GLY A 1 309 ? -52.191 -2.113 51.978 1.00 84.56 309 GLY A C 1
ATOM 2361 O O . GLY A 1 309 ? -52.311 -1.292 52.883 1.00 84.56 309 GLY A O 1
ATOM 2362 N N . MET A 1 310 ? -51.024 -2.707 51.721 1.00 79.19 310 MET A N 1
ATOM 2363 C CA . MET A 1 310 ? -49.799 -2.540 52.512 1.00 79.19 310 MET A CA 1
ATOM 2364 C C . MET A 1 310 ? -48.887 -1.411 52.009 1.00 79.19 310 MET A C 1
ATOM 2366 O O . MET A 1 310 ? -48.024 -0.945 52.753 1.00 79.19 310 MET A O 1
ATOM 2370 N N . LYS A 1 311 ? -49.050 -0.978 50.753 1.00 76.81 311 LYS A N 1
ATOM 2371 C CA . LYS A 1 311 ? -48.310 0.133 50.129 1.00 76.81 311 LYS A CA 1
ATOM 2372 C C . LYS A 1 311 ? -49.261 1.052 49.371 1.00 76.81 311 LYS A C 1
ATOM 2374 O O . LYS A 1 311 ? -50.369 0.658 49.013 1.00 76.81 311 LYS A O 1
ATOM 2379 N N . ALA A 1 312 ? -48.829 2.285 49.138 1.00 84.81 312 ALA A N 1
ATOM 2380 C CA . ALA A 1 312 ? -49.622 3.272 48.426 1.00 84.81 312 ALA A CA 1
ATOM 2381 C C . ALA A 1 312 ? -49.558 3.066 46.898 1.00 84.81 312 ALA A C 1
ATOM 2383 O O . ALA A 1 312 ? -48.703 2.360 46.357 1.00 84.81 312 ALA A O 1
ATOM 2384 N N . LYS A 1 313 ? -50.543 3.628 46.188 1.00 87.50 313 LYS A N 1
ATOM 2385 C CA . LYS A 1 313 ? -50.692 3.451 44.733 1.00 87.50 313 LYS A CA 1
ATOM 2386 C C . LYS A 1 313 ? -49.529 4.070 43.949 1.00 87.50 313 LYS A C 1
ATOM 2388 O O . LYS A 1 313 ? -49.205 3.596 42.865 1.00 87.50 313 LYS A O 1
ATOM 2393 N N . ASP A 1 314 ? -48.938 5.134 44.474 1.00 87.50 314 ASP A N 1
ATOM 2394 C CA . ASP A 1 314 ? -47.747 5.792 43.936 1.00 87.50 314 ASP A CA 1
ATOM 2395 C C . ASP A 1 314 ? -46.541 4.845 43.868 1.00 87.50 314 ASP A C 1
ATOM 2397 O O . ASP A 1 314 ? -45.936 4.758 42.806 1.00 87.50 314 ASP A O 1
ATOM 2401 N N . ASP A 1 315 ? -46.262 4.058 44.911 1.00 86.19 315 ASP A N 1
ATOM 2402 C CA . ASP A 1 315 ? -45.198 3.038 44.910 1.00 86.19 315 ASP A CA 1
ATOM 2403 C C . ASP A 1 315 ? -45.397 2.012 43.780 1.00 86.19 315 ASP A C 1
ATOM 2405 O O . ASP A 1 315 ? -44.464 1.697 43.034 1.00 86.19 315 ASP A O 1
ATOM 2409 N N . MET A 1 316 ? -46.630 1.519 43.602 1.00 91.50 316 MET A N 1
ATOM 2410 C CA . MET A 1 316 ? -46.969 0.615 42.496 1.00 91.50 316 MET A CA 1
ATOM 2411 C C . MET A 1 316 ? -46.752 1.291 41.134 1.00 91.50 316 MET A C 1
ATOM 2413 O O . MET A 1 316 ? -46.190 0.678 40.223 1.00 91.50 316 MET A O 1
ATOM 2417 N N . LEU A 1 317 ? -47.209 2.536 40.970 1.00 92.44 317 LEU A N 1
ATOM 2418 C CA . LEU A 1 317 ? -47.064 3.278 39.715 1.00 92.44 317 LEU A CA 1
ATOM 2419 C C . LEU A 1 317 ? -45.596 3.586 39.396 1.00 92.44 317 LEU A C 1
ATOM 2421 O O . LEU A 1 317 ? -45.207 3.460 38.237 1.00 92.44 317 LEU A O 1
ATOM 2425 N N . LEU A 1 318 ? -44.777 3.919 40.398 1.00 90.38 318 LEU A N 1
ATOM 2426 C CA . LEU A 1 318 ? -43.332 4.109 40.252 1.00 90.38 318 LEU A CA 1
ATOM 2427 C C . LEU A 1 318 ? -42.647 2.814 39.810 1.00 90.38 318 LEU A C 1
ATOM 2429 O O . LEU A 1 318 ? -41.882 2.828 38.847 1.00 90.38 318 LEU A O 1
ATOM 2433 N N . GLY A 1 319 ? -42.979 1.685 40.447 1.00 91.06 319 GLY A N 1
ATOM 2434 C CA . GLY A 1 319 ? -42.491 0.369 40.031 1.00 91.06 319 GLY A CA 1
ATOM 2435 C C . GLY A 1 319 ? -42.867 0.034 38.588 1.00 91.06 319 GLY A C 1
ATOM 2436 O O . GLY A 1 319 ? -42.019 -0.419 37.819 1.00 91.06 319 GLY A O 1
ATOM 2437 N N . LYS A 1 320 ? -44.114 0.323 38.186 1.00 95.44 320 LYS A N 1
ATOM 2438 C CA . LYS A 1 320 ? -44.572 0.112 36.806 1.00 95.44 320 LYS A CA 1
ATOM 2439 C C . LYS A 1 320 ? -43.819 0.998 35.815 1.00 95.44 320 LYS A C 1
ATOM 2441 O O . LYS A 1 320 ? -43.369 0.509 34.786 1.00 95.44 320 LYS A O 1
ATOM 2446 N N . MET A 1 321 ? -43.690 2.288 36.117 1.00 94.12 321 MET A N 1
ATOM 2447 C CA . MET A 1 321 ? -43.004 3.251 35.255 1.00 94.12 321 MET A CA 1
ATOM 2448 C C . MET A 1 321 ? -41.538 2.859 35.050 1.00 94.12 321 MET A C 1
ATOM 2450 O O . MET A 1 321 ? -41.042 2.911 33.926 1.00 94.12 321 MET A O 1
ATOM 2454 N N . TYR A 1 322 ? -40.868 2.409 36.115 1.00 92.56 322 TYR A N 1
ATOM 2455 C CA . TYR A 1 322 ? -39.513 1.874 36.033 1.00 92.56 322 TYR A CA 1
ATOM 2456 C C . TYR A 1 322 ? -39.444 0.635 35.130 1.00 92.56 322 TYR A C 1
ATOM 2458 O O . TYR A 1 322 ? -38.644 0.604 34.194 1.00 92.56 322 TYR A O 1
ATOM 2466 N N . TYR A 1 323 ? -40.320 -0.355 35.343 1.00 97.06 323 TYR A N 1
ATOM 2467 C CA . TYR A 1 323 ? -40.395 -1.544 34.490 1.00 97.06 323 TYR A CA 1
ATOM 2468 C C . TYR A 1 323 ? -40.628 -1.185 33.013 1.00 97.06 323 TYR A C 1
ATOM 2470 O O . TYR A 1 323 ? -39.851 -1.600 32.152 1.00 97.06 323 TYR A O 1
ATOM 2478 N N . ASP A 1 324 ? -41.622 -0.348 32.710 1.00 97.50 324 ASP A N 1
ATOM 2479 C CA . ASP A 1 324 ? -41.908 0.091 31.340 1.00 97.50 324 ASP A CA 1
ATOM 2480 C C . ASP A 1 324 ? -40.679 0.780 30.707 1.00 97.50 324 ASP A C 1
ATOM 2482 O O . ASP A 1 324 ? -40.327 0.505 29.557 1.00 97.50 324 ASP A O 1
ATOM 2486 N N . GLY A 1 325 ? -39.963 1.614 31.471 1.00 96.00 325 GLY A N 1
ATOM 2487 C CA . GLY A 1 325 ? -38.712 2.241 31.036 1.00 96.00 325 GLY A CA 1
ATOM 2488 C C . GLY A 1 325 ? -37.616 1.226 30.691 1.00 96.00 325 GLY A C 1
ATOM 2489 O O . GLY A 1 325 ? -36.937 1.361 29.668 1.00 96.00 325 GLY A O 1
ATOM 2490 N N . THR A 1 326 ? -37.469 0.165 31.490 1.00 96.19 326 THR A N 1
ATOM 2491 C CA . THR A 1 326 ? -36.500 -0.909 31.211 1.00 96.19 326 THR A CA 1
ATOM 2492 C C . THR A 1 326 ? -36.857 -1.737 29.972 1.00 96.19 326 THR A C 1
ATOM 2494 O O . THR A 1 326 ? -35.952 -2.134 29.238 1.00 96.19 326 THR A O 1
ATOM 2497 N N . VAL A 1 327 ? -38.148 -1.941 29.679 1.00 97.94 327 VAL A N 1
ATOM 2498 C CA . VAL A 1 327 ? -38.611 -2.615 28.450 1.00 97.94 327 VAL A CA 1
ATOM 2499 C C . VAL A 1 327 ? -38.233 -1.804 27.209 1.00 97.94 327 VAL A C 1
ATOM 2501 O O . VAL A 1 327 ? -37.704 -2.356 26.244 1.00 97.94 327 VAL A O 1
ATOM 2504 N N . ILE A 1 328 ? -38.432 -0.482 27.242 1.00 96.94 328 ILE A N 1
ATOM 2505 C CA . ILE A 1 328 ? -38.028 0.411 26.145 1.00 96.94 328 ILE A CA 1
ATOM 2506 C C . ILE A 1 328 ? -36.509 0.334 25.925 1.00 96.94 328 ILE A C 1
ATOM 2508 O O . ILE A 1 328 ? -36.048 0.193 24.790 1.00 96.94 328 ILE A O 1
ATOM 2512 N N . ALA A 1 329 ? -35.726 0.380 27.008 1.00 95.75 329 ALA A N 1
ATOM 2513 C CA . ALA A 1 329 ? -34.270 0.294 26.938 1.00 95.75 329 ALA A CA 1
ATOM 2514 C C . ALA A 1 329 ? -33.773 -1.058 26.391 1.00 95.75 329 ALA A C 1
ATOM 2516 O O . ALA A 1 329 ? -32.787 -1.089 25.652 1.00 95.75 329 ALA A O 1
ATOM 2517 N N . LEU A 1 330 ? -34.452 -2.162 26.725 1.00 98.00 330 LEU A N 1
ATOM 2518 C CA . LEU A 1 330 ? -34.155 -3.495 26.198 1.00 98.00 330 LEU A CA 1
ATOM 2519 C C . LEU A 1 330 ? -34.370 -3.563 24.682 1.00 98.00 330 LEU A C 1
ATOM 2521 O O . LEU A 1 330 ? -33.469 -3.997 23.968 1.00 98.00 330 LEU A O 1
ATOM 2525 N N . ASN A 1 331 ? -35.514 -3.081 24.190 1.00 97.56 331 ASN A N 1
ATOM 2526 C CA . ASN A 1 331 ? -35.831 -3.094 22.758 1.00 97.56 331 ASN A CA 1
ATOM 2527 C C . ASN A 1 331 ? -34.803 -2.296 21.938 1.00 97.56 331 ASN A C 1
ATOM 2529 O O . ASN A 1 331 ? -34.365 -2.736 20.874 1.00 97.56 331 ASN A O 1
ATOM 2533 N N . LEU A 1 332 ? -34.369 -1.137 22.449 1.00 97.12 332 LEU A N 1
ATOM 2534 C CA . LEU A 1 332 ? -33.317 -0.344 21.810 1.00 97.12 332 LEU A CA 1
ATOM 2535 C C . LEU A 1 332 ? -31.969 -1.083 21.801 1.00 97.12 332 LEU A C 1
ATOM 2537 O O . LEU A 1 332 ? -31.263 -1.071 20.792 1.00 97.12 332 LEU A O 1
ATOM 2541 N N . ALA A 1 333 ? -31.606 -1.737 22.907 1.00 97.94 333 ALA A N 1
ATOM 2542 C CA . ALA A 1 333 ? -30.364 -2.500 22.994 1.00 97.94 333 ALA A CA 1
ATOM 2543 C C . ALA A 1 333 ? -30.361 -3.719 22.058 1.00 97.94 333 ALA A C 1
ATOM 2545 O O . ALA A 1 333 ? -29.342 -3.996 21.429 1.00 97.94 333 ALA A O 1
ATOM 2546 N N . GLU A 1 334 ? -31.499 -4.402 21.905 1.00 98.00 334 GLU A N 1
ATOM 2547 C CA . GLU A 1 334 ? -31.659 -5.504 20.952 1.00 98.00 334 GLU A CA 1
ATOM 2548 C C . GLU A 1 334 ? -31.458 -5.028 19.505 1.00 98.00 334 GLU A C 1
ATOM 2550 O O . GLU A 1 334 ? -30.720 -5.651 18.739 1.00 98.00 334 GLU A O 1
ATOM 2555 N N . ALA A 1 335 ? -32.065 -3.896 19.131 1.00 97.62 335 ALA A N 1
ATOM 2556 C CA . ALA A 1 335 ? -31.882 -3.307 17.806 1.00 97.62 335 ALA A CA 1
ATOM 2557 C C . ALA A 1 335 ? -30.413 -2.927 17.544 1.00 97.62 335 ALA A C 1
ATOM 2559 O O . ALA A 1 335 ? -29.873 -3.233 16.480 1.00 97.62 335 ALA A O 1
ATOM 2560 N N . ASN A 1 336 ? -29.741 -2.317 18.526 1.00 97.69 336 ASN A N 1
ATOM 2561 C CA . ASN A 1 336 ? -28.324 -1.962 18.423 1.00 97.69 336 ASN A CA 1
ATOM 2562 C C . ASN A 1 336 ? -27.420 -3.193 18.283 1.00 97.69 336 ASN A C 1
ATOM 2564 O O . ASN A 1 336 ? -26.491 -3.172 17.477 1.00 97.69 336 ASN A O 1
ATOM 2568 N N . TYR A 1 337 ? -27.707 -4.272 19.015 1.00 97.31 337 TYR A N 1
ATOM 2569 C CA . TYR A 1 337 ? -26.979 -5.533 18.880 1.00 97.31 337 TYR A CA 1
ATOM 2570 C C . TYR A 1 337 ? -27.138 -6.131 17.478 1.00 97.31 337 TYR A C 1
ATOM 2572 O O . TYR A 1 337 ? -26.139 -6.434 16.827 1.00 97.31 337 TYR A O 1
ATOM 2580 N N . LYS A 1 338 ? -28.369 -6.196 16.951 1.00 95.94 338 LYS A N 1
ATOM 2581 C CA . LYS A 1 338 ? -28.622 -6.655 15.572 1.00 95.94 338 LYS A CA 1
ATOM 2582 C C . LYS A 1 338 ? -27.868 -5.812 14.540 1.00 95.94 338 LYS A C 1
ATOM 2584 O O . LYS A 1 338 ? -27.246 -6.369 13.639 1.00 95.94 338 LYS A O 1
ATOM 2589 N N . ASN A 1 339 ? -27.860 -4.489 14.701 1.00 96.56 339 ASN A N 1
ATOM 2590 C CA . ASN A 1 339 ? -27.110 -3.582 13.827 1.00 96.56 339 ASN A CA 1
ATOM 2591 C C . ASN A 1 339 ? -25.597 -3.837 13.871 1.00 96.56 339 ASN A C 1
ATOM 2593 O O . ASN A 1 339 ? -24.954 -3.860 12.822 1.00 96.56 339 ASN A O 1
ATOM 2597 N N . ALA A 1 340 ? -25.031 -4.080 15.054 1.00 97.25 340 ALA A N 1
ATOM 2598 C CA . ALA A 1 340 ? -23.616 -4.410 15.189 1.00 97.25 340 ALA A CA 1
ATOM 2599 C C . ALA A 1 340 ? -23.267 -5.754 14.519 1.00 97.25 340 ALA A C 1
ATOM 2601 O O . ALA A 1 340 ? -22.243 -5.854 13.843 1.00 97.25 340 ALA A O 1
ATOM 2602 N N . LEU A 1 341 ? -24.146 -6.762 14.615 1.00 96.44 341 LEU A N 1
ATOM 2603 C CA . LEU A 1 341 ? -23.981 -8.019 13.877 1.00 96.44 341 LEU A CA 1
ATOM 2604 C C . LEU A 1 341 ? -24.044 -7.805 12.359 1.00 96.44 341 LEU A C 1
ATOM 2606 O O . LEU A 1 341 ? -23.236 -8.388 11.642 1.00 96.44 341 LEU A O 1
ATOM 2610 N N . TYR A 1 342 ? -24.950 -6.962 11.850 1.00 95.62 342 TYR A N 1
ATOM 2611 C CA . TYR A 1 342 ? -24.991 -6.644 10.416 1.00 95.62 342 TYR A CA 1
ATOM 2612 C C . TYR A 1 342 ? -23.692 -5.996 9.929 1.00 95.62 342 TYR A C 1
ATOM 2614 O O . TYR A 1 342 ? -23.171 -6.378 8.881 1.00 95.62 342 TYR A O 1
ATOM 2622 N N . GLU A 1 343 ? -23.133 -5.060 10.697 1.00 96.00 343 GLU A N 1
ATOM 2623 C CA . GLU A 1 343 ? -21.845 -4.440 10.375 1.00 96.00 343 GLU A CA 1
ATOM 2624 C C . GLU A 1 343 ? -20.692 -5.451 10.391 1.00 96.00 343 GLU A C 1
ATOM 2626 O O . GLU A 1 343 ? -19.847 -5.432 9.491 1.00 96.00 343 GLU A O 1
ATOM 2631 N N . LEU A 1 344 ? -20.672 -6.381 11.349 1.00 95.88 344 LEU A N 1
ATOM 2632 C CA . LEU A 1 344 ? -19.698 -7.472 11.368 1.00 95.88 344 LEU A CA 1
ATOM 2633 C C . LEU A 1 344 ? -19.824 -8.361 10.119 1.00 95.88 344 LEU A C 1
ATOM 2635 O O . LEU A 1 344 ? -18.840 -8.535 9.400 1.00 95.88 344 LEU A O 1
ATOM 2639 N N . LYS A 1 345 ? -21.033 -8.853 9.808 1.00 95.31 345 LYS A N 1
ATOM 2640 C CA . LYS A 1 345 ? -21.293 -9.700 8.628 1.00 95.31 345 LYS A CA 1
ATOM 2641 C C . LYS A 1 345 ? -20.879 -9.009 7.334 1.00 95.31 345 LYS A C 1
ATOM 2643 O O . LYS A 1 345 ? -20.184 -9.607 6.517 1.00 95.31 345 LYS A O 1
ATOM 2648 N N . LYS A 1 346 ? -21.236 -7.729 7.180 1.00 94.31 346 LYS A N 1
ATOM 2649 C CA . LYS A 1 346 ? -20.853 -6.906 6.027 1.00 94.31 346 LYS A CA 1
ATOM 2650 C C . LYS A 1 346 ? -19.340 -6.869 5.841 1.00 94.31 346 LYS A C 1
ATOM 2652 O O . LYS A 1 346 ? -18.860 -7.115 4.743 1.00 94.31 346 LYS A O 1
ATOM 2657 N N . ASN A 1 347 ? -18.587 -6.588 6.902 1.00 93.19 347 ASN A N 1
ATOM 2658 C CA . ASN A 1 347 ? -17.132 -6.453 6.806 1.00 93.19 347 ASN A CA 1
ATOM 2659 C C . ASN A 1 347 ? -16.402 -7.803 6.680 1.00 93.19 347 ASN A C 1
ATOM 2661 O O . ASN A 1 347 ? -15.281 -7.845 6.177 1.00 93.19 347 ASN A O 1
ATOM 2665 N N . MET A 1 348 ? -17.052 -8.904 7.065 1.00 93.75 348 MET A N 1
ATOM 2666 C CA . MET A 1 348 ? -16.606 -10.273 6.792 1.00 93.75 348 MET A CA 1
ATOM 2667 C C . MET A 1 348 ? -17.019 -10.795 5.404 1.00 93.75 348 MET A C 1
ATOM 2669 O O . MET A 1 348 ? -16.620 -11.898 5.043 1.00 93.75 348 MET A O 1
ATOM 2673 N N . ASN A 1 349 ? -17.823 -10.043 4.639 1.00 92.06 349 ASN A N 1
ATOM 2674 C CA . ASN A 1 349 ? -18.511 -10.519 3.431 1.00 92.06 349 ASN A CA 1
ATOM 2675 C C . ASN A 1 349 ? -19.333 -11.806 3.657 1.00 92.06 349 ASN A C 1
ATOM 2677 O O . ASN A 1 349 ? -19.418 -12.658 2.773 1.00 92.06 349 ASN A O 1
ATOM 2681 N N . LEU A 1 350 ? -19.937 -11.950 4.839 1.00 92.12 350 LEU A N 1
ATOM 2682 C CA . LEU A 1 350 ? -20.834 -13.057 5.169 1.00 92.12 350 LEU A CA 1
ATOM 2683 C C . LEU A 1 350 ? -22.255 -12.771 4.654 1.00 92.12 350 LEU A C 1
ATOM 2685 O O . LEU A 1 350 ? -22.673 -11.610 4.600 1.00 92.12 350 LEU A O 1
ATOM 2689 N N . ASP A 1 351 ? -23.015 -13.816 4.311 1.00 90.88 351 ASP A N 1
ATOM 2690 C CA . ASP A 1 351 ? -24.438 -13.660 3.986 1.00 90.88 351 ASP A CA 1
ATOM 2691 C C . ASP A 1 351 ? -25.203 -13.040 5.167 1.00 90.88 351 ASP A C 1
ATOM 2693 O O . ASP A 1 351 ? -24.989 -13.372 6.337 1.00 90.88 351 ASP A O 1
ATOM 2697 N N . MET A 1 352 ? -26.111 -12.111 4.860 1.00 90.06 352 MET A N 1
ATOM 2698 C CA . MET A 1 352 ? -26.813 -11.331 5.883 1.00 90.06 352 MET A CA 1
ATOM 2699 C C . MET A 1 352 ? -27.749 -12.192 6.739 1.00 90.06 352 MET A C 1
ATOM 2701 O O . MET A 1 352 ? -27.992 -11.853 7.904 1.00 90.06 352 MET A O 1
ATOM 2705 N N . ASN A 1 353 ? -28.232 -13.312 6.192 1.00 90.56 353 ASN A N 1
ATOM 2706 C CA . ASN A 1 353 ? -29.133 -14.240 6.868 1.00 90.56 353 ASN A CA 1
ATOM 2707 C C . ASN A 1 353 ? -28.391 -15.293 7.697 1.00 90.56 353 ASN A C 1
ATOM 2709 O O . ASN A 1 353 ? -29.038 -15.992 8.473 1.00 90.56 353 ASN A O 1
ATOM 2713 N N . THR A 1 354 ? -27.064 -15.405 7.579 1.00 91.50 354 THR A N 1
ATOM 2714 C CA . THR A 1 354 ? -26.285 -16.351 8.385 1.00 91.50 354 THR A CA 1
ATOM 2715 C C . THR A 1 354 ? -26.409 -16.004 9.861 1.00 91.50 354 THR A C 1
ATOM 2717 O O . THR A 1 354 ? -26.105 -14.881 10.269 1.00 91.50 354 THR A O 1
ATOM 2720 N N . GLU A 1 355 ? -26.856 -16.950 10.677 1.00 90.62 355 GLU A N 1
ATOM 2721 C CA . GLU A 1 355 ? -26.908 -16.773 12.124 1.00 90.62 355 GLU A CA 1
ATOM 2722 C C . GLU A 1 355 ? -25.502 -16.922 12.713 1.00 90.62 355 GLU A C 1
ATOM 2724 O O . GLU A 1 355 ? -24.765 -17.839 12.344 1.00 90.62 355 GLU A O 1
ATOM 2729 N N . ILE A 1 356 ? -25.112 -15.998 13.594 1.00 92.31 356 ILE A N 1
ATOM 2730 C CA . ILE A 1 356 ? -23.775 -15.970 14.190 1.00 92.31 356 ILE A CA 1
ATOM 2731 C C . ILE A 1 356 ? -23.867 -15.859 15.709 1.00 92.31 356 ILE A C 1
ATOM 2733 O O . ILE A 1 356 ? -24.650 -15.062 16.221 1.00 92.31 356 ILE A O 1
ATOM 2737 N N . THR A 1 357 ? -23.031 -16.625 16.408 1.00 92.06 357 THR A N 1
ATOM 2738 C CA . THR A 1 357 ? -22.849 -16.549 17.864 1.00 92.06 357 THR A CA 1
ATOM 2739 C C . THR A 1 357 ? -21.397 -16.203 18.175 1.00 92.06 357 THR A C 1
ATOM 2741 O O . THR A 1 357 ? -20.482 -16.863 17.676 1.00 92.06 357 THR A O 1
ATOM 2744 N N . LEU A 1 358 ? -21.183 -15.177 19.000 1.00 93.88 358 LEU A N 1
ATOM 2745 C CA . LEU A 1 358 ? -19.857 -14.708 19.413 1.00 93.88 358 LEU A CA 1
ATOM 2746 C C . LEU A 1 358 ? -19.456 -15.404 20.719 1.00 93.88 358 LEU A C 1
ATOM 2748 O O . LEU A 1 358 ? -20.262 -15.482 21.643 1.00 93.88 358 LEU A O 1
ATOM 2752 N N . THR A 1 359 ? -18.230 -15.924 20.814 1.00 91.75 359 THR A N 1
ATOM 2753 C CA . THR A 1 359 ? -17.813 -16.725 21.988 1.00 91.75 359 THR A CA 1
ATOM 2754 C C . THR A 1 359 ? -16.700 -16.123 22.829 1.00 91.75 359 THR A C 1
ATOM 2756 O O . THR A 1 359 ? -16.413 -16.638 23.910 1.00 91.75 359 THR A O 1
ATOM 2759 N N . ASP A 1 360 ? -16.049 -15.059 22.363 1.00 87.81 360 ASP A N 1
ATOM 2760 C CA . ASP A 1 360 ? -14.978 -14.444 23.145 1.00 87.81 360 ASP A CA 1
ATOM 2761 C C . ASP A 1 360 ? -15.508 -13.600 24.301 1.00 87.81 360 ASP A C 1
ATOM 2763 O O . ASP A 1 360 ? -16.694 -13.312 24.442 1.00 87.81 360 ASP A O 1
ATOM 2767 N N . SER A 1 361 ? -14.576 -13.139 25.129 1.00 82.25 361 SER A N 1
ATOM 2768 C CA . SER A 1 361 ? -14.839 -12.121 26.134 1.00 82.25 361 SER A CA 1
ATOM 2769 C C . SER A 1 361 ? -13.897 -10.937 25.945 1.00 82.25 361 SER A C 1
ATOM 2771 O O . SER A 1 361 ? -12.754 -11.096 25.513 1.00 82.25 361 SER A O 1
ATOM 2773 N N . MET A 1 362 ? -14.375 -9.733 26.267 1.00 84.06 362 MET A N 1
ATOM 2774 C CA . MET A 1 362 ? -13.511 -8.552 26.328 1.00 84.06 362 MET A CA 1
ATOM 2775 C C . MET A 1 362 ? -12.455 -8.723 27.426 1.00 84.06 362 MET A C 1
ATOM 2777 O O . MET A 1 362 ? -12.740 -9.313 28.474 1.00 84.06 362 MET A O 1
ATOM 2781 N N . GLN A 1 363 ? -11.257 -8.175 27.196 1.00 77.56 363 GLN A N 1
ATOM 2782 C CA . GLN A 1 363 ? -10.144 -8.283 28.141 1.00 77.56 363 GLN A CA 1
ATOM 2783 C C . GLN A 1 363 ? -10.534 -7.744 29.521 1.00 77.56 363 GLN A C 1
ATOM 2785 O O . GLN A 1 363 ? -11.171 -6.695 29.648 1.00 77.56 363 GLN A O 1
ATOM 2790 N N . ARG A 1 364 ? -10.157 -8.500 30.556 1.00 78.81 364 ARG A N 1
ATOM 2791 C CA . ARG A 1 364 ? -10.353 -8.122 31.961 1.00 78.81 364 ARG A CA 1
ATOM 2792 C C . ARG A 1 364 ? -9.106 -7.495 32.570 1.00 78.81 364 ARG A C 1
ATOM 2794 O O . ARG A 1 364 ? -9.247 -6.658 33.451 1.00 78.81 364 ARG A O 1
ATOM 2801 N N . ASP A 1 365 ? -7.943 -7.854 32.037 1.00 82.38 365 ASP A N 1
ATOM 2802 C CA . ASP A 1 365 ? -6.641 -7.447 32.545 1.00 82.38 365 ASP A CA 1
ATOM 2803 C C . ASP A 1 365 ? -5.871 -6.649 31.492 1.00 82.38 365 ASP A C 1
ATOM 2805 O O . ASP A 1 365 ? -6.037 -6.843 30.281 1.00 82.38 365 ASP A O 1
ATOM 2809 N N . VAL A 1 366 ? -5.016 -5.752 31.975 1.00 88.06 366 VAL A N 1
ATOM 2810 C CA . VAL A 1 366 ? -4.142 -4.929 31.143 1.00 88.06 366 VAL A CA 1
ATOM 2811 C C . VAL A 1 366 ? -2.957 -5.766 30.665 1.00 88.06 366 VAL A C 1
ATOM 2813 O O . VAL A 1 366 ? -2.291 -6.443 31.444 1.00 88.06 366 VAL A O 1
ATOM 2816 N N . THR A 1 367 ? -2.665 -5.701 29.370 1.00 83.88 367 THR A N 1
ATOM 2817 C CA . THR A 1 367 ? -1.443 -6.254 28.779 1.00 83.88 367 THR A CA 1
ATOM 2818 C C . THR A 1 367 ? -0.367 -5.181 28.665 1.00 83.88 367 THR A C 1
ATOM 2820 O O . THR A 1 367 ? -0.661 -4.058 28.249 1.00 83.88 367 THR A O 1
ATOM 2823 N N . ALA A 1 368 ? 0.880 -5.541 28.973 1.00 82.62 368 ALA A N 1
ATOM 2824 C CA . ALA A 1 368 ? 2.032 -4.674 28.753 1.00 82.62 368 ALA A CA 1
ATOM 2825 C C . ALA A 1 368 ? 2.358 -4.592 27.253 1.00 82.62 368 ALA A C 1
ATOM 2827 O O . ALA A 1 368 ? 2.613 -5.607 26.611 1.00 82.62 368 ALA A O 1
ATOM 2828 N N . GLU A 1 369 ? 2.348 -3.379 26.709 1.00 89.12 369 GLU A N 1
ATOM 2829 C CA . GLU A 1 369 ? 2.734 -3.055 25.333 1.00 89.12 369 GLU A CA 1
ATOM 2830 C C . GLU A 1 369 ? 3.802 -1.941 25.413 1.00 89.12 369 GLU A C 1
ATOM 2832 O O . GLU A 1 369 ? 3.770 -1.133 26.344 1.00 89.12 369 GLU A O 1
ATOM 2837 N N . SER A 1 370 ? 4.766 -1.889 24.485 1.00 93.00 370 SER A N 1
ATOM 2838 C CA . SER A 1 370 ? 5.923 -0.977 24.566 1.00 93.00 370 SER A CA 1
ATOM 2839 C C . SER A 1 370 ? 5.865 0.148 23.534 1.00 93.00 370 SER A C 1
ATOM 2841 O O . SER A 1 370 ? 5.937 -0.105 22.332 1.00 93.00 370 SER A O 1
ATOM 2843 N N . LEU A 1 371 ? 5.846 1.410 23.987 1.00 94.81 371 LEU A N 1
ATOM 2844 C CA . LEU A 1 371 ? 5.918 2.575 23.093 1.00 94.81 371 LEU A CA 1
ATOM 2845 C C . LEU A 1 371 ? 7.142 2.520 22.165 1.00 94.81 371 LEU A C 1
ATOM 2847 O O . LEU A 1 371 ? 7.026 2.843 20.986 1.00 94.81 371 LEU A O 1
ATOM 2851 N N . GLU A 1 372 ? 8.298 2.090 22.672 1.00 94.75 372 GLU A N 1
ATOM 2852 C CA . GLU A 1 372 ? 9.529 1.999 21.881 1.00 94.75 372 GLU A CA 1
ATOM 2853 C C . GLU A 1 372 ? 9.381 1.010 20.715 1.00 94.75 372 GLU A C 1
ATOM 2855 O O . GLU A 1 372 ? 9.732 1.329 19.575 1.00 94.75 372 GLU A O 1
ATOM 2860 N N . GLU A 1 373 ? 8.801 -0.163 20.975 1.00 92.50 373 GLU A N 1
ATOM 2861 C CA . GLU A 1 3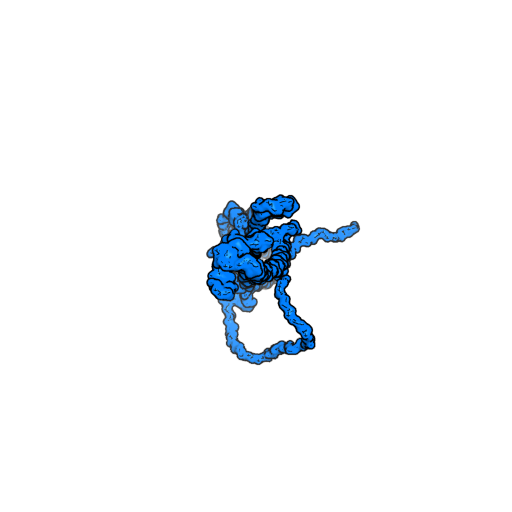73 ? 8.541 -1.169 19.943 1.00 92.50 373 GLU A CA 1
ATOM 2862 C C . GLU A 1 373 ? 7.511 -0.672 18.927 1.00 92.50 373 GLU A C 1
ATOM 2864 O O . GLU A 1 373 ? 7.714 -0.827 17.719 1.00 92.50 373 GLU A O 1
ATOM 2869 N N . GLY A 1 374 ? 6.449 -0.012 19.401 1.00 93.38 374 GLY A N 1
ATOM 2870 C CA . GLY A 1 374 ? 5.434 0.586 18.537 1.00 93.38 374 GLY A CA 1
ATOM 2871 C C . GLY A 1 374 ? 6.007 1.655 17.609 1.00 93.38 374 GLY A C 1
ATOM 2872 O O . GLY A 1 374 ? 5.742 1.639 16.408 1.00 93.38 374 GLY A O 1
ATOM 2873 N N . LEU A 1 375 ? 6.870 2.537 18.125 1.00 95.38 375 LEU A N 1
ATOM 2874 C CA . LEU A 1 375 ? 7.560 3.553 17.325 1.00 95.38 375 LEU A CA 1
ATOM 2875 C C . LEU A 1 375 ? 8.510 2.921 16.304 1.00 95.38 375 LEU A C 1
ATOM 2877 O O . LEU A 1 375 ? 8.514 3.323 15.140 1.00 95.38 375 LEU A O 1
ATOM 2881 N N . LYS A 1 376 ? 9.295 1.916 16.706 1.00 93.62 376 LYS A N 1
ATOM 2882 C CA . LYS A 1 376 ? 10.200 1.201 15.796 1.00 93.62 376 LYS A CA 1
ATOM 2883 C C . LYS A 1 376 ? 9.429 0.525 14.662 1.00 93.62 376 LYS A C 1
ATOM 2885 O O . LYS A 1 376 ? 9.821 0.637 13.499 1.00 93.62 376 LYS A O 1
ATOM 2890 N N . SER A 1 377 ? 8.334 -0.154 14.994 1.00 90.94 377 SER A N 1
ATOM 2891 C CA . SER A 1 377 ? 7.470 -0.807 14.013 1.00 90.94 377 SER A CA 1
ATOM 2892 C C . SER A 1 377 ? 6.800 0.220 13.101 1.00 90.94 377 SER A C 1
ATOM 2894 O O . SER A 1 377 ? 6.902 0.108 11.886 1.00 90.94 377 SER A O 1
ATOM 2896 N N . GLY A 1 378 ? 6.191 1.275 13.642 1.00 90.44 378 GLY A N 1
ATOM 2897 C CA . GLY A 1 378 ? 5.448 2.244 12.835 1.00 90.44 378 GLY A CA 1
ATOM 2898 C C . GLY A 1 378 ? 6.337 3.028 11.868 1.00 90.44 378 GLY A C 1
ATOM 2899 O O . GLY A 1 378 ? 5.963 3.259 10.722 1.00 90.44 378 GLY A O 1
ATOM 2900 N N . LEU A 1 379 ? 7.562 3.362 12.279 1.00 91.62 379 LEU A N 1
ATOM 2901 C CA . LEU A 1 379 ? 8.523 4.077 11.433 1.00 91.62 379 LEU A CA 1
ATOM 2902 C C . LEU A 1 379 ? 9.170 3.205 10.349 1.00 91.62 379 LEU A C 1
ATOM 2904 O O . LEU A 1 379 ? 9.871 3.740 9.492 1.00 91.62 379 LEU A O 1
ATOM 2908 N N . THR A 1 380 ? 8.956 1.889 10.383 1.00 86.62 380 THR A N 1
ATOM 2909 C CA . THR A 1 380 ? 9.473 0.950 9.377 1.00 86.62 380 THR A CA 1
ATOM 2910 C C . THR A 1 380 ? 8.359 0.349 8.531 1.00 86.62 380 THR A C 1
ATOM 2912 O O . THR A 1 380 ? 8.533 0.203 7.323 1.00 86.62 380 THR A O 1
ATOM 2915 N N . ASN A 1 381 ? 7.205 0.055 9.131 1.00 84.75 381 ASN A N 1
ATOM 2916 C CA . ASN A 1 381 ? 6.169 -0.757 8.510 1.00 84.75 381 ASN A CA 1
ATOM 2917 C C . ASN A 1 381 ? 4.981 0.029 7.929 1.00 84.75 381 ASN A C 1
ATOM 2919 O O . ASN A 1 381 ? 4.110 -0.545 7.283 1.00 84.75 381 ASN A O 1
ATOM 2923 N N . ARG A 1 382 ? 4.884 1.341 8.154 1.00 86.69 382 ARG A N 1
ATOM 2924 C CA . ARG A 1 382 ? 3.772 2.138 7.609 1.00 86.69 382 ARG A CA 1
ATOM 2925 C C . ARG A 1 382 ? 3.913 2.318 6.094 1.00 86.69 382 ARG A C 1
ATOM 2927 O O . ARG A 1 382 ? 4.999 2.616 5.592 1.00 86.69 382 ARG A O 1
ATOM 2934 N N . ILE A 1 383 ? 2.811 2.147 5.358 1.00 88.56 383 ILE A N 1
ATOM 2935 C CA . ILE A 1 383 ? 2.801 2.222 3.887 1.00 88.56 383 ILE A CA 1
ATOM 2936 C C . ILE A 1 383 ? 3.250 3.598 3.388 1.00 88.56 383 ILE A C 1
ATOM 2938 O O . ILE A 1 383 ? 3.954 3.687 2.387 1.00 88.56 383 ILE A O 1
ATOM 2942 N N . GLU A 1 384 ? 2.912 4.655 4.123 1.00 90.81 384 GLU A N 1
ATOM 2943 C CA . GLU A 1 384 ? 3.288 6.031 3.815 1.00 90.81 384 GLU A CA 1
ATOM 2944 C C . GLU A 1 384 ? 4.817 6.201 3.828 1.00 90.81 384 GLU A C 1
ATOM 2946 O O . GLU A 1 384 ? 5.378 6.864 2.959 1.00 90.81 384 GLU A O 1
ATOM 2951 N N . ILE A 1 385 ? 5.517 5.528 4.754 1.00 92.12 385 ILE A N 1
ATOM 2952 C CA . ILE A 1 385 ? 6.986 5.508 4.787 1.00 92.12 385 ILE A CA 1
ATOM 2953 C C . ILE A 1 385 ? 7.538 4.779 3.563 1.00 92.12 385 ILE A C 1
ATOM 2955 O O . ILE A 1 385 ? 8.436 5.298 2.904 1.00 92.12 385 ILE A O 1
ATOM 2959 N N . GLN A 1 386 ? 6.992 3.609 3.226 1.00 89.75 386 GLN A N 1
ATOM 2960 C CA . GLN A 1 386 ? 7.462 2.823 2.080 1.00 89.75 386 GLN A CA 1
ATOM 2961 C C . GLN A 1 386 ? 7.249 3.551 0.746 1.00 89.75 386 GLN A C 1
ATOM 2963 O O . GLN A 1 386 ? 8.124 3.528 -0.116 1.00 89.75 386 GLN A O 1
ATOM 2968 N N . GLN A 1 387 ? 6.131 4.264 0.596 1.00 91.69 387 GLN A N 1
ATOM 2969 C CA . GLN A 1 387 ? 5.860 5.111 -0.567 1.00 91.69 387 GLN A CA 1
ATOM 2970 C C . GLN A 1 387 ? 6.891 6.234 -0.707 1.00 91.69 387 GLN A C 1
ATOM 2972 O O . GLN A 1 387 ? 7.455 6.419 -1.786 1.00 91.69 387 GLN A O 1
ATOM 2977 N N . ILE A 1 388 ? 7.177 6.955 0.381 1.00 95.06 388 ILE A N 1
ATOM 2978 C CA . ILE A 1 388 ? 8.144 8.058 0.355 1.00 95.06 388 ILE A CA 1
ATOM 2979 C C . ILE A 1 388 ? 9.566 7.537 0.119 1.00 95.06 388 ILE A C 1
ATOM 2981 O O . ILE A 1 388 ? 10.311 8.142 -0.648 1.00 95.06 388 ILE A O 1
ATOM 2985 N N . LEU A 1 389 ? 9.947 6.410 0.731 1.00 94.50 389 LEU A N 1
ATOM 2986 C CA . LEU A 1 389 ? 11.252 5.784 0.500 1.00 94.50 389 LEU A CA 1
ATOM 2987 C C . LEU A 1 389 ? 11.414 5.339 -0.956 1.00 94.50 389 LEU A C 1
ATOM 2989 O O . LEU A 1 389 ? 12.449 5.620 -1.555 1.00 94.50 389 LEU A O 1
ATOM 2993 N N . GLY A 1 390 ? 10.384 4.726 -1.543 1.00 94.12 390 GLY A N 1
ATOM 2994 C CA . GLY A 1 390 ? 10.368 4.383 -2.962 1.00 94.12 390 GLY A CA 1
ATOM 2995 C C . GLY A 1 390 ? 10.545 5.608 -3.862 1.00 94.12 390 GLY A C 1
ATOM 2996 O O . GLY A 1 390 ? 11.387 5.605 -4.763 1.00 94.12 390 GLY A O 1
ATOM 2997 N N . GLN A 1 391 ? 9.817 6.692 -3.580 1.00 93.56 391 GLN A N 1
ATOM 2998 C CA . GLN A 1 391 ? 9.963 7.948 -4.320 1.00 93.56 391 GLN A CA 1
ATOM 2999 C C . GLN A 1 391 ? 11.366 8.547 -4.164 1.00 93.56 391 GLN A C 1
ATOM 3001 O O . GLN A 1 391 ? 11.967 9.006 -5.136 1.00 93.56 391 GLN A O 1
ATOM 3006 N N . LEU A 1 392 ? 11.921 8.506 -2.951 1.00 96.31 392 LEU A N 1
ATOM 3007 C CA . LEU A 1 392 ? 13.271 8.977 -2.672 1.00 96.31 392 LEU A CA 1
ATOM 3008 C C . LEU A 1 392 ? 14.313 8.171 -3.458 1.00 96.31 392 LEU A C 1
ATOM 3010 O O . LEU A 1 392 ? 15.232 8.772 -4.008 1.00 96.31 392 LEU A O 1
ATOM 3014 N N . THR A 1 393 ? 14.152 6.849 -3.575 1.00 96.50 393 THR A N 1
ATOM 3015 C CA . THR A 1 393 ? 15.009 6.003 -4.422 1.00 96.50 393 THR A CA 1
ATOM 3016 C C . THR A 1 393 ? 14.979 6.454 -5.883 1.00 96.50 393 THR A C 1
ATOM 3018 O O . THR A 1 393 ? 16.032 6.573 -6.508 1.00 96.50 393 THR A O 1
ATOM 3021 N N . ILE A 1 394 ? 13.796 6.764 -6.422 1.00 95.19 394 ILE A N 1
ATOM 3022 C CA . ILE A 1 394 ? 13.644 7.252 -7.801 1.00 95.19 394 ILE A CA 1
ATOM 3023 C C . ILE A 1 394 ? 14.344 8.609 -7.982 1.00 95.19 394 ILE A C 1
ATOM 3025 O O . ILE A 1 394 ? 15.110 8.783 -8.930 1.00 95.19 394 ILE A O 1
ATOM 3029 N N . TYR A 1 395 ? 14.143 9.559 -7.064 1.00 96.88 395 TYR A N 1
ATOM 3030 C CA . TYR A 1 395 ? 14.781 10.879 -7.140 1.00 96.88 395 TYR A CA 1
ATOM 3031 C C . TYR A 1 395 ? 16.295 10.838 -6.949 1.00 96.88 395 TYR A C 1
ATOM 3033 O O . TYR A 1 395 ? 17.015 11.561 -7.638 1.00 96.88 395 TYR A O 1
ATOM 3041 N N . GLN A 1 396 ? 16.791 9.985 -6.052 1.00 96.44 396 GLN A N 1
ATOM 3042 C CA . GLN A 1 396 ? 18.225 9.764 -5.873 1.00 96.44 396 GLN A CA 1
ATOM 3043 C C . GLN A 1 396 ? 18.860 9.207 -7.145 1.00 96.44 396 GLN A C 1
ATOM 3045 O O . GLN A 1 396 ? 19.888 9.724 -7.578 1.00 96.44 396 GLN A O 1
ATOM 3050 N N . LEU A 1 397 ? 18.225 8.214 -7.775 1.00 96.00 397 LEU A N 1
ATOM 3051 C CA . LEU A 1 397 ? 18.703 7.673 -9.042 1.00 96.00 397 LEU A CA 1
ATOM 3052 C C . LEU A 1 397 ? 18.672 8.733 -10.151 1.00 96.00 397 LEU A C 1
ATOM 3054 O O . LEU A 1 397 ? 19.636 8.845 -10.900 1.00 96.00 397 LEU A O 1
ATOM 3058 N N . ASN A 1 398 ? 17.606 9.531 -10.249 1.00 94.56 398 ASN A N 1
ATOM 3059 C CA . ASN A 1 398 ? 17.530 10.606 -11.240 1.00 94.56 398 ASN A CA 1
ATOM 3060 C C . ASN A 1 398 ? 18.679 11.619 -11.067 1.00 94.56 398 ASN A C 1
ATOM 3062 O O . ASN A 1 398 ? 19.362 11.955 -12.032 1.00 94.56 398 ASN A O 1
ATOM 3066 N N . GLU A 1 399 ? 18.954 12.057 -9.832 1.00 94.94 399 GLU A N 1
ATOM 3067 C CA . GLU A 1 399 ? 20.099 12.930 -9.541 1.00 94.94 399 GLU A CA 1
ATOM 3068 C C . GLU A 1 399 ? 21.442 12.258 -9.893 1.00 94.94 399 GLU A C 1
ATOM 3070 O O . GLU A 1 399 ? 22.312 12.900 -10.487 1.00 94.94 399 GLU A O 1
ATOM 3075 N N . GLU A 1 400 ? 21.631 10.984 -9.539 1.00 95.00 400 GLU A N 1
ATOM 3076 C CA . GLU A 1 400 ? 22.848 10.220 -9.851 1.00 95.00 400 GLU A CA 1
ATOM 3077 C C . GLU A 1 400 ? 23.089 10.162 -11.364 1.00 95.00 400 GLU A C 1
ATOM 3079 O O . GLU A 1 400 ? 24.182 10.489 -11.833 1.00 95.00 400 GLU A O 1
ATOM 3084 N N . LEU A 1 401 ? 22.054 9.818 -12.135 1.00 93.31 401 LEU A N 1
ATOM 3085 C CA . LEU A 1 401 ? 22.119 9.740 -13.592 1.00 93.31 401 LEU A CA 1
ATOM 3086 C C . LEU A 1 401 ? 22.489 11.091 -14.203 1.00 93.31 401 LEU A C 1
ATOM 3088 O O . LEU A 1 401 ? 23.418 11.154 -15.006 1.00 93.31 401 LEU A O 1
ATOM 3092 N N . LEU A 1 402 ? 21.858 12.184 -13.768 1.00 91.94 402 LEU A N 1
ATOM 3093 C CA . LEU A 1 402 ? 22.169 13.530 -14.264 1.00 91.94 402 LEU A CA 1
ATOM 3094 C C . LEU A 1 402 ? 23.588 14.004 -13.907 1.00 91.94 402 LEU A C 1
ATOM 3096 O O . LEU A 1 402 ? 24.157 14.831 -14.619 1.00 91.94 402 LEU A O 1
ATOM 3100 N N . ASN A 1 403 ? 24.193 13.474 -12.841 1.00 92.25 403 ASN A N 1
ATOM 3101 C CA . ASN A 1 403 ? 25.589 13.753 -12.495 1.00 92.25 403 ASN A CA 1
ATOM 3102 C C . ASN A 1 403 ? 26.599 12.833 -13.201 1.00 92.25 403 ASN A C 1
ATOM 3104 O O . ASN A 1 403 ? 27.793 13.139 -13.201 1.00 92.25 403 ASN A O 1
ATOM 3108 N N . SER A 1 404 ? 26.151 11.723 -13.792 1.00 91.50 404 SER A N 1
ATOM 3109 C CA . SER A 1 404 ? 27.039 10.672 -14.306 1.00 91.50 404 SER A CA 1
ATOM 3110 C C . SER A 1 404 ? 27.785 11.044 -15.592 1.00 91.50 404 SER A C 1
ATOM 3112 O O . SER A 1 404 ? 28.874 10.522 -15.830 1.00 91.50 404 SER A O 1
ATOM 3114 N N . ARG A 1 405 ? 27.247 11.966 -16.408 1.00 88.75 405 ARG A N 1
ATOM 3115 C CA . ARG A 1 405 ? 27.833 12.347 -17.707 1.00 88.75 405 ARG A CA 1
ATOM 3116 C C . ARG A 1 405 ? 27.979 13.856 -17.883 1.00 88.75 405 ARG A C 1
ATOM 3118 O O . ARG A 1 405 ? 27.246 14.647 -17.289 1.00 88.75 405 ARG A O 1
ATOM 3125 N N . ALA A 1 406 ? 28.956 14.278 -18.685 1.00 88.00 406 ALA A N 1
ATOM 3126 C CA . ALA A 1 406 ? 29.223 15.699 -18.923 1.00 88.00 406 ALA A CA 1
ATOM 3127 C C . ALA A 1 406 ? 28.060 16.387 -19.656 1.00 88.00 406 ALA A C 1
ATOM 3129 O O . ALA A 1 406 ? 27.707 17.515 -19.323 1.00 88.00 406 ALA A O 1
ATOM 3130 N N . GLU A 1 407 ? 27.430 15.674 -20.588 1.00 86.06 407 GLU A N 1
ATOM 3131 C CA . GLU A 1 407 ? 26.309 16.143 -21.400 1.00 86.06 407 GLU A CA 1
ATOM 3132 C C . GLU A 1 407 ? 25.118 16.559 -20.528 1.00 86.06 407 GLU A C 1
ATOM 3134 O O . GLU A 1 407 ? 24.494 17.588 -20.780 1.00 86.06 407 GLU A O 1
ATOM 3139 N N . TYR A 1 408 ? 24.844 15.807 -19.458 1.00 86.69 408 TYR A N 1
ATOM 3140 C CA . TYR A 1 408 ? 23.745 16.093 -18.533 1.00 86.69 408 TYR A CA 1
ATOM 3141 C C . TYR A 1 408 ? 24.097 17.195 -17.537 1.00 86.69 408 TYR A C 1
ATOM 3143 O O . TYR A 1 408 ? 23.288 18.092 -17.297 1.00 86.69 408 TYR A O 1
ATOM 3151 N N . ARG A 1 409 ? 25.325 17.174 -16.998 1.00 85.88 409 ARG A N 1
ATOM 3152 C CA . ARG A 1 409 ? 25.794 18.146 -15.993 1.00 85.88 409 ARG A CA 1
ATOM 3153 C C . ARG A 1 409 ? 25.758 19.592 -16.480 1.00 85.88 409 ARG A C 1
ATOM 3155 O O . ARG A 1 409 ? 25.598 20.500 -15.668 1.00 85.88 409 ARG A O 1
ATOM 3162 N N . ASN A 1 410 ? 25.870 19.810 -17.788 1.00 84.88 410 ASN A N 1
ATOM 3163 C CA . ASN A 1 410 ? 25.787 21.144 -18.381 1.00 84.88 410 ASN A CA 1
ATOM 3164 C C . ASN A 1 410 ? 24.378 21.761 -18.271 1.00 84.88 410 ASN A C 1
ATOM 3166 O O . ASN A 1 410 ? 24.229 22.981 -18.368 1.00 84.88 410 ASN A O 1
ATOM 3170 N N . ASN A 1 411 ? 23.340 20.958 -18.008 1.00 86.12 411 ASN A N 1
ATOM 3171 C CA . ASN A 1 411 ? 21.991 21.452 -17.758 1.00 86.12 411 ASN A CA 1
ATOM 3172 C C . ASN A 1 411 ? 21.778 21.765 -16.264 1.00 86.12 411 ASN A C 1
ATOM 3174 O O . ASN A 1 411 ? 21.235 20.975 -15.490 1.00 86.12 411 ASN A O 1
ATOM 3178 N N . SER A 1 412 ? 22.184 22.974 -15.868 1.00 87.75 412 SER A N 1
ATOM 3179 C CA . SER A 1 412 ? 22.070 23.461 -14.484 1.00 87.75 412 SER A CA 1
ATOM 3180 C C . SER A 1 412 ? 20.630 23.442 -13.938 1.00 87.75 412 SER A C 1
ATOM 3182 O O . SER A 1 412 ? 20.419 23.154 -12.757 1.00 87.75 412 SER A O 1
ATOM 3184 N N . ARG A 1 413 ? 19.619 23.693 -14.787 1.00 90.19 413 ARG A N 1
ATOM 3185 C CA . ARG A 1 413 ? 18.204 23.716 -14.370 1.00 90.19 413 ARG A CA 1
ATOM 3186 C C . ARG A 1 413 ? 17.713 22.333 -13.969 1.00 90.19 413 ARG A C 1
ATOM 3188 O O . ARG A 1 413 ? 17.187 22.182 -12.873 1.00 90.19 413 ARG A O 1
ATOM 3195 N N . ALA A 1 414 ? 17.967 21.334 -14.804 1.00 89.75 414 ALA A N 1
ATOM 3196 C CA . ALA A 1 414 ? 17.604 19.952 -14.523 1.00 89.75 414 ALA A CA 1
ATOM 3197 C C . ALA A 1 414 ? 18.274 19.403 -13.263 1.00 89.75 414 ALA A C 1
ATOM 3199 O O . ALA A 1 414 ? 17.623 18.779 -12.431 1.00 89.75 414 ALA A O 1
ATOM 3200 N N . LEU A 1 415 ? 19.574 19.657 -13.093 1.00 91.25 415 LEU A N 1
ATOM 3201 C CA . LEU A 1 415 ? 20.290 19.207 -11.903 1.00 91.25 415 LEU A CA 1
ATOM 3202 C C . LEU A 1 415 ? 19.757 19.893 -10.635 1.00 91.25 415 LEU A C 1
ATOM 3204 O O . LEU A 1 415 ? 19.647 19.265 -9.582 1.00 91.25 415 LEU A O 1
ATOM 3208 N N . THR A 1 416 ? 19.399 21.175 -10.738 1.00 93.31 416 THR A N 1
ATOM 3209 C CA . THR A 1 416 ? 18.753 21.912 -9.645 1.00 93.31 416 THR A CA 1
ATOM 3210 C C . THR A 1 416 ? 17.375 21.332 -9.326 1.00 93.31 416 THR A C 1
ATOM 3212 O O . THR A 1 416 ? 17.081 21.090 -8.160 1.00 93.31 416 THR A O 1
ATOM 3215 N N . GLU A 1 417 ? 16.551 21.052 -10.337 1.00 93.44 417 GLU A N 1
ATOM 3216 C CA . GLU A 1 417 ? 15.226 20.450 -10.162 1.00 93.44 417 GLU A CA 1
ATOM 3217 C C . GLU A 1 417 ? 15.311 19.063 -9.511 1.00 93.44 417 GLU A C 1
ATOM 3219 O O . GLU A 1 417 ? 14.639 18.822 -8.511 1.00 93.44 417 GLU A O 1
ATOM 3224 N N . ALA A 1 418 ? 16.201 18.183 -9.982 1.00 94.12 418 ALA A N 1
ATOM 3225 C CA . ALA A 1 418 ? 16.394 16.854 -9.396 1.00 94.12 418 ALA A CA 1
ATOM 3226 C C . ALA A 1 418 ? 16.812 16.921 -7.915 1.00 94.12 418 ALA A C 1
ATOM 3228 O O . ALA A 1 418 ? 16.285 16.182 -7.080 1.00 94.12 418 ALA A O 1
ATOM 3229 N N . ARG A 1 419 ? 17.704 17.859 -7.563 1.00 95.06 419 ARG A N 1
ATOM 3230 C CA . ARG A 1 419 ? 18.096 18.124 -6.168 1.00 95.06 419 ARG A CA 1
ATOM 3231 C C . ARG A 1 419 ? 16.928 18.607 -5.318 1.00 95.06 419 ARG A C 1
ATOM 3233 O O . ARG A 1 419 ? 16.792 18.172 -4.177 1.00 95.06 419 ARG A O 1
ATOM 3240 N N . LEU A 1 420 ? 16.093 19.497 -5.854 1.00 96.75 420 LEU A N 1
ATOM 3241 C CA . LEU A 1 420 ? 14.921 20.016 -5.149 1.00 96.75 420 LEU A CA 1
ATOM 3242 C C . LEU A 1 420 ? 13.855 18.935 -4.942 1.00 96.75 420 LEU A C 1
ATOM 3244 O O . LEU A 1 420 ? 13.318 18.847 -3.842 1.00 96.75 420 LEU A O 1
ATOM 3248 N N . LEU A 1 421 ? 13.600 18.082 -5.937 1.00 95.62 421 LEU A N 1
ATOM 3249 C CA . LEU A 1 421 ? 12.671 16.952 -5.819 1.00 95.62 421 LEU A CA 1
ATOM 3250 C C . LEU A 1 421 ? 13.129 15.960 -4.748 1.00 95.62 421 LEU A C 1
ATOM 3252 O O . LEU A 1 421 ? 12.368 15.638 -3.832 1.00 95.62 421 LEU A O 1
ATOM 3256 N N . LYS A 1 422 ? 14.402 15.547 -4.792 1.00 97.19 422 LYS A N 1
ATOM 3257 C CA . LYS A 1 422 ? 15.003 14.712 -3.745 1.00 97.19 422 LYS A CA 1
ATOM 3258 C C . LYS A 1 422 ? 14.882 15.374 -2.376 1.00 97.19 422 LYS A C 1
ATOM 3260 O O . LYS A 1 422 ? 14.429 14.736 -1.428 1.00 97.19 422 LYS A O 1
ATOM 3265 N N . LYS A 1 423 ? 15.242 16.658 -2.269 1.00 98.00 423 LYS A N 1
ATOM 3266 C CA . LYS A 1 423 ? 15.169 17.384 -0.999 1.00 98.00 423 LYS A CA 1
ATOM 3267 C C . LYS A 1 423 ? 13.738 17.484 -0.473 1.00 98.00 423 LYS A C 1
ATOM 3269 O O . LYS A 1 423 ? 13.522 17.348 0.729 1.00 98.00 423 LYS A O 1
ATOM 3274 N N . GLY A 1 424 ? 12.769 17.690 -1.361 1.00 97.31 424 GLY A N 1
ATOM 3275 C CA . GLY A 1 424 ? 11.346 17.675 -1.044 1.00 97.31 424 GLY A CA 1
ATOM 3276 C C . GLY A 1 424 ? 10.905 16.330 -0.468 1.00 97.31 424 GLY A C 1
ATOM 3277 O O . GLY A 1 424 ? 10.283 16.306 0.590 1.00 97.31 424 GLY A O 1
ATOM 3278 N N . ALA A 1 425 ? 11.299 15.215 -1.093 1.00 96.44 425 ALA A N 1
ATOM 3279 C CA . ALA A 1 425 ? 11.006 13.873 -0.584 1.00 96.44 425 ALA A CA 1
ATOM 3280 C C . ALA A 1 425 ? 11.677 13.583 0.773 1.00 96.44 425 ALA A C 1
ATOM 3282 O O . ALA A 1 425 ? 11.056 12.974 1.641 1.00 96.44 425 ALA A O 1
ATOM 3283 N N . GLU A 1 426 ? 12.910 14.052 1.003 1.00 97.88 426 GLU A N 1
ATOM 3284 C CA . GLU A 1 426 ? 13.576 13.953 2.315 1.00 97.88 426 GLU A CA 1
ATOM 3285 C C . GLU A 1 426 ? 12.815 14.721 3.407 1.00 97.88 426 GLU A C 1
ATOM 3287 O O . GLU A 1 426 ? 12.625 14.214 4.513 1.00 97.88 426 GLU A O 1
ATOM 3292 N N . ILE A 1 427 ? 12.361 15.941 3.104 1.00 98.25 427 ILE A N 1
ATOM 3293 C CA . ILE A 1 427 ? 11.560 16.751 4.032 1.00 98.25 427 ILE A CA 1
ATOM 3294 C C . ILE A 1 427 ? 10.220 16.064 4.312 1.00 98.25 427 ILE A C 1
ATOM 3296 O O . ILE A 1 427 ? 9.792 15.997 5.466 1.00 98.25 427 ILE A O 1
ATOM 3300 N N . GLU A 1 428 ? 9.572 15.526 3.279 1.00 97.00 428 GLU A N 1
ATOM 3301 C CA . GLU A 1 428 ? 8.307 14.806 3.414 1.00 97.00 428 GLU A CA 1
ATOM 3302 C C . GLU A 1 428 ? 8.454 13.541 4.268 1.00 97.00 428 GLU A C 1
ATOM 3304 O O . GLU A 1 428 ? 7.585 13.253 5.095 1.00 97.00 428 GLU A O 1
ATOM 3309 N N . LEU A 1 429 ? 9.578 12.829 4.142 1.00 96.88 429 LEU A N 1
ATOM 3310 C CA . LEU A 1 429 ? 9.899 11.678 4.981 1.00 96.88 429 LEU A CA 1
ATOM 3311 C C . LEU A 1 429 ? 9.992 12.076 6.457 1.00 96.88 429 LEU A C 1
ATOM 3313 O O . LEU A 1 429 ? 9.363 11.446 7.305 1.00 96.88 429 LEU A O 1
ATOM 3317 N N . GLU A 1 430 ? 10.744 13.128 6.780 1.00 97.62 430 GLU A N 1
ATOM 3318 C CA . GLU A 1 430 ? 10.906 13.581 8.167 1.00 97.62 430 GLU A CA 1
ATOM 3319 C C . GLU A 1 430 ? 9.605 14.142 8.756 1.00 97.62 430 GLU A C 1
ATOM 3321 O O . GLU A 1 430 ? 9.273 13.872 9.918 1.00 97.62 430 GLU A O 1
ATOM 3326 N N . ARG A 1 431 ? 8.810 14.849 7.944 1.00 97.75 431 ARG A N 1
ATOM 3327 C CA . ARG A 1 431 ? 7.464 15.298 8.322 1.00 97.75 431 ARG A CA 1
ATOM 3328 C C . ARG A 1 431 ? 6.560 14.110 8.641 1.00 97.75 431 ARG A C 1
ATOM 3330 O O . ARG A 1 431 ? 5.929 14.086 9.697 1.00 97.75 431 ARG A O 1
ATOM 3337 N N . THR A 1 432 ? 6.547 13.100 7.775 1.00 97.00 432 THR A N 1
ATOM 3338 C CA . THR A 1 432 ? 5.740 11.886 7.954 1.00 97.00 432 THR A CA 1
ATOM 3339 C C . THR A 1 432 ? 6.174 11.106 9.189 1.00 97.00 432 THR A C 1
ATOM 3341 O O . THR A 1 432 ? 5.332 10.754 10.010 1.00 97.00 432 THR A O 1
ATOM 3344 N N . LYS A 1 433 ? 7.482 10.919 9.409 1.00 96.56 433 LYS A N 1
ATOM 3345 C CA . LYS A 1 433 ? 8.001 10.295 10.638 1.00 96.56 433 LYS A CA 1
ATOM 3346 C C . LYS A 1 433 ? 7.571 11.052 11.893 1.00 96.56 433 LYS A C 1
ATOM 3348 O O . LYS A 1 433 ? 7.220 10.426 12.888 1.00 96.56 433 LYS A O 1
ATOM 3353 N N . THR A 1 434 ? 7.600 12.384 11.867 1.00 97.56 434 THR A N 1
ATOM 3354 C CA . THR A 1 434 ? 7.180 13.214 13.007 1.00 97.56 434 THR A CA 1
ATOM 3355 C C . THR A 1 434 ? 5.689 13.047 13.298 1.00 97.56 434 THR A C 1
ATOM 3357 O O . THR A 1 434 ? 5.314 12.821 14.449 1.00 97.56 434 THR A O 1
ATOM 3360 N N . ASN A 1 435 ? 4.850 13.068 12.260 1.00 96.88 435 ASN A N 1
ATOM 3361 C CA . ASN A 1 435 ? 3.411 12.840 12.392 1.00 96.88 435 ASN A CA 1
ATOM 3362 C C . ASN A 1 435 ? 3.113 11.442 12.952 1.00 96.88 435 ASN A C 1
ATOM 3364 O O . ASN A 1 435 ? 2.359 11.323 13.916 1.00 96.88 435 ASN A O 1
ATOM 3368 N N . LEU A 1 436 ? 3.770 10.403 12.423 1.00 95.56 436 LEU A N 1
ATOM 3369 C CA . LEU A 1 436 ? 3.609 9.027 12.900 1.00 95.56 436 LEU A CA 1
ATOM 3370 C C . LEU A 1 436 ? 4.055 8.863 14.354 1.00 95.56 436 LEU A C 1
ATOM 3372 O O . LEU A 1 436 ? 3.358 8.219 15.132 1.00 95.56 436 LEU A O 1
ATOM 3376 N N . LYS A 1 437 ? 5.174 9.480 14.761 1.00 97.12 437 LYS A N 1
ATOM 3377 C CA . LYS A 1 437 ? 5.595 9.484 16.173 1.00 97.12 437 LYS A CA 1
ATOM 3378 C C . LYS A 1 437 ? 4.497 10.053 17.070 1.00 97.12 437 LYS A C 1
ATOM 3380 O O . LYS A 1 437 ? 4.192 9.456 18.100 1.00 97.12 437 LYS A O 1
ATOM 3385 N N . SER A 1 438 ? 3.903 11.181 16.679 1.00 97.19 438 SER A N 1
ATOM 3386 C CA . SER A 1 438 ? 2.815 11.808 17.437 1.00 97.19 438 SER A CA 1
ATOM 3387 C C . SER A 1 438 ? 1.573 10.915 17.512 1.00 97.19 438 SER A C 1
ATOM 3389 O O . SER A 1 438 ? 1.022 10.729 18.594 1.00 97.19 438 SER A O 1
ATOM 3391 N N . GLU A 1 439 ? 1.149 10.338 16.387 1.00 96.38 439 GLU A N 1
ATOM 3392 C CA . GLU A 1 439 ? -0.015 9.445 16.284 1.00 96.38 439 GLU A CA 1
ATOM 3393 C C . GLU A 1 439 ? 0.139 8.187 17.156 1.00 96.38 439 GLU A C 1
ATOM 3395 O O . GLU A 1 439 ? -0.751 7.847 17.941 1.00 96.38 439 GLU A O 1
ATOM 3400 N N . ILE A 1 440 ? 1.302 7.532 17.076 1.00 96.75 440 ILE A N 1
ATOM 3401 C CA . ILE A 1 440 ? 1.629 6.333 17.861 1.00 96.75 440 ILE A CA 1
ATOM 3402 C C . ILE A 1 440 ? 1.706 6.669 19.352 1.00 96.75 440 ILE A C 1
ATOM 3404 O O . ILE A 1 440 ? 1.171 5.937 20.181 1.00 96.75 440 ILE A O 1
ATOM 3408 N N . SER A 1 441 ? 2.319 7.799 19.709 1.00 97.56 441 SER A N 1
ATOM 3409 C CA . SER A 1 441 ? 2.413 8.223 21.112 1.00 97.56 441 SER A CA 1
ATOM 3410 C C . SER A 1 441 ? 1.029 8.534 21.685 1.00 97.56 441 SER A C 1
ATOM 3412 O O . SER A 1 441 ? 0.708 8.120 22.793 1.00 97.56 441 SER A O 1
ATOM 3414 N N . GLN A 1 442 ? 0.163 9.199 20.917 1.00 97.69 442 GLN A N 1
ATOM 3415 C CA . GLN A 1 442 ? -1.197 9.513 21.350 1.00 97.69 442 GLN A CA 1
ATOM 3416 C C . GLN A 1 442 ? -2.058 8.256 21.534 1.00 97.69 442 GLN A C 1
ATOM 3418 O O . GLN A 1 442 ? -2.815 8.161 22.504 1.00 97.69 442 GLN A O 1
ATOM 3423 N N . SER A 1 443 ? -1.970 7.288 20.616 1.00 96.81 443 SER A N 1
ATOM 3424 C CA . SER A 1 443 ? -2.700 6.022 20.753 1.00 96.81 443 SER A CA 1
ATOM 3425 C C . SER A 1 443 ? -2.185 5.188 21.925 1.00 96.81 443 SER A C 1
ATOM 3427 O O . SER A 1 443 ? -3.001 4.631 22.660 1.00 96.81 443 SER A O 1
ATOM 3429 N N . TYR A 1 444 ? -0.870 5.184 22.163 1.00 97.31 444 TYR A N 1
ATOM 3430 C CA . TYR A 1 444 ? -0.260 4.557 23.333 1.00 97.31 444 TYR A CA 1
ATOM 3431 C C . TYR A 1 444 ? -0.765 5.174 24.643 1.00 97.31 444 TYR A C 1
ATOM 3433 O O . TYR A 1 444 ? -1.285 4.456 25.493 1.00 97.31 444 TYR A O 1
ATOM 3441 N N . GLU A 1 445 ? -0.705 6.501 24.788 1.00 97.50 445 GLU A N 1
ATOM 3442 C CA . GLU A 1 445 ? -1.193 7.188 25.993 1.00 97.50 445 GLU A CA 1
ATOM 3443 C C . GLU A 1 445 ? -2.693 6.952 26.221 1.00 97.50 445 GLU A C 1
ATOM 3445 O O . GLU A 1 445 ? -3.132 6.734 27.350 1.00 97.50 445 GLU A O 1
ATOM 3450 N N . THR A 1 446 ? -3.486 6.911 25.145 1.00 97.06 446 THR A N 1
ATOM 3451 C CA . THR A 1 446 ? -4.919 6.577 25.221 1.00 97.06 446 THR A CA 1
ATOM 3452 C C . THR A 1 446 ? -5.135 5.154 25.740 1.00 97.06 446 THR A C 1
ATOM 3454 O O . THR A 1 446 ? -5.988 4.928 26.597 1.00 97.06 446 THR A O 1
ATOM 3457 N N . MET A 1 447 ? -4.353 4.190 25.249 1.00 96.19 447 MET A N 1
ATOM 3458 C CA . MET A 1 447 ? -4.403 2.799 25.700 1.00 96.19 447 MET A CA 1
ATOM 3459 C C . MET A 1 447 ? -3.968 2.660 27.163 1.00 96.19 447 MET A C 1
ATOM 3461 O O . MET A 1 447 ? -4.641 1.967 27.923 1.00 96.19 447 MET A O 1
ATOM 3465 N N . VAL A 1 448 ? -2.901 3.346 27.581 1.00 96.00 448 VAL A N 1
ATOM 3466 C CA . VAL A 1 448 ? -2.435 3.360 28.978 1.00 96.00 448 VAL A CA 1
ATOM 3467 C C . VAL A 1 448 ? -3.493 3.964 29.901 1.00 96.00 448 VAL A C 1
ATOM 3469 O O . VAL A 1 448 ? -3.792 3.396 30.951 1.00 96.00 448 VAL A O 1
ATOM 3472 N N . ALA A 1 449 ? -4.100 5.089 29.516 1.00 95.94 449 ALA A N 1
ATOM 3473 C CA . ALA A 1 449 ? -5.174 5.712 30.284 1.00 95.94 449 ALA A CA 1
ATOM 3474 C C . ALA A 1 449 ? -6.393 4.783 30.416 1.00 95.94 449 ALA A C 1
ATOM 3476 O O . ALA A 1 449 ? -6.896 4.585 31.523 1.00 95.94 449 ALA A O 1
ATOM 3477 N N . ALA A 1 450 ? -6.822 4.152 29.317 1.00 95.75 450 ALA A N 1
ATOM 3478 C CA . ALA A 1 450 ? -7.904 3.171 29.340 1.00 95.75 450 ALA A CA 1
ATOM 3479 C C . ALA A 1 450 ? -7.556 1.936 30.195 1.00 95.75 450 ALA A C 1
ATOM 3481 O O . ALA A 1 450 ? -8.427 1.407 30.883 1.00 95.75 450 ALA A O 1
ATOM 3482 N N . GLY A 1 451 ? -6.287 1.515 30.209 1.00 95.31 451 GLY A N 1
ATOM 3483 C CA . GLY A 1 451 ? -5.790 0.439 31.070 1.00 95.31 451 GLY A CA 1
ATOM 3484 C C . GLY A 1 451 ? -5.911 0.777 32.557 1.00 95.31 451 GLY A C 1
ATOM 3485 O O . GLY A 1 451 ? -6.481 0.001 33.318 1.00 95.31 451 GLY A O 1
ATOM 3486 N N . LYS A 1 452 ? -5.505 1.986 32.966 1.00 94.56 452 LYS A N 1
ATOM 3487 C CA . LYS A 1 452 ? -5.682 2.465 34.353 1.00 94.56 452 LYS A CA 1
ATOM 3488 C C . LYS A 1 452 ? -7.156 2.532 34.767 1.00 94.56 452 LYS A C 1
ATOM 3490 O O . LYS A 1 452 ? -7.501 2.223 35.909 1.00 94.56 452 LYS A O 1
ATOM 3495 N N . MET A 1 453 ? -8.039 2.929 33.844 1.00 93.81 453 MET A N 1
ATOM 3496 C CA . MET A 1 453 ? -9.489 2.909 34.077 1.00 93.81 453 MET A CA 1
ATOM 3497 C C . MET A 1 453 ? -10.009 1.481 34.269 1.00 93.81 453 MET A C 1
ATOM 3499 O O . MET A 1 453 ? -10.860 1.262 35.129 1.00 93.81 453 MET A O 1
ATOM 3503 N N . LEU A 1 454 ? -9.498 0.516 33.498 1.00 94.50 454 LEU A N 1
ATOM 3504 C CA . LEU A 1 454 ? -9.850 -0.897 33.624 1.00 94.50 454 LEU A CA 1
ATOM 3505 C C . LEU A 1 454 ? -9.426 -1.464 34.981 1.00 94.50 454 LEU A C 1
ATOM 3507 O O . LEU A 1 454 ? -10.269 -2.035 35.673 1.00 94.50 454 LEU A O 1
ATOM 3511 N N . GLU A 1 455 ? -8.184 -1.227 35.401 1.00 92.56 455 GLU A N 1
ATOM 3512 C CA . GLU A 1 455 ? -7.674 -1.630 36.721 1.00 92.56 455 GLU A CA 1
ATOM 3513 C C . GLU A 1 455 ? -8.525 -1.046 37.857 1.00 92.56 455 GLU A C 1
ATOM 3515 O O . GLU A 1 455 ? -8.938 -1.759 38.769 1.00 92.56 455 GLU A O 1
ATOM 3520 N N . SER A 1 456 ? -8.881 0.238 37.753 1.00 90.75 456 SER A N 1
ATOM 3521 C CA . SER A 1 456 ? -9.691 0.936 38.763 1.00 90.75 456 SER A CA 1
ATOM 3522 C C . SER A 1 456 ? -11.161 0.493 38.793 1.00 90.75 456 SER A C 1
ATOM 3524 O O . SER A 1 456 ? -11.890 0.841 39.719 1.00 90.75 456 SER A O 1
ATOM 3526 N N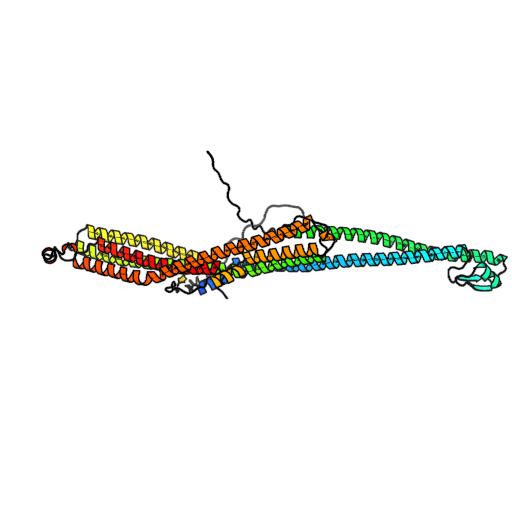 . SER A 1 457 ? -11.627 -0.253 37.786 1.00 91.81 457 SER A N 1
ATOM 3527 C CA . SER A 1 457 ? -13.033 -0.658 37.660 1.00 91.81 457 SER A CA 1
ATOM 3528 C C . SER A 1 457 ? -13.394 -1.946 38.413 1.00 91.81 457 SER A C 1
ATOM 3530 O O . SER A 1 457 ? -14.579 -2.267 38.526 1.00 91.81 457 SER A O 1
ATOM 3532 N N . GLY A 1 458 ? -12.396 -2.675 38.933 1.00 82.38 458 GLY A N 1
ATOM 3533 C CA . GLY A 1 458 ? -12.543 -4.051 39.424 1.00 82.38 458 GLY A CA 1
ATOM 3534 C C . GLY A 1 458 ? -13.606 -4.257 40.509 1.00 82.38 458 GLY A C 1
ATOM 3535 O O . GLY A 1 458 ? -14.329 -5.250 40.467 1.00 82.38 458 GLY A O 1
ATOM 3536 N N . GLU A 1 459 ? -13.755 -3.309 41.438 1.00 89.25 459 GLU A N 1
ATOM 3537 C CA . GLU A 1 459 ? -14.692 -3.423 42.571 1.00 89.25 459 GLU A CA 1
ATOM 3538 C C . GLU A 1 459 ? -16.005 -2.650 42.382 1.00 89.25 459 GLU A C 1
ATOM 3540 O O . GLU A 1 459 ? -16.912 -2.764 43.208 1.00 89.25 459 GLU A O 1
ATOM 3545 N N . LEU A 1 460 ? -16.148 -1.873 41.301 1.00 92.19 460 LEU A N 1
ATOM 3546 C CA . LEU A 1 460 ? -17.298 -0.976 41.134 1.00 92.19 460 LEU A CA 1
ATOM 3547 C C . LEU A 1 460 ? -18.631 -1.733 41.123 1.00 92.19 460 LEU A C 1
ATOM 3549 O O . LEU A 1 460 ? -19.582 -1.301 41.774 1.00 92.19 460 LEU A O 1
ATOM 3553 N N . ILE A 1 461 ? -18.690 -2.870 40.420 1.00 91.94 461 ILE A N 1
ATOM 3554 C CA . ILE A 1 461 ? -19.903 -3.699 40.348 1.00 91.94 461 ILE A CA 1
ATOM 3555 C C . ILE A 1 461 ? -20.239 -4.266 41.729 1.00 91.94 461 ILE A C 1
ATOM 3557 O O . ILE A 1 461 ? -21.365 -4.090 42.180 1.00 91.94 461 ILE A O 1
ATOM 3561 N N . ASN A 1 462 ? -19.264 -4.855 42.430 1.00 92.88 462 ASN A N 1
ATOM 3562 C CA . ASN A 1 462 ? -19.479 -5.453 43.754 1.00 92.88 462 ASN A CA 1
ATOM 3563 C C . ASN A 1 462 ? -20.027 -4.422 44.757 1.00 92.88 462 ASN A C 1
ATOM 3565 O O . ASN A 1 462 ? -20.968 -4.702 45.498 1.00 92.88 462 ASN A O 1
ATOM 3569 N N . ASN A 1 463 ? -19.484 -3.202 44.740 1.00 93.75 463 ASN A N 1
ATOM 3570 C CA . ASN A 1 463 ? -19.953 -2.115 45.599 1.00 93.75 463 ASN A CA 1
ATOM 3571 C C . ASN A 1 463 ? -21.390 -1.686 45.251 1.00 93.75 463 ASN A C 1
ATOM 3573 O O . ASN A 1 463 ? -22.202 -1.459 46.147 1.00 93.75 463 ASN A O 1
ATOM 3577 N N . ALA A 1 464 ? -21.731 -1.595 43.962 1.00 93.19 464 ALA A N 1
ATOM 3578 C CA . ALA A 1 464 ? -23.083 -1.243 43.525 1.00 93.19 464 ALA A CA 1
ATOM 3579 C C . ALA A 1 464 ? -24.113 -2.348 43.830 1.00 93.19 464 ALA A C 1
ATOM 3581 O O . ALA A 1 464 ? -25.243 -2.047 44.221 1.00 93.19 464 ALA A O 1
ATOM 3582 N N . GLU A 1 465 ? -23.728 -3.621 43.706 1.00 93.88 465 GLU A N 1
ATOM 3583 C CA . GLU A 1 465 ? -24.558 -4.766 44.096 1.00 93.88 465 GLU A CA 1
ATOM 3584 C C . GLU A 1 465 ? -24.871 -4.742 45.596 1.00 93.88 465 GLU A C 1
ATOM 3586 O O . GLU A 1 465 ? -26.017 -4.963 45.996 1.00 93.88 465 GLU A O 1
ATOM 3591 N N . GLU A 1 466 ? -23.885 -4.396 46.425 1.00 93.69 466 GLU A N 1
ATOM 3592 C CA . GLU A 1 466 ? -24.071 -4.264 47.869 1.00 93.69 466 GLU A CA 1
ATOM 3593 C C . GLU A 1 466 ? -25.014 -3.105 48.228 1.00 93.69 466 GLU A C 1
ATOM 3595 O O . GLU A 1 466 ? -25.904 -3.264 49.068 1.00 93.69 466 GLU A O 1
ATOM 3600 N N . VAL A 1 467 ? -24.910 -1.964 47.538 1.00 91.75 467 VAL A N 1
ATOM 3601 C CA . VAL A 1 467 ? -25.854 -0.840 47.694 1.00 91.75 467 VAL A CA 1
ATOM 3602 C C . VAL A 1 467 ? -27.282 -1.269 47.350 1.00 91.75 467 VAL A C 1
ATOM 3604 O O . VAL A 1 467 ? -28.211 -0.976 48.106 1.00 91.75 467 VAL A O 1
ATOM 3607 N N . VAL A 1 468 ? -27.467 -2.011 46.254 1.00 91.44 468 VAL A N 1
ATOM 3608 C CA . VAL A 1 468 ? -28.773 -2.572 45.875 1.00 91.44 468 VAL A CA 1
ATOM 3609 C C . VAL A 1 468 ? -29.294 -3.540 46.932 1.00 91.44 468 VAL A C 1
ATOM 3611 O O . VAL A 1 468 ? -30.475 -3.486 47.281 1.00 91.44 468 VAL A O 1
ATOM 3614 N N . ARG A 1 469 ? -28.435 -4.412 47.469 1.00 92.06 469 ARG A N 1
ATOM 3615 C CA . ARG A 1 469 ? -28.805 -5.361 48.526 1.00 92.06 469 ARG A CA 1
ATOM 3616 C C . ARG A 1 469 ? -29.300 -4.631 49.774 1.00 92.06 469 ARG A C 1
ATOM 3618 O O . ARG A 1 469 ? -30.349 -4.988 50.308 1.00 92.06 469 ARG A O 1
ATOM 3625 N N . ILE A 1 470 ? -28.584 -3.595 50.210 1.00 87.06 470 ILE A N 1
ATOM 3626 C CA . ILE A 1 470 ? -28.961 -2.771 51.366 1.00 87.06 470 ILE A CA 1
ATOM 3627 C C . ILE A 1 470 ? -30.280 -2.036 51.100 1.00 87.06 470 ILE A C 1
ATOM 3629 O O . ILE A 1 470 ? -31.176 -2.084 51.941 1.00 87.06 470 ILE A O 1
ATOM 3633 N N . ALA A 1 471 ? -30.432 -1.393 49.937 1.00 87.19 471 ALA A N 1
ATOM 3634 C CA . ALA A 1 471 ? -31.657 -0.677 49.573 1.00 87.19 471 ALA A CA 1
ATOM 3635 C C . ALA A 1 471 ? -32.874 -1.612 49.535 1.00 87.19 471 ALA A C 1
ATOM 3637 O O . ALA A 1 471 ? -33.939 -1.282 50.056 1.00 87.19 471 ALA A O 1
ATOM 3638 N N . ARG A 1 472 ? -32.697 -2.821 48.991 1.00 87.25 472 ARG A N 1
ATOM 3639 C CA . ARG A 1 472 ? -33.736 -3.850 48.961 1.00 87.25 472 ARG A CA 1
ATOM 3640 C C . ARG A 1 472 ? -34.145 -4.272 50.369 1.00 87.25 472 ARG A C 1
ATOM 3642 O O . ARG A 1 472 ? -35.334 -4.271 50.666 1.00 87.25 472 ARG A O 1
ATOM 3649 N N . LEU A 1 473 ? -33.180 -4.574 51.239 1.00 86.12 473 LEU A N 1
ATOM 3650 C CA . LEU A 1 473 ? -33.462 -4.940 52.629 1.00 86.12 473 LEU A CA 1
ATOM 3651 C C . LEU A 1 473 ? -34.174 -3.814 53.382 1.00 86.12 473 LEU A C 1
ATOM 3653 O O . LEU A 1 473 ? -35.104 -4.090 54.129 1.00 86.12 473 LEU A O 1
ATOM 3657 N N . LYS A 1 474 ? -33.793 -2.549 53.168 1.00 82.12 474 LYS A N 1
ATOM 3658 C CA . LYS A 1 474 ? -34.481 -1.396 53.772 1.00 82.12 474 LYS A CA 1
ATOM 3659 C C . LYS A 1 474 ? -35.924 -1.259 53.291 1.00 82.12 474 LYS A C 1
ATOM 3661 O O . LYS A 1 474 ? -36.798 -0.968 54.104 1.00 82.12 474 LYS A O 1
ATOM 3666 N N . TYR A 1 475 ? -36.181 -1.472 52.001 1.00 83.19 475 TYR A N 1
ATOM 3667 C CA . TYR A 1 475 ? -37.535 -1.428 51.443 1.00 83.19 475 TYR A CA 1
ATOM 3668 C C . TYR A 1 475 ? -38.407 -2.580 51.965 1.00 83.19 475 TYR A C 1
ATOM 3670 O O . TYR A 1 475 ? -39.544 -2.360 52.389 1.00 83.19 475 TYR A O 1
ATOM 3678 N N . GLU A 1 476 ? -37.845 -3.794 52.001 1.00 79.88 476 GLU A N 1
ATOM 3679 C CA . GLU A 1 476 ? -38.486 -4.996 52.546 1.00 79.88 476 GLU A CA 1
ATOM 3680 C C . GLU A 1 476 ? -38.682 -4.919 54.070 1.00 79.88 476 GLU A C 1
ATOM 3682 O O . GLU A 1 476 ? -39.659 -5.448 54.570 1.00 79.88 476 GLU A O 1
ATOM 3687 N N . GLN A 1 477 ? -37.813 -4.257 54.841 1.00 74.38 477 GLN A N 1
ATOM 3688 C CA . GLN A 1 477 ? -37.981 -4.087 56.299 1.00 74.38 477 GLN A CA 1
ATOM 3689 C C . GLN A 1 477 ? -38.833 -2.869 56.675 1.00 74.38 477 GLN A C 1
ATOM 3691 O O . GLN A 1 477 ? -39.467 -2.856 57.729 1.00 74.38 477 GLN A O 1
ATOM 3696 N N . GLY A 1 478 ? -38.929 -1.875 55.785 1.00 62.59 478 GLY A N 1
ATOM 3697 C CA . GLY A 1 478 ? -39.988 -0.863 55.811 1.00 62.59 478 GLY A CA 1
ATOM 3698 C C . GLY A 1 478 ? -41.387 -1.459 55.588 1.00 62.59 478 GLY A C 1
ATOM 3699 O O . GLY A 1 478 ? -42.390 -0.748 55.661 1.00 62.59 478 GLY A O 1
ATOM 3700 N N . PHE A 1 479 ? -41.473 -2.766 55.320 1.00 55.06 479 PHE A N 1
ATOM 3701 C CA . PHE A 1 479 ? -42.683 -3.575 55.349 1.00 55.06 479 PHE A CA 1
ATOM 3702 C C . PHE A 1 479 ? -43.058 -3.916 56.800 1.00 55.06 479 PHE A C 1
ATOM 3704 O O . PHE A 1 479 ? -42.818 -5.002 57.322 1.00 55.06 479 PHE A O 1
ATOM 3711 N N . GLY A 1 480 ? -43.665 -2.941 57.464 1.00 44.22 480 GLY A N 1
ATOM 3712 C CA . GLY A 1 480 ? -44.331 -3.112 58.746 1.00 44.22 480 GLY A CA 1
ATOM 3713 C C . GLY A 1 480 ? -45.258 -1.928 58.953 1.00 44.22 480 GLY A C 1
ATOM 3714 O O . GLY A 1 480 ? -44.773 -0.831 59.227 1.00 44.22 480 GLY A O 1
ATOM 3715 N N . ALA A 1 481 ? -46.563 -2.143 58.746 1.00 41.69 481 ALA A N 1
ATOM 3716 C CA . ALA A 1 481 ? -47.640 -1.183 59.002 1.00 41.69 481 ALA A CA 1
ATOM 3717 C C . ALA A 1 481 ? -47.317 -0.342 60.237 1.00 41.69 481 ALA A C 1
ATOM 3719 O O . ALA A 1 481 ? -47.108 -0.952 61.281 1.00 41.69 481 ALA A O 1
ATOM 3720 N N . GLU A 1 482 ? -47.194 0.989 60.078 1.00 45.31 482 GLU A N 1
ATOM 3721 C CA . GLU A 1 482 ? -46.727 1.931 61.112 1.00 45.31 482 GLU A CA 1
ATOM 3722 C C . GLU A 1 482 ? -45.930 1.217 62.204 1.00 45.31 482 GLU A C 1
ATOM 3724 O O . GLU A 1 482 ? -46.475 0.975 63.277 1.00 45.31 482 GLU A O 1
ATOM 3729 N N . ASN A 1 483 ? -44.709 0.752 61.914 1.00 51.91 483 ASN A N 1
ATOM 3730 C CA . ASN A 1 483 ? -43.977 -0.055 62.884 1.00 51.91 483 ASN A CA 1
ATOM 3731 C C . ASN A 1 483 ? -43.810 0.775 64.168 1.00 51.91 483 ASN A C 1
ATOM 3733 O O . ASN A 1 483 ? -42.946 1.651 64.253 1.00 51.91 483 ASN A O 1
ATOM 3737 N N . ALA A 1 484 ? -44.696 0.549 65.141 1.00 54.34 484 ALA A N 1
ATOM 3738 C CA . ALA A 1 484 ? -44.799 1.339 66.359 1.00 54.34 484 ALA A CA 1
ATOM 3739 C C . ALA A 1 484 ? -43.473 1.292 67.117 1.00 54.34 484 ALA A C 1
ATOM 3741 O O . ALA A 1 484 ? -43.135 2.241 67.813 1.00 54.34 484 ALA A O 1
ATOM 3742 N N . LEU A 1 485 ? -42.690 0.234 66.876 1.00 50.81 485 LEU A N 1
ATOM 3743 C CA . LEU A 1 485 ? -41.326 0.051 67.330 1.00 50.81 485 LEU A CA 1
ATOM 3744 C C . LEU A 1 485 ? -40.325 0.990 66.631 1.00 50.81 485 LEU A C 1
ATOM 3746 O O . LEU A 1 485 ? -39.538 1.628 67.315 1.00 50.81 485 LEU A O 1
ATOM 3750 N N . LEU A 1 486 ? -40.359 1.151 65.300 1.00 53.00 486 LEU A N 1
ATOM 3751 C CA . LEU A 1 486 ? -39.500 2.125 64.593 1.00 53.00 486 LEU A CA 1
ATOM 3752 C C . LEU A 1 486 ? -39.870 3.568 64.956 1.00 53.00 486 LEU A C 1
ATOM 3754 O O . LEU A 1 486 ? -38.989 4.413 65.095 1.00 53.00 486 LEU A O 1
ATOM 3758 N N . LYS A 1 487 ? -41.167 3.831 65.157 1.00 52.56 487 LYS A N 1
ATOM 3759 C CA . LYS A 1 487 ? -41.696 5.112 65.650 1.00 52.56 487 LYS A CA 1
ATOM 3760 C C . LYS A 1 487 ? -41.284 5.362 67.112 1.00 52.56 487 LYS A C 1
ATOM 3762 O O . LYS A 1 487 ? -40.892 6.472 67.440 1.00 52.56 487 LYS A O 1
ATOM 3767 N N . GLN A 1 488 ? -41.286 4.331 67.968 1.00 52.75 488 GLN A N 1
ATOM 3768 C CA . GLN A 1 488 ? -40.775 4.381 69.352 1.00 52.75 488 GLN A CA 1
ATOM 3769 C C . GLN A 1 488 ? -39.256 4.564 69.432 1.00 52.75 488 GLN A C 1
ATOM 3771 O O . GLN A 1 488 ? -38.771 5.192 70.368 1.00 52.75 488 GLN A O 1
ATOM 3776 N N . LEU A 1 489 ? -38.505 4.003 68.482 1.00 56.91 489 LEU A N 1
ATOM 3777 C CA . LEU A 1 489 ? -37.042 4.042 68.457 1.00 56.91 489 LEU A CA 1
ATOM 3778 C C . LEU A 1 489 ? -36.480 5.254 67.691 1.00 56.91 489 LEU A C 1
ATOM 3780 O O . LEU A 1 489 ? -35.265 5.355 67.555 1.00 56.91 489 LEU A O 1
ATOM 3784 N N . ASN A 1 490 ? -37.327 6.170 67.194 1.00 53.66 490 ASN A N 1
ATOM 3785 C CA . ASN A 1 490 ? -36.938 7.286 66.313 1.00 53.66 490 ASN A CA 1
ATOM 3786 C C . ASN A 1 490 ? -36.168 6.844 65.048 1.00 53.66 490 ASN A C 1
ATOM 3788 O O . ASN A 1 490 ? -35.325 7.569 64.531 1.00 53.66 490 ASN A O 1
ATOM 3792 N N . LEU A 1 491 ? -36.470 5.656 64.519 1.00 55.25 491 LEU A N 1
ATOM 3793 C CA . LEU A 1 491 ? -35.826 5.075 63.333 1.00 55.25 491 LEU A CA 1
ATOM 3794 C C . LEU A 1 491 ? -36.712 5.160 62.079 1.00 55.25 491 LEU A C 1
ATOM 3796 O O . LEU A 1 491 ? -36.562 4.362 61.158 1.00 55.25 491 LEU A O 1
ATOM 3800 N N . GLN A 1 492 ? -37.648 6.113 62.016 1.00 53.00 492 GLN A N 1
ATOM 3801 C CA . GLN A 1 492 ? -38.518 6.301 60.842 1.00 53.00 492 GLN A CA 1
ATOM 3802 C C . GLN A 1 492 ? -37.729 6.642 59.569 1.00 53.00 492 GLN A C 1
ATOM 3804 O O . GLN A 1 492 ? -38.113 6.219 58.487 1.00 53.00 492 GLN A O 1
ATOM 3809 N N . GLU A 1 493 ? -36.584 7.314 59.698 1.00 51.59 493 GLU A N 1
ATOM 3810 C CA . GLU A 1 493 ? -35.655 7.568 58.585 1.00 51.59 493 GLU A CA 1
ATOM 3811 C C . GLU A 1 493 ? -34.919 6.297 58.103 1.00 51.59 493 GLU A C 1
ATOM 3813 O O . GLU A 1 493 ? -34.162 6.336 57.137 1.00 51.59 493 GLU A O 1
ATOM 3818 N N . SER A 1 494 ? -35.119 5.153 58.770 1.00 52.66 494 SER A N 1
ATOM 3819 C CA . SER A 1 494 ? -34.478 3.874 58.444 1.00 52.66 494 SER A CA 1
ATOM 3820 C C . SER A 1 494 ? -35.318 2.982 57.514 1.00 52.66 494 SER A C 1
ATOM 3822 O O . SER A 1 494 ? -34.783 2.028 56.946 1.00 52.66 494 SER A O 1
ATOM 3824 N N . SER A 1 495 ? -36.616 3.271 57.325 1.00 62.47 495 SER A N 1
ATOM 3825 C CA . SER A 1 495 ? -37.474 2.523 56.392 1.00 62.47 495 SER A CA 1
ATOM 3826 C C . SER A 1 495 ? -37.244 2.988 54.953 1.00 62.47 495 SER A C 1
ATOM 3828 O O . SER A 1 495 ? -37.544 4.135 54.631 1.00 62.47 495 SER A O 1
ATOM 3830 N N . GLY A 1 496 ? -36.730 2.108 54.091 1.00 69.62 496 GLY A N 1
ATOM 3831 C CA . GLY A 1 496 ? -36.415 2.457 52.702 1.00 69.62 496 GLY A CA 1
ATOM 3832 C C . GLY A 1 496 ? -37.661 2.668 51.840 1.00 69.62 496 GLY A C 1
ATOM 3833 O O . GLY A 1 496 ? -38.687 2.008 52.032 1.00 69.62 496 GLY A O 1
ATOM 3834 N N . THR A 1 497 ? -37.567 3.571 50.863 1.00 81.75 497 THR A N 1
ATOM 3835 C CA . THR A 1 497 ? -38.652 3.881 49.910 1.00 81.75 497 THR A CA 1
ATOM 3836 C C . THR A 1 497 ? -38.493 3.126 48.587 1.00 81.75 497 THR A C 1
ATOM 3838 O O . THR A 1 497 ? -37.399 2.677 48.240 1.00 81.75 497 THR A O 1
ATOM 3841 N N . MET A 1 498 ? -39.578 2.987 47.811 1.00 83.12 498 MET A N 1
ATOM 3842 C CA . MET A 1 498 ? -39.501 2.379 46.473 1.00 83.12 498 MET A CA 1
ATOM 3843 C C . MET A 1 498 ? -38.579 3.191 45.554 1.00 83.12 498 MET A C 1
ATOM 3845 O O . MET A 1 498 ? -37.832 2.630 44.754 1.00 83.12 498 MET A O 1
ATOM 3849 N N . ALA A 1 499 ? -38.587 4.516 45.716 1.00 83.94 499 ALA A N 1
ATOM 3850 C CA . ALA A 1 499 ? -37.708 5.425 44.996 1.00 83.94 499 ALA A CA 1
ATOM 3851 C C . ALA A 1 499 ? -36.218 5.151 45.280 1.00 83.94 499 ALA A C 1
ATOM 3853 O O . ALA A 1 499 ? -35.426 5.120 44.344 1.00 83.94 499 ALA A O 1
ATOM 3854 N N . GLU A 1 500 ? -35.832 4.890 46.535 1.00 84.88 500 GLU A N 1
ATOM 3855 C CA . GLU A 1 500 ? -34.449 4.527 46.892 1.00 84.88 500 GLU A CA 1
ATOM 3856 C C . GLU A 1 500 ? -34.007 3.205 46.258 1.00 84.88 500 GLU A C 1
ATOM 3858 O O . GLU A 1 500 ? -32.883 3.094 45.767 1.00 84.88 500 GLU A O 1
ATOM 3863 N N . LEU A 1 501 ? -34.891 2.203 46.241 1.00 88.81 501 LEU A N 1
ATOM 3864 C CA . LEU A 1 501 ? -34.604 0.913 45.618 1.00 88.81 501 LEU A CA 1
ATOM 3865 C C . LEU A 1 501 ? -34.452 1.038 44.097 1.00 88.81 501 LEU A C 1
ATOM 3867 O O . LEU A 1 501 ? -33.507 0.482 43.535 1.00 88.81 501 LEU A O 1
ATOM 3871 N N . ILE A 1 502 ? -35.339 1.792 43.439 1.00 87.75 502 ILE A N 1
ATOM 3872 C CA . ILE A 1 502 ? -35.230 2.096 42.006 1.00 87.75 502 ILE A CA 1
ATOM 3873 C C . ILE A 1 502 ? -33.915 2.832 41.724 1.00 87.75 502 ILE A C 1
ATOM 3875 O O . ILE A 1 502 ? -33.160 2.399 40.857 1.00 87.75 502 ILE A O 1
ATOM 3879 N N . ALA A 1 503 ? -33.584 3.867 42.500 1.00 87.62 503 ALA A N 1
ATOM 3880 C CA . ALA A 1 503 ? -32.348 4.628 42.327 1.00 87.62 503 ALA A CA 1
ATOM 3881 C C . ALA A 1 503 ? -31.091 3.753 42.489 1.00 87.62 503 ALA A C 1
ATOM 3883 O O . ALA A 1 503 ? -30.151 3.856 41.699 1.00 87.62 503 ALA A O 1
ATOM 3884 N N . ALA A 1 504 ? -31.072 2.846 43.471 1.00 90.88 504 ALA A N 1
ATOM 3885 C CA . ALA A 1 504 ? -29.969 1.903 43.649 1.00 90.88 504 ALA A CA 1
ATOM 3886 C C . ALA A 1 504 ? -29.831 0.942 42.453 1.00 90.88 504 ALA A C 1
ATOM 3888 O O . ALA A 1 504 ? -28.718 0.676 41.998 1.00 90.88 504 ALA A O 1
ATOM 3889 N N . GLN A 1 505 ? -30.948 0.441 41.915 1.00 91.88 505 GLN A N 1
ATOM 3890 C CA . GLN A 1 505 ? -30.962 -0.451 40.749 1.00 91.88 505 GLN A CA 1
ATOM 3891 C C . GLN A 1 505 ? -30.523 0.256 39.465 1.00 91.88 505 GLN A C 1
ATOM 3893 O O . GLN A 1 505 ? -29.747 -0.301 38.687 1.00 91.88 505 GLN A O 1
ATOM 3898 N N . GLU A 1 506 ? -30.985 1.487 39.246 1.00 90.19 506 GLU A N 1
ATOM 3899 C CA . GLU A 1 506 ? -30.512 2.337 38.153 1.00 90.19 506 GLU A CA 1
ATOM 3900 C C . GLU A 1 506 ? -29.008 2.561 38.259 1.00 90.19 506 GLU A C 1
ATOM 3902 O O . GLU A 1 506 ? -28.299 2.410 37.262 1.00 90.19 506 GLU A O 1
ATOM 3907 N N . LYS A 1 507 ? -28.505 2.816 39.475 1.00 93.38 507 LYS A N 1
ATOM 3908 C CA . LYS A 1 507 ? -27.072 2.996 39.693 1.00 93.38 507 LYS A CA 1
ATOM 3909 C C . LYS A 1 507 ? -26.270 1.728 39.411 1.00 93.38 507 LYS A C 1
ATOM 3911 O O . LYS A 1 507 ? -25.219 1.816 38.782 1.00 93.38 507 LYS A O 1
ATOM 3916 N N . LEU A 1 508 ? -26.759 0.554 39.816 1.00 94.12 508 LEU A N 1
ATOM 3917 C CA . LEU A 1 508 ? -26.128 -0.724 39.471 1.00 94.12 508 LEU A CA 1
ATOM 3918 C C . LEU A 1 508 ? -26.095 -0.938 37.953 1.00 94.12 508 LEU A C 1
ATOM 3920 O O . LEU A 1 508 ? -25.039 -1.254 37.411 1.00 94.12 508 LEU A O 1
ATOM 3924 N N . ALA A 1 509 ? -27.210 -0.708 37.256 1.00 93.12 509 ALA A N 1
ATOM 3925 C CA . ALA A 1 509 ? -27.269 -0.849 35.802 1.00 93.12 509 ALA A CA 1
ATOM 3926 C C . ALA A 1 509 ? -26.334 0.140 35.075 1.00 93.12 509 ALA A C 1
ATOM 3928 O O . ALA A 1 509 ? -25.739 -0.206 34.052 1.00 93.12 509 ALA A O 1
ATOM 3929 N N . GLU A 1 510 ? -26.192 1.364 35.592 1.00 93.44 510 GLU A N 1
ATOM 3930 C CA . GLU A 1 510 ? -25.235 2.362 35.104 1.00 93.44 510 GLU A CA 1
ATOM 3931 C C . GLU A 1 510 ? -23.790 1.884 35.299 1.00 93.44 510 GLU A C 1
ATOM 3933 O O . GLU A 1 510 ? -23.007 1.903 34.351 1.00 93.44 510 GLU A O 1
ATOM 3938 N N . VAL A 1 511 ? -23.446 1.393 36.495 1.00 95.94 511 VAL A N 1
ATOM 3939 C CA . VAL A 1 511 ? -22.102 0.890 36.815 1.00 95.94 511 VAL A CA 1
ATOM 3940 C C . VAL A 1 511 ? -21.751 -0.349 35.985 1.00 95.94 511 VAL A C 1
ATOM 3942 O O . VAL A 1 511 ? -20.660 -0.413 35.421 1.00 95.94 511 VAL A O 1
ATOM 3945 N N . GLU A 1 512 ? -22.665 -1.312 35.838 1.00 94.81 512 GLU A N 1
ATOM 3946 C CA . GLU A 1 512 ? -22.469 -2.495 34.987 1.00 94.81 512 GLU A CA 1
ATOM 3947 C C . GLU A 1 512 ? -22.185 -2.090 33.527 1.00 94.81 512 GLU A C 1
ATOM 3949 O O . GLU A 1 512 ? -21.268 -2.625 32.892 1.00 94.81 512 GLU A O 1
ATOM 3954 N N . ALA A 1 513 ? -22.937 -1.116 32.999 1.00 94.75 513 ALA A N 1
ATOM 3955 C CA . ALA A 1 513 ? -22.728 -0.581 31.656 1.00 94.75 513 ALA A CA 1
ATOM 3956 C C . ALA A 1 513 ? -21.400 0.185 31.537 1.00 94.75 513 ALA A C 1
ATOM 3958 O O . ALA A 1 513 ? -20.693 0.025 30.540 1.00 94.75 513 ALA A O 1
ATOM 3959 N N . GLN A 1 514 ? -21.028 0.962 32.558 1.00 95.69 514 GLN A N 1
ATOM 3960 C CA . GLN A 1 514 ? -19.769 1.701 32.611 1.00 95.69 514 GLN A CA 1
ATOM 3961 C C . GLN A 1 514 ? -18.565 0.753 32.616 1.00 95.69 514 GLN A C 1
ATOM 3963 O O . GLN A 1 514 ? -17.633 0.948 31.840 1.00 95.69 514 GLN A O 1
ATOM 3968 N N . VAL A 1 515 ? -18.584 -0.316 33.419 1.00 94.69 515 VAL A N 1
ATOM 3969 C CA . VAL A 1 515 ? -17.507 -1.322 33.426 1.00 94.69 515 VAL A CA 1
ATOM 3970 C C . VAL A 1 515 ? -17.421 -2.051 32.083 1.00 94.69 515 VAL A C 1
ATOM 3972 O O . VAL A 1 515 ? -16.320 -2.264 31.568 1.00 94.69 515 VAL A O 1
ATOM 3975 N N . ALA A 1 516 ? -18.557 -2.392 31.464 1.00 94.31 516 ALA A N 1
ATOM 3976 C CA . ALA A 1 516 ? -18.565 -2.952 30.111 1.00 94.31 516 ALA A CA 1
ATOM 3977 C C . ALA A 1 516 ? -17.951 -1.980 29.086 1.00 94.31 516 ALA A C 1
ATOM 3979 O O . ALA A 1 516 ? -17.148 -2.394 28.250 1.00 94.31 516 ALA A O 1
ATOM 3980 N N . GLN A 1 517 ? -18.270 -0.686 29.185 1.00 95.19 517 GLN A N 1
ATOM 3981 C CA . GLN A 1 517 ? -17.717 0.356 28.320 1.00 95.19 517 GLN A CA 1
ATOM 3982 C C . GLN A 1 517 ? -16.214 0.553 28.539 1.00 95.19 517 GLN A C 1
ATOM 3984 O O . GLN A 1 517 ? -15.492 0.752 27.566 1.00 95.19 517 GLN A O 1
ATOM 3989 N N . ILE A 1 518 ? -15.720 0.470 29.777 1.00 95.44 518 ILE A N 1
ATOM 3990 C CA . ILE A 1 518 ? -14.287 0.561 30.092 1.00 95.44 518 ILE A CA 1
ATOM 3991 C C . ILE A 1 518 ? -13.522 -0.599 29.441 1.00 95.44 518 ILE A C 1
ATOM 3993 O O . ILE A 1 518 ? -12.531 -0.363 28.750 1.00 95.44 518 ILE A O 1
ATOM 3997 N N . ARG A 1 519 ? -14.016 -1.838 29.579 1.00 94.81 519 ARG A N 1
ATOM 3998 C CA . ARG A 1 519 ? -13.415 -3.029 28.942 1.00 94.81 519 ARG A CA 1
ATOM 3999 C C . ARG A 1 519 ? -13.372 -2.913 27.420 1.00 94.81 519 ARG A C 1
ATOM 4001 O O . ARG A 1 519 ? -12.344 -3.194 26.798 1.00 94.81 519 ARG A O 1
ATOM 4008 N N . TYR A 1 520 ? -14.474 -2.462 26.828 1.00 94.94 520 TYR A N 1
ATOM 4009 C CA . TYR A 1 520 ? -14.554 -2.188 25.397 1.00 94.94 520 TYR A CA 1
ATOM 4010 C C . TYR A 1 520 ? -13.560 -1.094 24.981 1.00 94.94 520 TYR A C 1
ATOM 4012 O O . TYR A 1 520 ? -12.776 -1.293 24.057 1.00 94.94 520 TYR A O 1
ATOM 4020 N N . SER A 1 521 ? -13.522 0.025 25.710 1.00 95.12 521 SER A N 1
ATOM 4021 C CA . SER A 1 521 ? -12.649 1.168 25.409 1.00 95.12 521 SER A CA 1
ATOM 4022 C C . SER A 1 521 ? -11.170 0.793 25.473 1.00 95.12 521 SER A C 1
ATOM 4024 O O . SER A 1 521 ? -10.413 1.189 24.592 1.00 95.12 521 SER A O 1
ATOM 4026 N N . TYR A 1 522 ? -10.761 -0.014 26.458 1.00 95.62 522 TYR A N 1
ATOM 4027 C CA . TYR A 1 522 ? -9.398 -0.543 26.531 1.00 95.62 522 TYR A CA 1
ATOM 4028 C C . TYR A 1 522 ? -9.072 -1.448 25.337 1.00 95.62 522 TYR A C 1
ATOM 4030 O O . TYR A 1 522 ? -8.054 -1.250 24.671 1.00 95.62 522 TYR A O 1
ATOM 4038 N N . THR A 1 523 ? -9.972 -2.381 25.009 1.00 93.00 523 THR A N 1
ATOM 4039 C CA . THR A 1 523 ? -9.811 -3.281 23.855 1.00 93.00 523 THR A CA 1
ATOM 4040 C C . THR A 1 523 ? -9.655 -2.481 22.555 1.00 93.00 523 THR A C 1
ATOM 4042 O O . THR A 1 523 ? -8.739 -2.734 21.772 1.00 93.00 523 THR A O 1
ATOM 4045 N N . MET A 1 524 ? -10.489 -1.456 22.351 1.00 93.25 524 MET A N 1
ATOM 4046 C CA . MET A 1 524 ? -10.423 -0.578 21.179 1.00 93.25 524 MET A CA 1
ATOM 4047 C C . MET A 1 524 ? -9.157 0.270 21.144 1.00 93.25 524 MET A C 1
ATOM 4049 O O . MET A 1 524 ? -8.538 0.397 20.089 1.00 93.25 524 MET A O 1
ATOM 4053 N N . ALA A 1 525 ? -8.746 0.836 22.280 1.00 94.62 525 ALA A N 1
ATOM 4054 C CA . ALA A 1 525 ? -7.527 1.631 22.362 1.00 94.62 525 ALA A CA 1
ATOM 4055 C C . ALA A 1 525 ? -6.288 0.789 22.030 1.00 94.62 525 ALA A C 1
ATOM 4057 O O . ALA A 1 525 ? -5.408 1.252 21.305 1.00 94.62 525 ALA A O 1
ATOM 4058 N N . ARG A 1 526 ? -6.257 -0.472 22.474 1.00 92.25 526 ARG A N 1
ATOM 4059 C CA . ARG A 1 526 ? -5.192 -1.421 22.141 1.00 92.25 526 ARG A CA 1
ATOM 4060 C C . ARG A 1 526 ? -5.178 -1.793 20.660 1.00 92.25 526 ARG A C 1
ATOM 4062 O O . ARG A 1 526 ? -4.112 -1.783 20.048 1.00 92.25 526 ARG A O 1
ATOM 4069 N N . ILE A 1 527 ? -6.339 -2.084 20.066 1.00 90.19 527 ILE A N 1
ATOM 4070 C CA . ILE A 1 527 ? -6.448 -2.312 18.615 1.00 90.19 527 ILE A CA 1
ATOM 4071 C C . ILE A 1 527 ? -5.940 -1.074 17.869 1.00 90.19 527 ILE A C 1
ATOM 4073 O O . ILE A 1 527 ? -5.063 -1.195 17.021 1.00 90.19 527 ILE A O 1
ATOM 4077 N N . LYS A 1 528 ? -6.392 0.130 18.231 1.00 91.75 528 LYS A N 1
ATOM 4078 C CA . LYS A 1 528 ? -5.926 1.374 17.603 1.00 91.75 528 LYS A CA 1
ATOM 4079 C C . LYS A 1 528 ? -4.408 1.545 17.708 1.00 91.75 528 LYS A C 1
ATOM 4081 O O . LYS A 1 528 ? -3.761 1.816 16.705 1.00 91.75 528 LYS A O 1
ATOM 4086 N N . TYR A 1 529 ? -3.826 1.335 18.886 1.00 93.50 529 TYR A N 1
ATOM 4087 C CA . TYR A 1 529 ? -2.379 1.433 19.078 1.00 93.50 529 TYR A CA 1
ATOM 4088 C C . TYR A 1 529 ? -1.594 0.467 18.174 1.00 93.50 529 TYR A C 1
ATOM 4090 O O . TYR A 1 529 ? -0.608 0.867 17.548 1.00 93.50 529 TYR A O 1
ATOM 4098 N N . LYS A 1 530 ? -2.052 -0.784 18.039 1.00 90.00 530 LYS A N 1
ATOM 4099 C CA . LYS A 1 530 ? -1.429 -1.766 17.136 1.00 90.00 530 LYS A CA 1
ATOM 4100 C C . LYS A 1 530 ? -1.514 -1.351 15.667 1.00 90.00 530 LYS A C 1
ATOM 4102 O O . LYS A 1 530 ? -0.543 -1.546 14.936 1.00 90.00 530 LYS A O 1
ATOM 4107 N N . ASN A 1 531 ? -2.633 -0.745 15.260 1.00 88.56 531 ASN A N 1
ATOM 4108 C CA . ASN A 1 531 ? -2.832 -0.232 13.901 1.00 88.56 531 ASN A CA 1
ATOM 4109 C C . ASN A 1 531 ? -1.830 0.875 13.607 1.00 88.56 531 ASN A C 1
ATOM 4111 O O . ASN A 1 531 ? -1.086 0.815 12.630 1.00 88.56 531 ASN A O 1
ATOM 4115 N N . ASP A 1 532 ? -1.804 1.871 14.490 1.00 90.62 532 ASP A N 1
ATOM 4116 C CA . ASP A 1 532 ? -1.017 3.081 14.304 1.00 90.62 532 ASP A CA 1
ATOM 4117 C C . ASP A 1 532 ? 0.484 2.734 14.305 1.00 90.62 532 ASP A C 1
ATOM 4119 O O . ASP A 1 532 ? 1.251 3.272 13.504 1.00 90.62 532 ASP A O 1
ATOM 4123 N N . SER A 1 533 ? 0.875 1.742 15.116 1.00 90.62 533 SER A N 1
ATOM 4124 C CA . SER A 1 533 ? 2.228 1.171 15.189 1.00 90.62 533 SER A CA 1
ATOM 4125 C C . SER A 1 533 ? 2.590 0.237 14.023 1.00 90.62 533 SER A C 1
ATOM 4127 O O . SER A 1 533 ? 3.704 -0.287 13.981 1.00 90.62 533 SER A O 1
ATOM 4129 N N . GLY A 1 534 ? 1.678 -0.031 13.083 1.00 84.38 534 GLY A N 1
ATOM 4130 C CA . GLY A 1 534 ? 1.924 -0.934 11.953 1.00 84.38 534 GLY A CA 1
ATOM 4131 C C . GLY A 1 534 ? 2.293 -2.362 12.373 1.00 84.38 534 GLY A C 1
ATOM 4132 O O . GLY A 1 534 ? 3.032 -3.042 11.661 1.00 84.38 534 GLY A O 1
ATOM 4133 N N . ILE A 1 535 ? 1.841 -2.805 13.551 1.00 82.69 535 ILE A N 1
ATOM 4134 C CA . ILE A 1 535 ? 2.089 -4.161 14.042 1.00 82.69 535 ILE A CA 1
ATOM 4135 C C . ILE A 1 535 ? 1.103 -5.086 13.328 1.00 82.69 535 ILE A C 1
ATOM 4137 O O . ILE A 1 535 ? -0.110 -4.990 13.523 1.00 82.69 535 ILE A O 1
ATOM 4141 N N . LEU A 1 536 ? 1.631 -5.969 12.479 1.00 67.38 536 LEU A N 1
ATOM 4142 C CA . LEU A 1 536 ? 0.832 -6.958 11.760 1.00 67.38 536 LEU A CA 1
ATOM 4143 C C . LEU A 1 536 ? 0.264 -7.975 12.757 1.00 67.38 536 LEU A C 1
ATOM 4145 O O . LEU A 1 536 ? 1.021 -8.659 13.445 1.00 67.38 536 LEU A O 1
ATOM 4149 N N . ILE A 1 537 ? -1.064 -8.053 12.837 1.00 61.56 537 ILE A N 1
ATOM 4150 C CA . ILE A 1 537 ? -1.781 -8.936 13.771 1.00 61.56 537 ILE A CA 1
ATOM 4151 C C . ILE A 1 537 ? -1.816 -10.379 13.247 1.00 61.56 537 ILE A C 1
ATOM 4153 O O . ILE A 1 537 ? -1.868 -11.315 14.037 1.00 61.56 537 ILE A O 1
ATOM 4157 N N . ASN A 1 538 ? -1.691 -10.559 11.929 1.00 52.44 538 ASN A N 1
ATOM 4158 C CA . ASN A 1 538 ? -1.532 -11.860 11.286 1.00 52.44 538 ASN A CA 1
ATOM 4159 C C . ASN A 1 538 ? -0.081 -12.026 10.823 1.00 52.44 538 ASN A C 1
ATOM 4161 O O . ASN A 1 538 ? 0.330 -11.388 9.852 1.00 52.44 538 ASN A O 1
ATOM 4165 N N . LYS A 1 539 ? 0.686 -12.862 11.525 1.00 38.81 539 LYS A N 1
ATOM 4166 C CA . LYS A 1 539 ? 1.961 -13.407 11.046 1.00 38.81 539 LYS A CA 1
ATOM 4167 C C . LYS A 1 539 ? 1.818 -14.889 10.763 1.00 38.81 539 LYS A C 1
ATOM 4169 O O . LYS A 1 539 ? 1.158 -15.563 11.584 1.00 38.81 539 LYS A O 1
#